Protein AF-0000000065787946 (afdb_homodimer)

Secondary structure (DSSP, 8-state):
--PPPEEEEEEESS-TT-SHHHHHHHHHHHHT-SEEEEEEE-SSGGGHHHHHHHHHHHT--EEEE-TT-TTTTGGG-SEE-HHHHHHT--SEEEEETTEEEEE-HHHHHHHGGGGGGHHHHTT-EEEEE--SHHHHHHHHHHHHH---SEEEEEES-HHHHHHHHHHHS-GGG-TTEEEEEGGGGGGGGG-SEEEE-SSTT-TT-TT---SS-TTS----TT-EEEE---SSSS-HHHHHHHHTT-EEE-HHHHHHHHHHHHHHHHHSS---HHHHHHHHHHHHHH-/--PPPEEEEEEESS-TT-SHHHHHHHHHHHHT-SEEEEEEE-SSGGGHHHHHHHHHHHT--EEEE-TT-TTTTGGG-SEE-HHHHHHT--SEEEEETTEEEEE-HHHHHHHGGGGGGHHHHTT-EEEEE--SHHHHHHHHHHHHH---SEEEEEES-HHHHHHHHHHHS-GGG-TTEEEEEGGGGGGGGG-SEEEE-SSTT-TT-TT---SS-TTS----TT-EEEE---SSSS-HHHHHHHHTT-EEE-HHHHHHHHHHHHHHHHHSS---HHHHHHHHHHHHHH-

Structure (mmCIF, N/CA/C/O backbone):
data_AF-0000000065787946-model_v1
#
loop_
_entity.id
_entity.type
_entity.pdbx_description
1 polymer 'Shikimate dehydrogenase (NADP(+))'
#
loop_
_atom_site.group_PDB
_atom_site.id
_atom_site.type_symbol
_atom_site.label_atom_id
_atom_site.label_alt_id
_atom_site.label_comp_id
_atom_site.label_asym_id
_atom_site.label_entity_id
_atom_site.label_seq_id
_atom_site.pdbx_PDB_ins_code
_atom_site.Cartn_x
_atom_site.Cartn_y
_atom_site.Cartn_z
_atom_site.occupancy
_atom_site.B_iso_or_equiv
_atom_site.auth_seq_id
_atom_site.auth_comp_id
_atom_site.auth_asym_id
_atom_site.auth_atom_id
_atom_site.pdbx_PDB_model_num
ATOM 1 N N . MET A 1 1 ? 17.328 -7.227 -10.094 1 40.47 1 MET A N 1
ATOM 2 C CA . MET A 1 1 ? 16.281 -7.566 -9.133 1 40.47 1 MET A CA 1
ATOM 3 C C . MET A 1 1 ? 15.172 -6.512 -9.133 1 40.47 1 MET A C 1
ATOM 5 O O . MET A 1 1 ? 15.453 -5.312 -9.109 1 40.47 1 MET A O 1
ATOM 9 N N . ASN A 1 2 ? 14.086 -6.809 -9.75 1 52.44 2 ASN A N 1
ATOM 10 C CA . ASN A 1 2 ? 13.016 -5.82 -9.828 1 52.44 2 ASN A CA 1
ATOM 11 C C . ASN A 1 2 ? 12.609 -5.324 -8.438 1 52.44 2 ASN A C 1
ATOM 13 O O . ASN A 1 2 ? 12.281 -6.121 -7.559 1 52.44 2 ASN A O 1
ATOM 17 N N . SER A 1 3 ? 13.312 -4.137 -7.961 1 61.88 3 SER A N 1
ATOM 18 C CA . SER A 1 3 ? 13.133 -3.631 -6.602 1 61.88 3 SER A CA 1
ATOM 19 C C . SER A 1 3 ? 11.672 -3.297 -6.328 1 61.88 3 SER A C 1
ATOM 21 O O . SER A 1 3 ? 10.984 -2.732 -7.184 1 61.88 3 SER A O 1
ATOM 23 N N . SER A 1 4 ? 11.047 -4.02 -5.363 1 82.06 4 SER A N 1
ATOM 24 C CA . SER A 1 4 ? 9.688 -3.746 -4.898 1 82.06 4 SER A CA 1
ATOM 25 C C . SER A 1 4 ? 9.523 -2.283 -4.504 1 82.06 4 SER A C 1
ATOM 27 O O . SER A 1 4 ? 10.484 -1.639 -4.07 1 82.06 4 SER A O 1
ATOM 29 N N . THR A 1 5 ? 8.516 -1.662 -4.965 1 93.5 5 THR A N 1
ATOM 30 C CA . THR A 1 5 ? 8.148 -0.289 -4.641 1 93.5 5 THR A CA 1
ATOM 31 C C . THR A 1 5 ? 7.535 -0.208 -3.244 1 93.5 5 THR A C 1
ATOM 33 O O . THR A 1 5 ? 6.645 -0.991 -2.904 1 93.5 5 THR A O 1
ATOM 36 N N . ARG A 1 6 ? 8.164 0.578 -2.406 1 96.31 6 ARG A N 1
ATOM 37 C CA . ARG A 1 6 ? 7.578 0.813 -1.091 1 96.31 6 ARG A CA 1
ATOM 38 C C . ARG A 1 6 ? 6.434 1.818 -1.172 1 96.31 6 ARG A C 1
ATOM 40 O O . ARG A 1 6 ? 6.555 2.85 -1.835 1 96.31 6 ARG A O 1
ATOM 47 N N . ILE A 1 7 ? 5.246 1.59 -0.535 1 98 7 ILE A N 1
ATOM 48 C CA . ILE A 1 7 ? 4.035 2.381 -0.71 1 98 7 ILE A CA 1
ATOM 49 C C . ILE A 1 7 ? 3.846 3.309 0.487 1 98 7 ILE A C 1
ATOM 51 O O . ILE A 1 7 ? 3.961 2.879 1.638 1 98 7 ILE A O 1
ATOM 55 N N . PHE A 1 8 ? 3.611 4.508 0.242 1 98.38 8 PHE A N 1
ATOM 56 C CA . PHE A 1 8 ? 3.141 5.52 1.182 1 98.38 8 PHE A CA 1
ATOM 57 C C . PHE A 1 8 ? 1.766 6.039 0.778 1 98.38 8 PHE A C 1
ATOM 59 O O . PHE A 1 8 ? 1.334 5.848 -0.36 1 98.38 8 PHE A O 1
ATOM 66 N N . ALA A 1 9 ? 1.09 6.691 1.753 1 98.31 9 ALA A N 1
ATOM 67 C CA . ALA A 1 9 ? -0.246 7.133 1.359 1 98.31 9 ALA A CA 1
ATOM 68 C C . ALA A 1 9 ? -0.77 8.211 2.307 1 98.31 9 ALA A C 1
ATOM 70 O O . ALA A 1 9 ? -0.234 8.391 3.402 1 98.31 9 ALA A O 1
ATOM 71 N N . LEU A 1 10 ? -1.739 8.914 1.82 1 97.5 10 LEU A N 1
ATOM 72 C CA . LEU A 1 10 ? -2.596 9.773 2.635 1 97.5 10 LEU A CA 1
ATOM 73 C C . LEU A 1 10 ? -3.803 8.992 3.154 1 97.5 10 LEU A C 1
ATOM 75 O O . LEU A 1 10 ? -4.555 8.414 2.371 1 97.5 10 LEU A O 1
ATOM 79 N N . LEU A 1 11 ? -3.873 8.938 4.453 1 97.19 11 LEU A N 1
ATOM 80 C CA . LEU A 1 11 ? -5.039 8.344 5.098 1 97.19 11 LEU A CA 1
ATOM 81 C C . LEU A 1 11 ? -6.055 9.414 5.48 1 97.19 11 LEU A C 1
ATOM 83 O O . LEU A 1 11 ? -5.719 10.375 6.176 1 97.19 11 LEU A O 1
ATOM 87 N N . GLY A 1 12 ? -7.199 9.352 5.055 1 95.44 12 GLY A N 1
ATOM 88 C CA . GLY A 1 12 ? -8.289 10.258 5.359 1 95.44 12 GLY A CA 1
ATOM 89 C C . GLY A 1 12 ? -9.641 9.75 4.879 1 95.44 12 GLY A C 1
ATOM 90 O O . GLY A 1 12 ? -9.805 8.555 4.637 1 95.44 12 GLY A O 1
ATOM 91 N N . ARG A 1 13 ? -10.633 10.555 4.918 1 93.56 13 ARG A N 1
ATOM 92 C CA . ARG A 1 13 ? -11.961 10.242 4.406 1 93.56 13 ARG A CA 1
ATOM 93 C C . ARG A 1 13 ? -12.375 11.227 3.316 1 93.56 13 ARG A C 1
ATOM 95 O O . ARG A 1 13 ? -12.414 12.438 3.547 1 93.56 13 ARG A O 1
ATOM 102 N N . ALA A 1 14 ? -12.656 10.727 2.102 1 89.81 14 ALA A N 1
ATOM 103 C CA . ALA A 1 14 ? -13.078 11.531 0.959 1 89.81 14 ALA A CA 1
ATOM 104 C C . ALA A 1 14 ? -12.047 12.609 0.635 1 89.81 14 ALA A C 1
ATOM 106 O O . ALA A 1 14 ? -12.383 13.789 0.533 1 89.81 14 ALA A O 1
ATOM 107 N N . VAL A 1 15 ? -10.789 12.234 0.47 1 90.69 15 VAL A N 1
ATOM 108 C CA . VAL A 1 15 ? -9.703 13.195 0.34 1 90.69 15 VAL A CA 1
ATOM 109 C C . VAL A 1 15 ? -9.039 13.039 -1.024 1 90.69 15 VAL A C 1
ATOM 111 O O . VAL A 1 15 ? -7.848 13.328 -1.178 1 90.69 15 VAL A O 1
ATOM 114 N N . ASP A 1 16 ? -9.781 12.609 -1.978 1 88.38 16 ASP A N 1
ATOM 115 C CA . ASP A 1 16 ? -9.258 12.367 -3.318 1 88.38 16 ASP A CA 1
ATOM 116 C C . ASP A 1 16 ? -8.766 13.656 -3.961 1 88.38 16 ASP A C 1
ATOM 118 O O . ASP A 1 16 ? -8.008 13.625 -4.93 1 88.38 16 ASP A O 1
ATOM 122 N N . TYR A 1 17 ? -9.148 14.742 -3.463 1 83.88 17 TYR A N 1
ATOM 123 C CA . TYR A 1 17 ? -8.789 16.047 -4.016 1 83.88 17 TYR A CA 1
ATOM 124 C C . TYR A 1 17 ? -7.375 16.438 -3.611 1 83.88 17 TYR A C 1
ATOM 126 O O . TYR A 1 17 ? -6.812 17.391 -4.152 1 83.88 17 TYR A O 1
ATOM 134 N N . SER A 1 18 ? -6.75 15.703 -2.795 1 90.31 18 SER A N 1
ATOM 135 C CA . SER A 1 18 ? -5.484 16.094 -2.184 1 90.31 18 SER A CA 1
ATOM 136 C C . SER A 1 18 ? -4.367 16.156 -3.219 1 90.31 18 SER A C 1
ATOM 138 O O . SER A 1 18 ? -4.301 15.32 -4.125 1 90.31 18 SER A O 1
ATOM 140 N N . TYR A 1 19 ? -3.4 17.031 -2.996 1 92 19 TYR A N 1
ATOM 141 C CA . TYR A 1 19 ? -2.225 17.188 -3.848 1 92 19 TYR A CA 1
ATOM 142 C C . TYR A 1 19 ? -1.045 16.406 -3.281 1 92 19 TYR A C 1
ATOM 144 O O . TYR A 1 19 ? 0.047 16.406 -3.855 1 92 19 TYR A O 1
ATOM 152 N N . SER A 1 20 ? -1.258 15.68 -2.252 1 95.25 20 SER A N 1
ATOM 153 C CA . SER A 1 20 ? -0.173 14.969 -1.581 1 95.25 20 SER A CA 1
ATOM 154 C C . SER A 1 20 ? 0.496 13.969 -2.518 1 95.25 20 SER A C 1
ATOM 156 O O . SER A 1 20 ? 1.724 13.867 -2.551 1 95.25 20 SER A O 1
ATOM 158 N N . PRO A 1 21 ? -0.34 13.219 -3.334 1 96.56 21 PRO A N 1
ATOM 159 C CA . PRO A 1 21 ? 0.324 12.312 -4.27 1 96.56 21 PRO A CA 1
ATOM 160 C C . PRO A 1 21 ? 1.238 13.039 -5.254 1 96.56 21 PRO A C 1
ATOM 162 O O . PRO A 1 21 ? 2.342 12.57 -5.543 1 96.56 21 PRO A O 1
ATOM 165 N N . LEU A 1 22 ? 0.782 14.188 -5.746 1 95.38 22 LEU A N 1
ATOM 166 C CA . LEU A 1 22 ? 1.603 14.969 -6.668 1 95.38 22 LEU A CA 1
ATOM 167 C C . LEU A 1 22 ? 2.893 15.43 -5.996 1 95.38 22 LEU A C 1
ATOM 169 O O . LEU A 1 22 ? 3.971 15.344 -6.586 1 95.38 22 LEU A O 1
ATOM 173 N N . ILE A 1 23 ? 2.791 15.844 -4.824 1 96.75 23 ILE A N 1
ATOM 174 C CA . ILE A 1 23 ? 3.916 16.359 -4.055 1 96.75 23 ILE A CA 1
ATOM 175 C C . ILE A 1 23 ? 4.957 15.266 -3.85 1 96.75 23 ILE A C 1
ATOM 177 O O . ILE A 1 23 ? 6.105 15.398 -4.273 1 96.75 23 ILE A O 1
ATOM 181 N N . HIS A 1 24 ? 4.586 14.188 -3.283 1 97.81 24 HIS A N 1
ATOM 182 C CA . HIS A 1 24 ? 5.543 13.164 -2.857 1 97.81 24 HIS A CA 1
ATOM 183 C C . HIS A 1 24 ? 6.062 12.367 -4.047 1 97.81 24 HIS A C 1
ATOM 185 O O . HIS A 1 24 ? 7.242 12.008 -4.094 1 97.81 24 HIS A O 1
ATOM 191 N N . ASN A 1 25 ? 5.211 12.047 -4.992 1 97 25 ASN A N 1
ATOM 192 C CA . ASN A 1 25 ? 5.68 11.289 -6.152 1 97 25 ASN A CA 1
ATOM 193 C C . ASN A 1 25 ? 6.637 12.117 -7.004 1 97 25 ASN A C 1
ATOM 195 O O . ASN A 1 25 ? 7.566 11.57 -7.602 1 97 25 ASN A O 1
ATOM 199 N N . THR A 1 26 ? 6.359 13.5 -7.133 1 97.56 26 THR A N 1
ATOM 200 C CA . THR A 1 26 ? 7.324 14.375 -7.801 1 97.56 26 THR A CA 1
ATOM 201 C C . THR A 1 26 ? 8.688 14.289 -7.121 1 97.56 26 THR A C 1
ATOM 203 O O . THR A 1 26 ? 9.719 14.164 -7.793 1 97.56 26 THR A O 1
ATOM 206 N N . ALA A 1 27 ? 8.719 14.297 -5.84 1 98.31 27 ALA A N 1
ATOM 207 C CA . ALA A 1 27 ? 9.961 14.242 -5.078 1 98.31 27 ALA A CA 1
ATOM 208 C C . ALA A 1 27 ? 10.625 12.875 -5.211 1 98.31 27 ALA A C 1
ATOM 210 O O . ALA A 1 27 ? 11.844 12.789 -5.406 1 98.31 27 ALA A O 1
ATOM 211 N N . PHE A 1 28 ? 9.844 11.75 -5.039 1 97.75 28 PHE A N 1
ATOM 212 C CA . PHE A 1 28 ? 10.383 10.406 -5.184 1 97.75 28 PHE A CA 1
ATOM 213 C C . PHE A 1 28 ? 11.055 10.234 -6.543 1 97.75 28 PHE A C 1
ATOM 215 O O . PHE A 1 28 ? 12.164 9.695 -6.633 1 97.75 28 PHE A O 1
ATOM 222 N N . GLN A 1 29 ? 10.359 10.672 -7.555 1 97.25 29 GLN A N 1
ATOM 223 C CA . GLN A 1 29 ? 10.867 10.547 -8.914 1 97.25 29 GLN A CA 1
ATOM 224 C C . GLN A 1 29 ? 12.156 11.344 -9.094 1 97.25 29 GLN A C 1
ATOM 226 O O . GLN A 1 29 ? 13.117 10.852 -9.688 1 97.25 29 GLN A O 1
ATOM 231 N N . ALA A 1 30 ? 12.156 12.578 -8.641 1 98.06 30 ALA A N 1
ATOM 232 C CA . ALA A 1 30 ? 13.305 13.461 -8.781 1 98.06 30 ALA A CA 1
ATOM 233 C C . ALA A 1 30 ? 14.547 12.859 -8.133 1 98.06 30 ALA A C 1
ATOM 235 O O . ALA A 1 30 ? 15.664 13.047 -8.617 1 98.06 30 ALA A O 1
ATOM 236 N N . LEU A 1 31 ? 14.383 12.07 -7.086 1 98 31 LEU A N 1
ATOM 237 C CA . LEU A 1 31 ? 15.516 11.531 -6.336 1 98 31 LEU A CA 1
ATOM 238 C C . LEU A 1 31 ? 15.766 10.07 -6.715 1 98 31 LEU A C 1
ATOM 240 O O . LEU A 1 31 ? 16.672 9.438 -6.172 1 98 31 LEU A O 1
ATOM 244 N N . GLY A 1 32 ? 14.992 9.477 -7.562 1 96.69 32 GLY A N 1
ATOM 245 C CA . GLY A 1 32 ? 15.156 8.102 -8.008 1 96.69 32 GLY A CA 1
ATOM 246 C C . GLY A 1 32 ? 14.828 7.086 -6.93 1 96.69 32 GLY A C 1
ATOM 247 O O . GLY A 1 32 ? 15.453 6.023 -6.863 1 96.69 32 GLY A O 1
ATOM 248 N N . LEU A 1 33 ? 13.977 7.41 -5.984 1 96.5 33 LEU A N 1
ATOM 249 C CA . LEU A 1 33 ? 13.586 6.496 -4.914 1 96.5 33 LEU A CA 1
ATOM 250 C C . LEU A 1 33 ? 12.492 5.539 -5.391 1 96.5 33 LEU A C 1
ATOM 252 O O . LEU A 1 33 ? 11.547 5.953 -6.059 1 96.5 33 LEU A O 1
ATOM 256 N N . PRO A 1 34 ? 12.609 4.23 -5.105 1 95.81 34 PRO A N 1
ATOM 257 C CA . PRO A 1 34 ? 11.594 3.262 -5.52 1 95.81 34 PRO A CA 1
ATOM 258 C C . PRO A 1 34 ? 10.367 3.268 -4.609 1 95.81 34 PRO A C 1
ATOM 260 O O . PRO A 1 34 ? 9.992 2.229 -4.062 1 95.81 34 PRO A O 1
ATOM 263 N N . TYR A 1 35 ? 9.773 4.398 -4.438 1 96.88 35 TYR A N 1
ATOM 264 C CA . TYR A 1 35 ? 8.609 4.621 -3.592 1 96.88 35 TYR A CA 1
ATOM 265 C C . TYR A 1 35 ? 7.426 5.133 -4.41 1 96.88 35 TYR A C 1
ATOM 267 O O . TYR A 1 35 ? 7.605 5.613 -5.531 1 96.88 35 TYR A O 1
ATOM 275 N N . HIS A 1 36 ? 6.246 4.934 -3.957 1 96.81 36 HIS A N 1
ATOM 276 C CA . HIS A 1 36 ? 5.02 5.465 -4.539 1 96.81 36 HIS A CA 1
ATOM 277 C C . HIS A 1 36 ? 4.062 5.957 -3.457 1 96.81 36 HIS A C 1
ATOM 279 O O . HIS A 1 36 ? 3.924 5.32 -2.412 1 96.81 36 HIS A O 1
ATOM 285 N N . TYR A 1 37 ? 3.477 7.129 -3.715 1 97.69 37 TYR A N 1
ATOM 286 C CA . TYR A 1 37 ? 2.531 7.75 -2.795 1 97.69 37 TYR A CA 1
ATOM 287 C C . TYR A 1 37 ? 1.129 7.781 -3.391 1 97.69 37 TYR A C 1
ATOM 289 O O . TYR A 1 37 ? 0.944 8.211 -4.531 1 97.69 37 TYR A O 1
ATOM 297 N N . THR A 1 38 ? 0.185 7.301 -2.637 1 97.62 38 THR A N 1
ATOM 298 C CA . THR A 1 38 ? -1.196 7.301 -3.104 1 97.62 38 THR A CA 1
ATOM 299 C C . THR A 1 38 ? -2.143 7.754 -1.994 1 97.62 38 THR A C 1
ATOM 301 O O . THR A 1 38 ? -1.736 8.477 -1.083 1 97.62 38 THR A O 1
ATOM 304 N N . ILE A 1 39 ? -3.486 7.531 -2.176 1 96.56 39 ILE A N 1
ATOM 305 C CA . ILE A 1 39 ? -4.52 7.879 -1.204 1 96.56 39 ILE A CA 1
ATOM 306 C C . ILE A 1 39 ? -5.27 6.617 -0.782 1 96.56 39 ILE A C 1
ATOM 308 O O . ILE A 1 39 ? -5.652 5.805 -1.626 1 96.56 39 ILE A O 1
ATOM 312 N N . PHE A 1 40 ? -5.344 6.398 0.515 1 96.81 40 PHE A N 1
ATOM 313 C CA . PHE A 1 40 ? -6.246 5.395 1.066 1 96.81 40 PHE A CA 1
ATOM 314 C C . PHE A 1 40 ? -7.402 6.051 1.807 1 96.81 40 PHE A C 1
ATOM 316 O O . PHE A 1 40 ? -7.227 6.562 2.914 1 96.81 40 PHE A O 1
ATOM 323 N N . ASN A 1 41 ? -8.625 6.012 1.199 1 94.75 41 ASN A N 1
ATOM 324 C CA . ASN A 1 41 ? -9.828 6.516 1.856 1 94.75 41 ASN A CA 1
ATOM 325 C C . ASN A 1 41 ? -10.414 5.484 2.816 1 94.75 41 ASN A C 1
ATOM 327 O O . ASN A 1 41 ? -10.789 4.391 2.402 1 94.75 41 ASN A O 1
ATOM 331 N N . ILE A 1 42 ? -10.406 5.828 4.055 1 96.25 42 ILE A N 1
ATOM 332 C CA . ILE A 1 42 ? -11.023 4.977 5.062 1 96.25 42 ILE A CA 1
ATOM 333 C C . ILE A 1 42 ? -12.453 5.438 5.316 1 96.25 42 ILE A C 1
ATOM 335 O O . ILE A 1 42 ? -12.68 6.562 5.77 1 96.25 42 ILE A O 1
ATOM 339 N N . ALA A 1 43 ? -13.398 4.594 5.035 1 93 43 ALA A N 1
ATOM 340 C CA . ALA A 1 43 ? -14.805 4.961 5.016 1 93 43 ALA A CA 1
ATOM 341 C C . ALA A 1 43 ? -15.297 5.34 6.41 1 93 43 ALA A C 1
ATOM 343 O O . ALA A 1 43 ? -16.125 6.242 6.562 1 93 43 ALA A O 1
ATOM 344 N N . GLU A 1 44 ? -14.82 4.668 7.453 1 95.62 44 GLU A N 1
ATOM 345 C CA . GLU A 1 44 ? -15.297 4.898 8.812 1 95.62 44 GLU A CA 1
ATOM 346 C C . GLU A 1 44 ? -14.156 4.773 9.82 1 95.62 44 GLU A C 1
ATOM 348 O O . GLU A 1 44 ? -13.195 4.039 9.594 1 95.62 44 GLU A O 1
ATOM 353 N N . ALA A 1 45 ? -14.328 5.445 10.93 1 95.81 45 ALA A N 1
ATOM 354 C CA . ALA A 1 45 ? -13.312 5.504 11.977 1 95.81 45 ALA A CA 1
ATOM 355 C C . ALA A 1 45 ? -13 4.113 12.516 1 95.81 45 ALA A C 1
ATOM 357 O O . ALA A 1 45 ? -11.859 3.822 12.883 1 95.81 45 ALA A O 1
ATOM 358 N N . ALA A 1 46 ? -13.992 3.258 12.539 1 97 46 ALA A N 1
ATOM 359 C CA . ALA A 1 46 ? -13.852 1.923 13.117 1 97 46 ALA A CA 1
ATOM 360 C C . ALA A 1 46 ? -12.867 1.078 12.305 1 97 46 ALA A C 1
ATOM 362 O O . ALA A 1 46 ? -12.352 0.076 12.797 1 97 46 ALA A O 1
ATOM 363 N N . LEU A 1 47 ? -12.57 1.479 11.078 1 97.5 47 LEU A N 1
ATOM 364 C CA . LEU A 1 47 ? -11.711 0.708 10.195 1 97.5 47 LEU A CA 1
ATOM 365 C C . LEU A 1 47 ? -10.258 1.152 10.336 1 97.5 47 LEU A C 1
ATOM 367 O O . LEU A 1 47 ? -9.352 0.497 9.812 1 97.5 47 LEU A O 1
ATOM 371 N N . VAL A 1 48 ? -9.992 2.213 11.078 1 98.12 48 VAL A N 1
ATOM 372 C CA . VAL A 1 48 ? -8.656 2.795 11.18 1 98.12 48 VAL A CA 1
ATOM 373 C C . VAL A 1 48 ? -7.711 1.807 11.859 1 98.12 48 VAL A C 1
ATOM 375 O O . VAL A 1 48 ? -6.57 1.631 11.422 1 98.12 48 VAL A O 1
ATOM 378 N N . GLY A 1 49 ? -8.195 1.168 12.859 1 98.25 49 GLY A N 1
ATOM 379 C CA . GLY A 1 49 ? -7.379 0.172 13.539 1 98.25 49 GLY A CA 1
ATOM 380 C C . GLY A 1 49 ? -6.934 -0.955 12.625 1 98.25 49 GLY A C 1
ATOM 381 O O . GLY A 1 49 ? -5.762 -1.327 12.609 1 98.25 49 GLY A O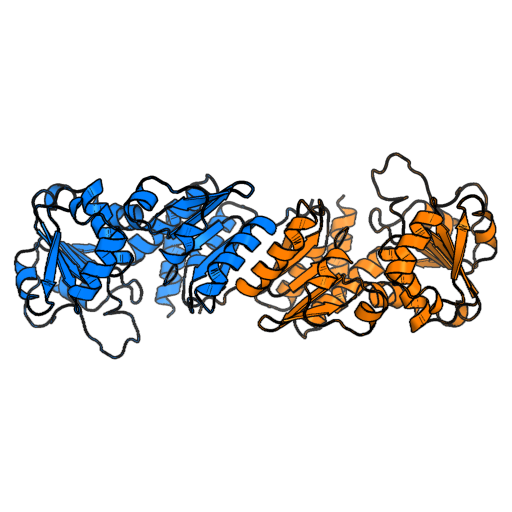 1
ATOM 382 N N . ASP A 1 50 ? -7.867 -1.502 11.898 1 98 50 ASP A N 1
ATOM 383 C CA . ASP A 1 50 ? -7.562 -2.562 10.938 1 98 50 ASP A CA 1
ATOM 384 C C . ASP A 1 50 ? -6.594 -2.074 9.867 1 98 50 ASP A C 1
ATOM 386 O O . ASP A 1 50 ? -5.676 -2.801 9.477 1 98 50 ASP A O 1
ATOM 390 N N . ALA A 1 51 ? -6.82 -0.857 9.383 1 98.44 51 ALA A N 1
ATOM 391 C CA . ALA A 1 51 ? -5.949 -0.279 8.359 1 98.44 51 ALA A CA 1
ATOM 392 C C . ALA A 1 51 ? -4.504 -0.219 8.844 1 98.44 51 ALA A C 1
ATOM 394 O O . ALA A 1 51 ? -3.586 -0.613 8.117 1 98.44 51 ALA A O 1
ATOM 395 N N . LEU A 1 52 ? -4.332 0.231 10.055 1 98.62 52 LEU A N 1
ATOM 396 C CA . LEU A 1 52 ? -2.98 0.404 10.578 1 98.62 52 LEU A CA 1
ATOM 397 C C . LEU A 1 52 ? -2.352 -0.944 10.914 1 98.62 52 LEU A C 1
ATOM 399 O O . LEU A 1 52 ? -1.153 -1.145 10.695 1 98.62 52 LEU A O 1
ATOM 403 N N . ARG A 1 53 ? -3.119 -1.84 11.469 1 97.75 53 ARG A N 1
ATOM 404 C CA . ARG A 1 53 ? -2.619 -3.191 11.695 1 97.75 53 ARG A CA 1
ATOM 405 C C . ARG A 1 53 ? -2.191 -3.848 10.391 1 97.75 53 ARG A C 1
ATOM 407 O O . ARG A 1 53 ? -1.154 -4.512 10.328 1 97.75 53 ARG A O 1
ATOM 414 N N . GLY A 1 54 ? -3.059 -3.715 9.383 1 97.94 54 GLY A N 1
ATOM 415 C CA . GLY A 1 54 ? -2.729 -4.23 8.062 1 97.94 54 GLY A CA 1
ATOM 416 C C . GLY A 1 54 ? -1.489 -3.594 7.469 1 97.94 54 GLY A C 1
ATOM 417 O O . GLY A 1 54 ? -0.696 -4.266 6.805 1 97.94 54 GLY A O 1
ATOM 418 N N . ALA A 1 55 ? -1.354 -2.262 7.707 1 97.5 55 ALA A N 1
ATOM 419 C CA . ALA A 1 55 ? -0.189 -1.546 7.195 1 97.5 55 ALA A CA 1
ATOM 420 C C . ALA A 1 55 ? 1.105 -2.135 7.746 1 97.5 55 ALA A C 1
ATOM 422 O O . ALA A 1 55 ? 2.104 -2.238 7.031 1 97.5 55 ALA A O 1
ATOM 423 N N . ARG A 1 56 ? 1.048 -2.568 9.016 1 96.75 56 ARG A N 1
ATOM 424 C CA . ARG A 1 56 ? 2.182 -3.248 9.633 1 96.75 56 ARG A CA 1
ATOM 425 C C . ARG A 1 56 ? 2.477 -4.57 8.93 1 96.75 56 ARG A C 1
ATOM 427 O O . ARG A 1 56 ? 3.623 -4.848 8.578 1 96.75 56 ARG A O 1
ATOM 434 N N . ALA A 1 57 ? 1.506 -5.266 8.797 1 96.94 57 ALA A N 1
ATOM 435 C CA . ALA A 1 57 ? 1.637 -6.609 8.242 1 96.94 57 ALA A CA 1
ATOM 436 C C . ALA A 1 57 ? 2.098 -6.562 6.789 1 96.94 57 ALA A C 1
ATOM 438 O O . ALA A 1 57 ? 2.896 -7.398 6.355 1 96.94 57 ALA A O 1
ATOM 439 N N . LEU A 1 58 ? 1.608 -5.59 6.023 1 97.19 58 LEU A N 1
ATOM 440 C CA . LEU A 1 58 ? 1.888 -5.461 4.598 1 97.19 58 LEU A CA 1
ATOM 441 C C . LEU A 1 58 ? 3.236 -4.789 4.367 1 97.19 58 LEU A C 1
ATOM 443 O O . LEU A 1 58 ? 3.773 -4.832 3.258 1 97.19 58 LEU A O 1
ATOM 447 N N . GLY A 1 59 ? 3.764 -4.137 5.359 1 96.38 59 GLY A N 1
ATOM 448 C CA . GLY A 1 59 ? 5.051 -3.467 5.238 1 96.38 59 GLY A CA 1
ATOM 449 C C . GLY A 1 59 ? 4.965 -2.137 4.516 1 96.38 59 GLY A C 1
ATOM 450 O O . GLY A 1 59 ? 5.887 -1.758 3.791 1 96.38 59 GLY A O 1
ATOM 451 N N . LEU A 1 60 ? 3.816 -1.446 4.578 1 97.81 60 LEU A N 1
ATOM 452 C CA . LEU A 1 60 ? 3.727 -0.097 4.027 1 97.81 60 LEU A CA 1
ATOM 453 C C . LEU A 1 60 ? 4.719 0.836 4.715 1 97.81 60 LEU A C 1
ATOM 455 O O . LEU A 1 60 ? 5.051 0.643 5.887 1 97.81 60 LEU A O 1
ATOM 459 N N . GLY A 1 61 ? 5.18 1.847 4 1 97.81 61 GLY A N 1
ATOM 460 C CA . GLY A 1 61 ? 6.23 2.713 4.508 1 97.81 61 GLY A CA 1
ATOM 461 C C . GLY A 1 61 ? 5.746 3.693 5.555 1 97.81 61 GLY A C 1
ATOM 462 O O . GLY A 1 61 ? 6.473 4.012 6.5 1 97.81 61 GLY A O 1
ATOM 463 N N . GLY A 1 62 ? 4.562 4.148 5.309 1 98.25 62 GLY A N 1
ATOM 464 C CA . GLY A 1 62 ? 4.016 5.156 6.203 1 98.25 62 GLY A CA 1
ATOM 465 C C . GLY A 1 62 ? 2.83 5.898 5.613 1 98.25 62 GLY A C 1
ATOM 466 O O . GLY A 1 62 ? 2.385 5.586 4.508 1 98.25 62 GLY A O 1
ATOM 467 N N . PHE A 1 63 ? 2.352 6.895 6.43 1 98.56 63 PHE A N 1
ATOM 468 C CA . PHE A 1 63 ? 1.142 7.605 6.035 1 98.56 63 PHE A CA 1
ATOM 469 C C . PHE A 1 63 ? 1.23 9.078 6.418 1 98.56 63 PHE A C 1
ATOM 471 O O . PHE A 1 63 ? 1.791 9.422 7.461 1 98.56 63 PHE A O 1
ATOM 478 N N . SER A 1 64 ? 0.736 9.875 5.582 1 97.94 64 SER A N 1
ATOM 479 C CA . SER A 1 64 ? 0.108 11.094 6.086 1 97.94 64 SER A CA 1
ATOM 480 C C . SER A 1 64 ? -1.31 10.82 6.578 1 97.94 64 SER A C 1
ATOM 482 O O . SER A 1 64 ? -1.973 9.898 6.098 1 97.94 64 SER A O 1
ATOM 484 N N . VAL A 1 65 ? -1.707 11.539 7.59 1 96.94 65 VAL A N 1
ATOM 485 C CA . VAL A 1 65 ? -3.055 11.391 8.133 1 96.94 65 VAL A CA 1
ATOM 486 C C . VAL A 1 65 ? -3.773 12.734 8.109 1 96.94 65 VAL A C 1
ATOM 488 O O . VAL A 1 65 ? -3.209 13.758 8.516 1 96.94 65 VAL A O 1
ATOM 491 N N . THR A 1 66 ? -4.957 12.75 7.602 1 93.38 66 THR A N 1
ATOM 492 C CA . THR A 1 66 ? -5.75 13.969 7.539 1 93.38 66 THR A CA 1
ATOM 493 C C . THR A 1 66 ? -7.16 13.734 8.07 1 93.38 66 THR A C 1
ATOM 495 O O . THR A 1 66 ? -7.391 12.789 8.828 1 93.38 66 THR A O 1
ATOM 498 N N . ILE A 1 67 ? -8.031 14.719 7.828 1 87.44 67 ILE A N 1
ATOM 499 C CA . ILE A 1 67 ? -9.383 14.672 8.367 1 87.44 67 ILE A CA 1
ATOM 500 C C . ILE A 1 67 ? -10.078 13.391 7.922 1 87.44 67 ILE A C 1
ATOM 502 O O . ILE A 1 67 ? -9.93 12.961 6.773 1 87.44 67 ILE A O 1
ATOM 506 N N . PRO A 1 68 ? -10.703 12.836 8.977 1 89.5 68 PRO A N 1
ATOM 507 C CA . PRO A 1 68 ? -10.891 13.227 10.375 1 89.5 68 PRO A CA 1
ATOM 508 C C . PRO A 1 68 ? -10.062 12.375 11.336 1 89.5 68 PRO A C 1
ATOM 510 O O . PRO A 1 68 ? -10.414 12.25 12.516 1 89.5 68 PRO A O 1
ATOM 513 N N . TYR A 1 69 ? -8.961 11.789 10.875 1 94.19 69 TYR A N 1
ATOM 514 C CA . TYR A 1 69 ? -8.43 10.648 11.617 1 94.19 69 TYR A CA 1
ATOM 515 C C . TYR A 1 69 ? -7.184 11.047 12.398 1 94.19 69 TYR A C 1
ATOM 517 O O . TYR A 1 69 ? -6.523 10.188 13 1 94.19 69 TYR A O 1
ATOM 525 N N . LYS A 1 70 ? -6.77 12.266 12.57 1 92.06 70 LYS A N 1
ATOM 526 C CA . LYS A 1 70 ? -5.504 12.648 13.188 1 92.06 70 LYS A CA 1
ATOM 527 C C . LYS A 1 70 ? -5.469 12.25 14.656 1 92.06 70 LYS A C 1
ATOM 529 O O . LYS A 1 70 ? -4.406 11.922 15.195 1 92.06 70 LYS A O 1
ATOM 534 N N . GLN A 1 71 ? -6.574 12.297 15.305 1 89.25 71 GLN A N 1
ATOM 535 C CA . GLN A 1 71 ? -6.637 11.812 16.688 1 89.25 71 GLN A CA 1
ATOM 536 C C . GLN A 1 71 ? -6.957 10.328 16.734 1 89.25 71 GLN A C 1
ATOM 538 O O . GLN A 1 71 ? -6.48 9.609 17.609 1 89.25 71 GLN A O 1
ATOM 543 N N . THR A 1 72 ? -7.75 9.852 15.797 1 93.88 72 THR A N 1
ATOM 544 C CA . THR A 1 72 ? -8.25 8.484 15.75 1 93.88 72 THR A CA 1
ATOM 545 C C . THR A 1 72 ? -7.094 7.488 15.672 1 93.88 72 THR A C 1
ATOM 547 O O . THR A 1 72 ? -7.18 6.387 16.219 1 93.88 72 THR A O 1
ATOM 550 N N . VAL A 1 73 ? -5.965 7.852 15.07 1 97.12 73 VAL A N 1
ATOM 551 C CA . VAL A 1 73 ? -4.875 6.918 14.812 1 97.12 73 VAL A CA 1
ATOM 552 C C . VAL A 1 73 ? -4.023 6.754 16.062 1 97.12 73 VAL A C 1
ATOM 554 O O . VAL A 1 73 ? -3.268 5.789 16.188 1 97.12 73 VAL A O 1
ATOM 557 N N . VAL A 1 74 ? -4.137 7.625 17 1 94.75 74 VAL A N 1
ATOM 558 C CA . VAL A 1 74 ? -3.188 7.77 18.109 1 94.75 74 VAL A CA 1
ATOM 559 C C . VAL A 1 74 ? -3.141 6.48 18.922 1 94.75 74 VAL A C 1
ATOM 561 O O . VAL A 1 74 ? -2.061 5.949 19.188 1 94.75 74 VAL A O 1
ATOM 564 N N . PRO A 1 75 ? -4.305 5.855 19.281 1 96.75 75 PRO A N 1
ATOM 565 C CA . PRO A 1 75 ? -4.273 4.668 20.125 1 96.75 75 PRO A CA 1
ATOM 566 C C . PRO A 1 75 ? -3.613 3.471 19.453 1 96.75 75 PRO A C 1
ATOM 568 O O . PRO A 1 75 ? -3.293 2.48 20.109 1 96.75 75 PRO A O 1
ATOM 571 N N . PHE A 1 76 ? -3.404 3.547 18.219 1 98.06 76 PHE A N 1
ATOM 572 C CA . PHE A 1 76 ? -2.924 2.387 17.484 1 98.06 76 PHE A CA 1
ATOM 573 C C . PHE A 1 76 ? -1.434 2.508 17.188 1 98.06 76 PHE A C 1
ATOM 575 O O . PHE A 1 76 ? -0.842 1.623 16.578 1 98.06 76 PHE A O 1
ATOM 582 N N . LEU A 1 77 ? -0.828 3.551 17.609 1 98.31 77 LEU A N 1
ATOM 583 C CA . LEU A 1 77 ? 0.586 3.797 17.344 1 98.31 77 LEU A CA 1
ATOM 584 C C . LEU A 1 77 ? 1.444 3.316 18.516 1 98.31 77 LEU A C 1
ATOM 586 O O . LEU A 1 77 ? 0.98 3.273 19.656 1 98.31 77 LEU A O 1
ATOM 590 N N . ASP A 1 78 ? 2.725 2.969 18.219 1 98.5 78 ASP A N 1
ATOM 591 C CA . ASP A 1 78 ? 3.635 2.418 19.219 1 98.5 78 ASP A CA 1
ATOM 592 C C . ASP A 1 78 ? 4.371 3.529 19.953 1 98.5 78 ASP A C 1
ATOM 594 O O . ASP A 1 78 ? 4.738 3.367 21.125 1 98.5 78 ASP A O 1
ATOM 598 N N . GLU A 1 79 ? 4.703 4.559 19.266 1 98.31 79 GLU A N 1
ATOM 599 C CA . GLU A 1 79 ? 5.43 5.707 19.812 1 98.31 79 GLU A CA 1
ATOM 600 C C . GLU A 1 79 ? 4.93 7.012 19.188 1 98.31 79 GLU A C 1
ATOM 602 O O . GLU A 1 79 ? 4.414 7.016 18.062 1 98.31 79 GLU A O 1
ATOM 607 N N . LEU A 1 80 ? 5.055 8.031 19.953 1 96.56 80 LEU A N 1
ATOM 608 C CA . LEU A 1 80 ? 4.75 9.375 19.484 1 96.56 80 LEU A CA 1
ATOM 609 C C . LEU A 1 80 ? 5.945 10.305 19.672 1 96.56 80 LEU A C 1
ATOM 611 O O . LEU A 1 80 ? 6.652 10.211 20.672 1 96.56 80 LEU A O 1
ATOM 615 N N . SER A 1 81 ? 6.242 11.133 18.641 1 96.44 81 SER A N 1
ATOM 616 C CA . SER A 1 81 ? 7.172 12.234 18.875 1 96.44 81 SER A CA 1
ATOM 617 C C . SER A 1 81 ? 6.688 13.148 19.984 1 96.44 81 SER A C 1
ATOM 619 O O . SER A 1 81 ? 5.535 13.055 20.422 1 96.44 81 SER A O 1
ATOM 621 N N . GLU A 1 82 ? 7.566 13.953 20.469 1 92.25 82 GLU A N 1
ATOM 622 C CA . GLU A 1 82 ? 7.23 14.836 21.578 1 92.25 82 GLU A CA 1
ATOM 623 C C . GLU A 1 82 ? 6.051 15.742 21.219 1 92.25 82 GLU A C 1
ATOM 625 O O . GLU A 1 82 ? 5.109 15.883 22.016 1 92.25 82 GLU A O 1
ATOM 630 N N . GLU A 1 83 ? 6.141 16.312 20.031 1 89.81 83 GLU A N 1
ATOM 631 C CA . GLU A 1 83 ? 5.086 17.25 19.641 1 89.81 83 GLU A CA 1
ATOM 632 C C . GLU A 1 83 ? 3.75 16.531 19.469 1 89.81 83 GLU A C 1
ATOM 634 O O . GLU A 1 83 ? 2.701 17.062 19.828 1 89.81 83 GLU A O 1
ATOM 639 N N . ALA A 1 84 ? 3.742 15.32 18.922 1 91.38 84 ALA A N 1
ATOM 640 C CA . ALA A 1 84 ? 2.516 14.555 18.75 1 91.38 84 ALA A CA 1
ATOM 641 C C . ALA A 1 84 ? 1.939 14.117 20.094 1 91.38 84 ALA A C 1
ATOM 643 O O . ALA A 1 84 ? 0.72 14.039 20.266 1 91.38 84 ALA A O 1
ATOM 644 N N . THR A 1 85 ? 2.852 13.812 21 1 90.44 85 THR A N 1
ATOM 645 C CA . THR A 1 85 ? 2.428 13.43 22.344 1 90.44 85 THR A CA 1
ATOM 646 C C . THR A 1 85 ? 1.674 14.57 23.031 1 90.44 85 THR A C 1
ATOM 648 O O . THR A 1 85 ? 0.639 14.344 23.656 1 90.44 85 THR A O 1
ATOM 651 N N . THR A 1 86 ? 2.178 15.727 22.859 1 84.31 86 THR A N 1
ATOM 652 C CA . THR A 1 86 ? 1.628 16.891 23.547 1 84.31 86 THR A CA 1
ATOM 653 C C . THR A 1 86 ? 0.203 17.172 23.078 1 84.31 86 THR A C 1
ATOM 655 O O . THR A 1 86 ? -0.671 17.484 23.891 1 84.31 86 THR A O 1
ATOM 658 N N . ILE A 1 87 ? -0.058 17 21.781 1 85.44 87 ILE A N 1
ATOM 659 C CA . ILE A 1 87 ? -1.358 17.438 21.266 1 85.44 87 ILE A CA 1
ATOM 660 C C . ILE A 1 87 ? -2.225 16.203 20.984 1 85.44 87 ILE A C 1
ATOM 662 O O . ILE A 1 87 ? -3.404 16.344 20.641 1 85.44 87 ILE A O 1
ATOM 666 N N . GLN A 1 88 ? -1.67 15.086 21.078 1 88.62 88 GLN A N 1
ATOM 667 C CA . GLN A 1 88 ? -2.381 13.836 20.844 1 88.62 88 GLN A CA 1
ATOM 668 C C . GLN A 1 88 ? -3.047 13.836 19.469 1 88.62 88 GLN A C 1
ATOM 670 O O . GLN A 1 88 ? -4.23 13.516 19.344 1 88.62 88 GLN A O 1
ATOM 675 N N . ALA A 1 89 ? -2.361 14.32 18.5 1 90.31 89 ALA A N 1
ATOM 676 C CA . ALA A 1 89 ? -2.752 14.32 17.094 1 90.31 89 ALA A CA 1
ATOM 677 C C . ALA A 1 89 ? -1.562 13.992 16.188 1 90.31 89 ALA A C 1
ATOM 679 O O . ALA A 1 89 ? -0.462 14.516 16.391 1 90.31 89 ALA A O 1
ATOM 680 N N . VAL A 1 90 ? -1.82 13.086 15.281 1 94.56 90 VAL A N 1
ATOM 681 C CA . VAL A 1 90 ? -0.758 12.594 14.414 1 94.56 90 VAL A CA 1
ATOM 682 C C . VAL A 1 90 ? -1.142 12.812 12.953 1 94.56 90 VAL A C 1
ATOM 684 O O . VAL A 1 90 ? -2.229 12.422 12.523 1 94.56 90 VAL A O 1
ATOM 687 N N . ASN A 1 91 ? -0.281 13.547 12.18 1 96.44 91 ASN A N 1
ATOM 688 C CA . ASN A 1 91 ? -0.544 13.703 10.75 1 96.44 91 ASN A CA 1
ATOM 689 C C . ASN A 1 91 ? 0.494 12.977 9.906 1 96.44 91 ASN A C 1
ATOM 691 O O . ASN A 1 91 ? 0.433 13.008 8.68 1 96.44 91 ASN A O 1
ATOM 695 N N . CYS A 1 92 ? 1.455 12.352 10.531 1 98.56 92 CYS A N 1
ATOM 696 C CA . CYS A 1 92 ? 2.492 11.594 9.844 1 98.56 92 CYS A CA 1
ATOM 697 C C . CYS A 1 92 ? 2.855 10.336 10.617 1 98.56 92 CYS A C 1
ATOM 699 O O . CYS A 1 92 ? 3.162 10.398 11.812 1 98.56 92 CYS A O 1
ATOM 701 N N . ILE A 1 93 ? 2.744 9.266 10 1 98.81 93 ILE A N 1
ATOM 702 C CA . ILE A 1 93 ? 3.102 7.984 10.602 1 98.81 93 ILE A CA 1
ATOM 703 C C . ILE A 1 93 ? 4.285 7.375 9.852 1 98.81 93 ILE A C 1
ATOM 705 O O . ILE A 1 93 ? 4.285 7.324 8.617 1 98.81 93 ILE A O 1
ATOM 709 N N . VAL A 1 94 ? 5.328 6.961 10.539 1 98.88 94 VAL A N 1
ATOM 710 C CA . VAL A 1 94 ? 6.469 6.23 10 1 98.88 94 VAL A CA 1
ATOM 711 C C . VAL A 1 94 ? 6.406 4.77 10.445 1 98.88 94 VAL A C 1
ATOM 713 O O . VAL A 1 94 ? 6.277 4.484 11.633 1 98.88 94 VAL A O 1
ATOM 716 N N . ASN A 1 95 ? 6.402 3.889 9.555 1 98.5 95 ASN A N 1
ATOM 717 C CA . ASN A 1 95 ? 6.52 2.467 9.859 1 98.5 95 ASN A CA 1
ATOM 718 C C . ASN A 1 95 ? 7.977 2.01 9.852 1 98.5 95 ASN A C 1
ATOM 720 O O . ASN A 1 95 ? 8.578 1.852 8.789 1 98.5 95 ASN A O 1
ATOM 724 N N . LYS A 1 96 ? 8.484 1.85 10.992 1 96.88 96 LYS A N 1
ATOM 725 C CA . LYS A 1 96 ? 9.844 1.331 11.141 1 96.88 96 LYS A CA 1
ATOM 726 C C . LYS A 1 96 ? 9.828 -0.153 11.5 1 96.88 96 LYS A C 1
ATOM 728 O O . LYS A 1 96 ? 9.906 -0.515 12.68 1 96.88 96 LYS A O 1
ATOM 733 N N . ASN A 1 97 ? 9.852 -1.012 10.516 1 92.88 97 ASN A N 1
ATOM 734 C CA . ASN A 1 97 ? 9.867 -2.463 10.672 1 92.88 97 ASN A CA 1
ATOM 735 C C . ASN A 1 97 ? 8.75 -2.941 11.586 1 92.88 97 ASN A C 1
ATOM 737 O O . ASN A 1 97 ? 9 -3.68 12.547 1 92.88 97 ASN A O 1
ATOM 741 N N . GLY A 1 98 ? 7.648 -2.393 11.383 1 94.31 98 GLY A N 1
ATOM 742 C CA . GLY A 1 98 ? 6.48 -2.85 12.117 1 94.31 98 GLY A CA 1
ATOM 743 C C . GLY A 1 98 ? 6.129 -1.956 13.297 1 94.31 98 GLY A C 1
ATOM 744 O O . GLY A 1 98 ? 5.039 -2.061 13.852 1 94.31 98 GLY A O 1
ATOM 745 N N . LYS A 1 99 ? 7.023 -1.152 13.68 1 97.69 99 LYS A N 1
ATOM 746 C CA . LYS A 1 99 ? 6.746 -0.168 14.719 1 97.69 99 LYS A CA 1
ATOM 747 C C . LYS A 1 99 ? 6.234 1.139 14.117 1 97.69 99 LYS A C 1
ATOM 749 O O . LYS A 1 99 ? 6.949 1.803 13.367 1 97.69 99 LYS A O 1
ATOM 754 N N . LEU A 1 100 ? 5.02 1.531 14.461 1 98.62 100 LEU A N 1
ATOM 755 C CA . LEU A 1 100 ? 4.414 2.748 13.93 1 98.62 100 LEU A CA 1
ATOM 756 C C . LEU A 1 100 ? 4.664 3.93 14.859 1 98.62 100 LEU A C 1
ATOM 758 O O . LEU A 1 100 ? 4.223 3.922 16.016 1 98.62 100 LEU A O 1
ATOM 762 N N . ILE A 1 101 ? 5.383 4.875 14.344 1 98.75 101 ILE A N 1
ATOM 763 C CA . ILE A 1 101 ? 5.711 6.078 15.094 1 98.75 101 ILE A CA 1
ATOM 764 C C . ILE A 1 101 ? 4.926 7.266 14.539 1 98.75 101 ILE A C 1
ATOM 766 O O . ILE A 1 101 ? 4.938 7.516 13.336 1 98.75 101 ILE A O 1
ATOM 770 N N . GLY A 1 102 ? 4.312 8.016 15.406 1 98.38 102 GLY A N 1
ATOM 771 C CA . GLY A 1 102 ? 3.479 9.141 15.008 1 98.38 102 GLY A CA 1
ATOM 772 C C . GLY A 1 102 ? 4.152 10.484 15.227 1 98.38 102 GLY A C 1
ATOM 773 O O . GLY A 1 102 ? 4.801 10.695 16.25 1 98.38 102 GLY A O 1
ATOM 774 N N . TYR A 1 103 ? 4.055 11.289 14.227 1 97.94 103 TYR A N 1
ATOM 775 C CA . TYR A 1 103 ? 4.551 12.656 14.258 1 97.94 103 TYR A CA 1
ATOM 776 C C . TYR A 1 103 ? 3.443 13.641 13.898 1 97.94 103 TYR A C 1
ATOM 778 O O . TYR A 1 103 ? 2.379 13.242 13.422 1 97.94 103 TYR A O 1
ATOM 786 N N . ASN A 1 104 ? 3.66 14.906 14.242 1 96.12 104 ASN A N 1
ATOM 787 C CA . ASN A 1 104 ? 2.807 15.977 13.734 1 96.12 104 ASN A CA 1
ATOM 788 C C . ASN A 1 104 ? 3.615 17.031 12.992 1 96.12 104 ASN A C 1
ATOM 790 O O . ASN A 1 104 ? 4.074 18 13.594 1 96.12 104 ASN A O 1
ATOM 794 N N . THR A 1 105 ? 3.666 16.875 11.703 1 97.75 105 THR A N 1
ATOM 795 C CA . THR A 1 105 ? 4.484 17.75 10.867 1 97.75 105 THR A CA 1
ATOM 796 C C . THR A 1 105 ? 3.729 19.031 10.531 1 97.75 105 THR A C 1
ATOM 798 O O . THR A 1 105 ? 4.312 19.984 10.008 1 97.75 105 THR A O 1
ATOM 801 N N . ASP A 1 106 ? 2.457 19.125 10.883 1 95.88 106 ASP A N 1
ATOM 802 C CA . ASP A 1 106 ? 1.675 20.328 10.672 1 95.88 106 ASP A CA 1
ATOM 803 C C . ASP A 1 106 ? 2.213 21.484 11.523 1 95.88 106 ASP A C 1
ATOM 805 O O . ASP A 1 106 ? 2.176 22.641 11.102 1 95.88 106 ASP A O 1
ATOM 809 N N . ILE A 1 107 ? 2.74 21.141 12.664 1 95.62 107 ILE A N 1
ATOM 810 C CA . ILE A 1 107 ? 3.188 22.156 13.617 1 95.62 107 ILE A CA 1
ATOM 811 C C . ILE A 1 107 ? 4.352 22.938 13.023 1 95.62 107 ILE A C 1
ATOM 813 O O . ILE A 1 107 ? 4.273 24.156 12.883 1 95.62 107 ILE A O 1
ATOM 817 N N . LEU A 1 108 ? 5.32 22.234 12.625 1 96.5 108 LEU A N 1
ATOM 818 C CA . LEU A 1 108 ? 6.457 22.906 12.016 1 96.5 108 LEU A CA 1
ATOM 819 C C . LEU A 1 108 ? 6.086 23.469 10.641 1 96.5 108 LEU A C 1
ATOM 821 O O . LEU A 1 108 ? 6.578 24.531 10.242 1 96.5 108 LEU A O 1
ATOM 825 N N . GLY A 1 109 ? 5.258 22.812 9.922 1 96.56 109 GLY A N 1
ATOM 826 C CA . GLY A 1 109 ? 4.781 23.312 8.641 1 96.56 109 GLY A CA 1
ATOM 827 C C . GLY A 1 109 ? 4.082 24.656 8.75 1 96.56 109 GLY A C 1
ATOM 828 O O . GLY A 1 109 ? 4.27 25.531 7.906 1 96.56 109 GLY A O 1
ATOM 829 N N . PHE A 1 110 ? 3.328 24.781 9.75 1 96 110 PHE A N 1
ATOM 830 C CA . PHE A 1 110 ? 2.641 26.031 10.023 1 96 110 PHE A CA 1
ATOM 831 C C . PHE A 1 110 ? 3.623 27.109 10.484 1 96 110 PHE A C 1
ATOM 833 O O . PHE A 1 110 ? 3.539 28.266 10.062 1 96 110 PHE A O 1
ATOM 840 N N . ALA A 1 111 ? 4.539 26.75 11.273 1 97.31 111 ALA A N 1
ATOM 841 C CA . ALA A 1 111 ? 5.441 27.688 11.945 1 97.31 111 ALA A CA 1
ATOM 842 C C . ALA A 1 111 ? 6.48 28.234 10.977 1 97.31 111 ALA A C 1
ATOM 844 O O . ALA A 1 111 ? 6.883 29.406 11.078 1 97.31 111 ALA A O 1
ATOM 845 N N . SER A 1 112 ? 6.848 27.469 10.109 1 96.31 112 SER A N 1
ATOM 846 C CA . SER A 1 112 ? 8.031 27.734 9.297 1 96.31 112 SER A CA 1
ATOM 847 C C . SER A 1 112 ? 7.91 29.062 8.57 1 96.31 112 SER A C 1
ATOM 849 O O . SER A 1 112 ? 8.82 29.906 8.633 1 96.31 112 SER A O 1
ATOM 851 N N . PRO A 1 113 ? 6.797 29.328 7.918 1 95.94 113 PRO A N 1
ATOM 852 C CA . PRO A 1 113 ? 6.699 30.609 7.215 1 95.94 113 PRO A CA 1
ATOM 853 C C . PRO A 1 113 ? 6.617 31.797 8.164 1 95.94 113 PRO A C 1
ATOM 855 O O . PRO A 1 113 ? 6.805 32.938 7.75 1 95.94 113 PRO A O 1
ATOM 858 N N . LEU A 1 114 ? 6.355 31.594 9.375 1 97.56 114 LEU A N 1
ATOM 859 C CA . LEU A 1 114 ? 6.168 32.656 10.352 1 97.56 114 LEU A CA 1
ATOM 860 C C . LEU A 1 114 ? 7.488 33.031 11.023 1 97.56 114 LEU A C 1
ATOM 862 O O . LEU A 1 114 ? 7.586 34.031 11.703 1 97.56 114 LEU A O 1
ATOM 866 N N . PHE A 1 115 ? 8.5 32.219 10.828 1 97.06 115 PHE A N 1
ATOM 867 C CA . PHE A 1 115 ? 9.773 32.438 11.5 1 97.06 115 PHE A CA 1
ATOM 868 C C . PHE A 1 115 ? 10.344 33.812 11.117 1 97.06 115 PHE A C 1
ATOM 870 O O . PHE A 1 115 ? 10.992 34.469 11.938 1 97.06 115 PHE A O 1
ATOM 877 N N . ALA A 1 116 ? 10.094 34.25 9.891 1 95.69 116 ALA A N 1
ATOM 878 C CA . ALA A 1 116 ? 10.57 35.562 9.438 1 95.69 116 ALA A CA 1
ATOM 879 C C . ALA A 1 116 ? 9.891 36.688 10.219 1 95.69 116 ALA A C 1
ATOM 881 O O . ALA A 1 116 ? 10.375 37.812 10.219 1 95.69 116 ALA A O 1
ATOM 882 N N . TYR A 1 117 ? 8.828 36.375 10.977 1 97 117 TYR A N 1
ATOM 883 C CA . TYR A 1 117 ? 8.055 37.406 11.695 1 97 117 TYR A CA 1
ATOM 884 C C . TYR A 1 117 ? 8.141 37.188 13.203 1 97 117 TYR A C 1
ATOM 886 O O . TYR A 1 117 ? 7.285 37.656 13.953 1 97 117 TYR A O 1
ATOM 894 N N . ARG A 1 118 ? 9.055 36.438 13.609 1 96 118 ARG A N 1
ATOM 895 C CA . ARG A 1 118 ? 9.156 36.031 15.008 1 96 118 ARG A CA 1
ATOM 896 C C . ARG A 1 118 ? 9.195 37.25 15.93 1 96 118 ARG A C 1
ATOM 898 O O . ARG A 1 118 ? 8.547 37.25 16.969 1 96 118 ARG A O 1
ATOM 905 N N . GLU A 1 119 ? 9.938 38.281 15.609 1 95.56 119 GLU A N 1
ATOM 906 C CA . GLU A 1 119 ? 10.047 39.469 16.422 1 95.56 119 GLU A CA 1
ATOM 907 C C . GLU A 1 119 ? 8.719 40.219 16.5 1 95.56 119 GLU A C 1
ATOM 909 O O . GLU A 1 119 ? 8.336 40.719 17.562 1 95.56 119 GLU A O 1
ATOM 914 N N . ALA A 1 120 ? 8.039 40.281 15.367 1 96.06 120 ALA A N 1
ATOM 915 C CA . ALA A 1 120 ? 6.754 40.969 15.312 1 96.06 120 ALA A CA 1
ATOM 916 C C . ALA A 1 120 ? 5.695 40.25 16.141 1 96.06 120 ALA A C 1
ATOM 918 O O . ALA A 1 120 ? 4.762 40.875 16.656 1 96.06 120 ALA A O 1
ATOM 919 N N . LEU A 1 121 ? 5.934 39 16.344 1 97 121 LEU A N 1
ATOM 920 C CA . LEU A 1 121 ? 4.922 38.188 17.016 1 97 121 LEU A CA 1
ATOM 921 C C . LEU A 1 121 ? 5.172 38.094 18.516 1 97 121 LEU A C 1
ATOM 923 O O . LEU A 1 121 ? 4.281 37.719 19.281 1 97 121 LEU A O 1
ATOM 927 N N . HIS A 1 122 ? 6.422 38.438 18.875 1 95.56 122 HIS A N 1
ATOM 928 C CA . HIS A 1 122 ? 6.742 38.469 20.297 1 95.56 122 HIS A CA 1
ATOM 929 C C . HIS A 1 122 ? 5.883 39.469 21.047 1 95.56 122 HIS A C 1
ATOM 931 O O . HIS A 1 122 ? 5.879 40.656 20.703 1 95.56 122 HIS A O 1
ATOM 937 N N . GLY A 1 123 ? 5.09 38.969 22 1 95.62 123 GLY A N 1
ATOM 938 C CA . GLY A 1 123 ? 4.254 39.844 22.812 1 95.62 123 GLY A CA 1
ATOM 939 C C . GLY A 1 123 ? 3.027 40.344 22.078 1 95.62 123 GLY A C 1
ATOM 940 O O . GLY A 1 123 ? 2.318 41.219 22.562 1 95.62 123 GLY A O 1
ATOM 941 N N . ALA A 1 124 ? 2.783 39.812 20.906 1 96.94 124 ALA A N 1
ATOM 942 C CA . ALA A 1 124 ? 1.648 40.25 20.094 1 96.94 124 ALA A CA 1
ATOM 943 C C . ALA A 1 124 ? 0.392 39.469 20.438 1 96.94 124 ALA A C 1
ATOM 945 O O . ALA A 1 124 ? 0.469 38.406 21.094 1 96.94 124 ALA A O 1
ATOM 946 N N . THR A 1 125 ? -0.736 40 20.016 1 97.5 125 THR A N 1
ATOM 947 C CA . THR A 1 125 ? -1.998 39.281 20.062 1 97.5 125 THR A CA 1
ATOM 948 C C . THR A 1 125 ? -2.307 38.656 18.703 1 97.5 125 THR A C 1
ATOM 950 O O . THR A 1 125 ? -2.115 39.281 17.656 1 97.5 125 THR A O 1
ATOM 953 N N . ILE A 1 126 ? -2.699 37.375 18.75 1 97.69 126 ILE A N 1
ATOM 954 C CA . ILE A 1 126 ? -2.943 36.594 17.547 1 97.69 126 ILE A CA 1
ATOM 955 C C . ILE A 1 126 ? -4.43 36.281 17.438 1 97.69 126 ILE A C 1
ATOM 957 O O . ILE A 1 126 ? -5.078 35.938 18.438 1 97.69 126 ILE A O 1
ATOM 961 N N . ALA A 1 127 ? -4.984 36.469 16.25 1 97.5 127 ALA A N 1
ATOM 962 C CA . ALA A 1 127 ? -6.34 36 15.945 1 97.5 127 ALA A CA 1
ATOM 963 C C . ALA A 1 127 ? -6.312 34.688 15.164 1 97.5 127 ALA A C 1
ATOM 965 O O . ALA A 1 127 ? -5.742 34.625 14.07 1 97.5 127 ALA A O 1
ATOM 966 N N . LEU A 1 128 ? -6.863 33.656 15.727 1 96.38 128 LEU A N 1
ATOM 967 C CA . LEU A 1 128 ? -6.941 32.344 15.117 1 96.38 128 LEU A CA 1
ATOM 968 C C . LEU A 1 128 ? -8.391 31.906 14.922 1 96.38 128 LEU A C 1
ATOM 970 O O . LEU A 1 128 ? -9.141 31.781 15.891 1 96.38 128 LEU A O 1
ATOM 974 N N . PHE A 1 129 ? -8.781 31.75 13.633 1 93.62 129 PHE A N 1
ATOM 975 C CA . PHE A 1 129 ? -10.141 31.312 13.328 1 93.62 129 PHE A CA 1
ATOM 976 C C . PHE A 1 129 ? -10.18 29.828 13.039 1 93.62 129 PHE A C 1
ATOM 978 O O . PHE A 1 129 ? -9.445 29.328 12.172 1 93.62 129 PHE A O 1
ATOM 985 N N . GLY A 1 130 ? -11.008 29.156 13.734 1 89.19 130 GLY A N 1
ATOM 986 C CA . GLY A 1 130 ? -11.117 27.719 13.578 1 89.19 130 GLY A CA 1
ATOM 987 C C . GLY A 1 130 ? -10.672 26.953 14.805 1 89.19 130 GLY A C 1
ATOM 988 O O . GLY A 1 130 ? -9.75 27.375 15.508 1 89.19 130 GLY A O 1
ATOM 989 N N . SER A 1 131 ? -11.258 25.734 15.07 1 83.06 131 SER A N 1
ATOM 990 C CA . SER A 1 131 ? -10.938 24.953 16.266 1 83.06 131 SER A CA 1
ATOM 991 C C . SER A 1 131 ? -10.602 23.5 15.891 1 83.06 131 SER A C 1
ATOM 993 O O . SER A 1 131 ? -10.625 22.625 16.75 1 83.06 131 SER A O 1
ATOM 995 N N . GLY A 1 132 ? -10.328 23.281 14.648 1 79.06 132 GLY A N 1
ATOM 996 C CA . GLY A 1 132 ? -10.031 21.938 14.211 1 79.06 132 GLY A CA 1
ATOM 997 C C . GLY A 1 132 ? -8.57 21.562 14.383 1 79.06 132 GLY A C 1
ATOM 998 O O . GLY A 1 132 ? -7.836 22.219 15.125 1 79.06 132 GLY A O 1
ATOM 999 N N . GLY A 1 133 ? -8.148 20.516 13.719 1 78 133 GLY A N 1
ATOM 1000 C CA . GLY A 1 133 ? -6.793 20 13.836 1 78 133 GLY A CA 1
ATOM 1001 C C . GLY A 1 133 ? -5.734 20.984 13.406 1 78 133 GLY A C 1
ATOM 1002 O O . GLY A 1 133 ? -4.664 21.062 14.008 1 78 133 GLY A O 1
ATOM 1003 N N . ALA A 1 134 ? -6.02 21.703 12.336 1 83.94 134 ALA A N 1
ATOM 1004 C CA . ALA A 1 134 ? -5.078 22.719 11.875 1 83.94 134 ALA A CA 1
ATOM 1005 C C . ALA A 1 134 ? -4.891 23.828 12.922 1 83.94 134 ALA A C 1
ATOM 1007 O O . ALA A 1 134 ? -3.783 24.328 13.102 1 83.94 134 ALA A O 1
ATOM 1008 N N . ALA A 1 135 ? -5.945 24.188 13.562 1 87.62 135 ALA A N 1
ATOM 1009 C CA . ALA A 1 135 ? -5.871 25.172 14.625 1 87.62 135 ALA A CA 1
ATOM 1010 C C . ALA A 1 135 ? -5.039 24.656 15.797 1 87.62 135 ALA A C 1
ATOM 1012 O O . ALA A 1 135 ? -4.266 25.422 16.406 1 87.62 135 ALA A O 1
ATOM 1013 N N . LEU A 1 136 ? -5.215 23.406 16.078 1 84.62 136 LEU A N 1
ATOM 1014 C CA . LEU A 1 136 ? -4.438 22.812 17.156 1 84.62 136 LEU A CA 1
ATOM 1015 C C . LEU A 1 136 ? -2.947 22.844 16.828 1 84.62 136 LEU A C 1
ATOM 1017 O O . LEU A 1 136 ? -2.125 23.109 17.719 1 84.62 136 LEU A O 1
ATOM 1021 N N . ALA A 1 137 ? -2.633 22.562 15.656 1 88.62 137 ALA A N 1
ATOM 1022 C CA . ALA A 1 137 ? -1.241 22.641 15.219 1 88.62 137 ALA A CA 1
ATOM 1023 C C . ALA A 1 137 ? -0.7 24.062 15.352 1 88.62 137 ALA A C 1
ATOM 1025 O O . ALA A 1 137 ? 0.449 24.25 15.75 1 88.62 137 ALA A O 1
ATOM 1026 N N . ALA A 1 138 ? -1.517 24.984 15.016 1 92.25 138 ALA A N 1
ATOM 1027 C CA . ALA A 1 138 ? -1.118 26.375 15.117 1 92.25 138 ALA A CA 1
ATOM 1028 C C . ALA A 1 138 ? -0.88 26.781 16.562 1 92.25 138 ALA A C 1
ATOM 1030 O O . ALA A 1 138 ? 0.125 27.422 16.891 1 92.25 138 ALA A O 1
ATOM 1031 N N . ILE A 1 139 ? -1.759 26.391 17.406 1 90.94 139 ILE A N 1
ATOM 1032 C CA . ILE A 1 139 ? -1.656 26.703 18.828 1 90.94 139 ILE A CA 1
ATOM 1033 C C . ILE A 1 139 ? -0.369 26.125 19.391 1 90.94 139 ILE A C 1
ATOM 1035 O O . ILE A 1 139 ? 0.375 26.812 20.109 1 90.94 139 ILE A O 1
ATOM 1039 N N . GLU A 1 140 ? -0.14 24.922 19.062 1 91 140 GLU A N 1
ATOM 1040 C CA . GLU A 1 140 ? 1.087 24.281 19.531 1 91 140 GLU A CA 1
ATOM 1041 C C . GLU A 1 140 ? 2.322 24.984 18.969 1 91 140 GLU A C 1
ATOM 1043 O O . GLU A 1 140 ? 3.342 25.094 19.656 1 91 140 GLU A O 1
ATOM 1048 N N . ALA A 1 141 ? 2.291 25.391 17.75 1 93.94 141 ALA A N 1
ATOM 1049 C CA . ALA A 1 141 ? 3.408 26.094 17.125 1 93.94 141 ALA A CA 1
ATOM 1050 C C . ALA A 1 141 ? 3.725 27.375 17.875 1 93.94 141 ALA A C 1
ATOM 1052 O O . ALA A 1 141 ? 4.895 27.719 18.078 1 93.94 141 ALA A O 1
ATOM 1053 N N . PHE A 1 142 ? 2.717 28.125 18.328 1 93.69 142 PHE A N 1
ATOM 1054 C CA . PHE A 1 142 ? 2.924 29.359 19.047 1 93.69 142 PHE A CA 1
ATOM 1055 C C . PHE A 1 142 ? 3.596 29.094 20.391 1 93.69 142 PHE A C 1
ATOM 1057 O O . PHE A 1 142 ? 4.48 29.844 20.812 1 93.69 142 PHE A O 1
ATOM 1064 N N . GLN A 1 143 ? 3.191 28.047 20.969 1 89.94 143 GLN A N 1
ATOM 1065 C CA . GLN A 1 143 ? 3.762 27.688 22.25 1 89.94 143 GLN A CA 1
ATOM 1066 C C . GLN A 1 143 ? 5.223 27.281 22.125 1 89.94 143 GLN A C 1
ATOM 1068 O O . GLN A 1 143 ? 6.047 27.594 22.984 1 89.94 143 GLN A O 1
ATOM 1073 N N . ARG A 1 144 ? 5.496 26.672 21.094 1 91.81 144 ARG A N 1
ATOM 1074 C CA . ARG A 1 144 ? 6.816 26.078 20.953 1 91.81 144 ARG A CA 1
ATOM 1075 C C . ARG A 1 144 ? 7.816 27.078 20.391 1 91.81 144 ARG A C 1
ATOM 1077 O O . ARG A 1 144 ? 9 27.047 20.734 1 91.81 144 ARG A O 1
ATOM 1084 N N . TYR A 1 145 ? 7.348 27.922 19.5 1 94.31 145 TYR A N 1
ATOM 1085 C CA . TYR A 1 145 ? 8.352 28.609 18.688 1 94.31 145 TYR A CA 1
ATOM 1086 C C . TYR A 1 145 ? 8.195 30.109 18.797 1 94.31 145 TYR A C 1
ATOM 1088 O O . TYR A 1 145 ? 9.094 30.859 18.391 1 94.31 145 TYR A O 1
ATOM 1096 N N . PHE A 1 146 ? 7.059 30.484 19.359 1 94.5 146 PHE A N 1
ATOM 1097 C CA . PHE A 1 146 ? 6.77 31.906 19.438 1 94.5 146 PHE A CA 1
ATOM 1098 C C . PHE A 1 146 ? 6.324 32.312 20.828 1 94.5 146 PHE A C 1
ATOM 1100 O O . PHE A 1 146 ? 6.211 31.469 21.719 1 94.5 146 PHE A O 1
ATOM 1107 N N . THR A 1 147 ? 6.293 33.562 21.203 1 91.31 147 THR A N 1
ATOM 1108 C CA . THR A 1 147 ? 5.918 34.062 22.516 1 91.31 147 THR A CA 1
ATOM 1109 C C . THR A 1 147 ? 4.934 35.219 22.406 1 91.31 147 THR A C 1
ATOM 1111 O O . THR A 1 147 ? 5.227 36.344 22.828 1 91.31 147 THR A O 1
ATOM 1114 N N . PRO A 1 148 ? 3.77 34.781 21.859 1 94.81 148 PRO A N 1
ATOM 1115 C CA . PRO A 1 148 ? 2.764 35.844 21.828 1 94.81 148 PRO A CA 1
ATOM 1116 C C . PRO A 1 148 ? 2.191 36.156 23.219 1 94.81 148 PRO A C 1
ATOM 1118 O O . PRO A 1 148 ? 2.311 35.344 24.141 1 94.81 148 PRO A O 1
ATOM 1121 N N . LYS A 1 149 ? 1.657 37.344 23.297 1 95.44 149 LYS A N 1
ATOM 1122 C CA . LYS A 1 149 ? 0.965 37.719 24.531 1 95.44 149 LYS A CA 1
ATOM 1123 C C . LYS A 1 149 ? -0.311 36.906 24.703 1 95.44 149 LYS A C 1
ATOM 1125 O O . LYS A 1 149 ? -0.608 36.469 25.812 1 95.44 149 LYS A O 1
ATOM 1130 N N . GLN A 1 150 ? -0.997 36.75 23.578 1 95.62 150 GLN A N 1
ATOM 1131 C CA . GLN A 1 150 ? -2.299 36.094 23.641 1 95.62 150 GLN A CA 1
ATOM 1132 C C . GLN A 1 150 ? -2.705 35.531 22.266 1 95.62 150 GLN A C 1
ATOM 1134 O O . GLN A 1 150 ? -2.424 36.156 21.234 1 95.62 150 GLN A O 1
ATOM 1139 N N . VAL A 1 151 ? -3.275 34.344 22.328 1 95.38 151 VAL A N 1
ATOM 1140 C CA . VAL A 1 151 ? -3.928 33.75 21.156 1 95.38 151 VAL A CA 1
ATOM 1141 C C . VAL A 1 151 ? -5.441 33.75 21.359 1 95.38 151 VAL A C 1
ATOM 1143 O O . VAL A 1 151 ? -5.953 33.094 22.266 1 95.38 151 VAL A O 1
ATOM 1146 N N . LEU A 1 152 ? -6.164 34.562 20.531 1 95.12 152 LEU A N 1
ATOM 1147 C CA . LEU A 1 152 ? -7.625 34.562 20.516 1 95.12 152 LEU A CA 1
ATOM 1148 C C . LEU A 1 152 ? -8.164 33.562 19.531 1 95.12 152 LEU A C 1
ATOM 1150 O O . LEU A 1 152 ? -8.039 33.719 18.312 1 95.12 152 LEU A O 1
ATOM 1154 N N . LEU A 1 153 ? -8.734 32.5 20.062 1 94 153 LEU A N 1
ATOM 1155 C CA . LEU A 1 153 ? -9.328 31.469 19.203 1 94 153 LEU A CA 1
ATOM 1156 C C . LEU A 1 153 ? -10.805 31.75 18.969 1 94 153 LEU A C 1
ATOM 1158 O O . LEU A 1 153 ? -11.625 31.625 19.875 1 94 153 LEU A O 1
ATOM 1162 N N . PHE A 1 154 ? -11.078 32.156 17.75 1 92.94 154 PHE A N 1
ATOM 1163 C CA . PHE A 1 154 ? -12.461 32.438 17.359 1 92.94 154 PHE A CA 1
ATOM 1164 C C . PHE A 1 154 ? -13.164 31.141 16.922 1 92.94 154 PHE A C 1
ATOM 1166 O O . PHE A 1 154 ? -12.734 30.5 15.961 1 92.94 154 PHE A O 1
ATOM 1173 N N . ALA A 1 155 ? -14.062 30.766 17.672 1 88.56 155 ALA A N 1
ATOM 1174 C CA . ALA A 1 155 ? -14.781 29.531 17.359 1 88.56 155 ALA A CA 1
ATOM 1175 C C . ALA A 1 155 ? -16.297 29.766 17.328 1 88.56 155 ALA A C 1
ATOM 1177 O O . ALA A 1 155 ? -16.812 30.625 18.047 1 88.56 155 ALA A O 1
ATOM 1178 N N . ARG A 1 156 ? -17.062 29.094 16.469 1 81.06 156 ARG A N 1
ATOM 1179 C CA . ARG A 1 156 ? -18.531 29.141 16.391 1 81.06 156 ARG A CA 1
ATOM 1180 C C . ARG A 1 156 ? -19.172 28.531 17.641 1 81.06 156 ARG A C 1
ATOM 1182 O O . ARG A 1 156 ? -20.125 29.078 18.188 1 81.06 156 ARG A O 1
ATOM 1189 N N . ASP A 1 157 ? -18.594 27.422 17.922 1 83.62 157 ASP A N 1
ATOM 1190 C CA . ASP A 1 157 ? -19.047 26.703 19.125 1 83.62 157 ASP A CA 1
ATOM 1191 C C . ASP A 1 157 ? -17.938 26.625 20.156 1 83.62 157 ASP A C 1
ATOM 1193 O O . ASP A 1 157 ? -17.078 25.75 20.078 1 83.62 157 ASP A O 1
ATOM 1197 N N . SER A 1 158 ? -18.078 27.547 21.188 1 79.44 158 SER A N 1
ATOM 1198 C CA . SER A 1 158 ? -17.031 27.625 22.188 1 79.44 158 SER A CA 1
ATOM 1199 C C . SER A 1 158 ? -16.922 26.328 22.984 1 79.44 158 SER A C 1
ATOM 1201 O O . SER A 1 158 ? -15.82 25.922 23.359 1 79.44 158 SER A O 1
ATOM 1203 N N . GLN A 1 159 ? -18.031 25.719 23.219 1 79.69 159 GLN A N 1
ATOM 1204 C CA . GLN A 1 159 ? -18.016 24.484 23.984 1 79.69 159 GLN A CA 1
ATOM 1205 C C . GLN A 1 159 ? -17.359 23.359 23.203 1 79.69 159 GLN A C 1
ATOM 1207 O O . GLN A 1 159 ? -16.578 22.578 23.75 1 79.69 159 GLN A O 1
ATOM 1212 N N . LYS A 1 160 ? -17.641 23.312 21.969 1 72.44 160 LYS A N 1
ATOM 1213 C CA . LYS A 1 160 ? -17.031 22.297 21.125 1 72.44 160 LYS A CA 1
ATOM 1214 C C . LYS A 1 160 ? -15.523 22.516 21 1 72.44 160 LYS A C 1
ATOM 1216 O O . LYS A 1 160 ? -14.75 21.547 21 1 72.44 160 LYS A O 1
ATOM 1221 N N . ALA A 1 161 ? -15.227 23.75 20.859 1 78.12 161 ALA A N 1
ATOM 1222 C CA . ALA A 1 161 ? -13.812 24.094 20.766 1 78.12 161 ALA A CA 1
ATOM 1223 C C . ALA A 1 161 ? -13.062 23.703 22.031 1 78.12 161 ALA A C 1
ATOM 1225 O O . ALA A 1 161 ? -11.969 23.141 21.969 1 78.12 161 ALA A O 1
ATOM 1226 N N . LYS A 1 162 ? -13.68 24 23.109 1 78.06 162 LYS A N 1
ATOM 1227 C CA . LYS A 1 162 ? -13.086 23.641 24.391 1 78.06 162 LYS A CA 1
ATOM 1228 C C . LYS A 1 162 ? -12.914 22.125 24.516 1 78.06 162 LYS A C 1
ATOM 1230 O O . LYS A 1 162 ? -11.883 21.656 25.016 1 78.06 162 LYS A O 1
ATOM 1235 N N . SER A 1 163 ? -13.961 21.484 24.125 1 73.31 163 SER A N 1
ATOM 1236 C CA . SER A 1 163 ? -13.914 20.031 24.203 1 73.31 163 SER A CA 1
ATOM 1237 C C . SER A 1 163 ? -12.812 19.469 23.312 1 73.31 163 SER A C 1
ATOM 1239 O O . SER A 1 163 ? -12.117 18.516 23.703 1 73.31 163 SER A O 1
ATOM 1241 N N . GLN A 1 164 ? -12.617 20 22.188 1 69.94 164 GLN A N 1
ATOM 1242 C CA . GLN A 1 164 ? -11.602 19.547 21.25 1 69.94 164 GLN A CA 1
ATOM 1243 C C . GLN A 1 164 ? -10.203 19.859 21.75 1 69.94 164 GLN A C 1
ATOM 1245 O O . GLN A 1 164 ? -9.266 19.078 21.547 1 69.94 164 GLN A O 1
ATOM 1250 N N . LEU A 1 165 ? -10.156 21 22.281 1 71.5 165 LEU A N 1
ATOM 1251 C CA . LEU A 1 165 ? -8.867 21.438 22.797 1 71.5 165 LEU A CA 1
ATOM 1252 C C . LEU A 1 165 ? -8.523 20.719 24.094 1 71.5 165 LEU A C 1
ATOM 1254 O O . LEU A 1 165 ? -7.348 20.516 24.406 1 71.5 165 LEU A O 1
ATOM 1258 N N . ARG A 1 166 ? -9.43 20.516 25 1 59.81 166 ARG A N 1
ATOM 1259 C CA . ARG A 1 166 ? -9.227 19.859 26.297 1 59.81 166 ARG A CA 1
ATOM 1260 C C . ARG A 1 166 ? -8.727 18.438 26.125 1 59.81 166 ARG A C 1
ATOM 1262 O O . ARG A 1 166 ? -7.891 17.969 26.891 1 59.81 166 ARG A O 1
ATOM 1269 N N . SER A 1 167 ? -9.344 17.766 25.344 1 56.47 167 SER A N 1
ATOM 1270 C CA . SER A 1 167 ? -8.969 16.359 25.172 1 56.47 167 SER A CA 1
ATOM 1271 C C . SER A 1 167 ? -7.535 16.234 24.672 1 56.47 167 SER A C 1
ATOM 1273 O O . SER A 1 167 ? -6.871 15.227 24.953 1 56.47 167 SER A O 1
ATOM 1275 N N . SER A 1 168 ? -7.137 17.094 23.859 1 56.38 168 SER A N 1
ATOM 1276 C CA . SER A 1 168 ? -5.848 16.969 23.203 1 56.38 168 SER A CA 1
ATOM 1277 C C . SER A 1 168 ? -4.754 17.703 23.969 1 56.38 168 SER A C 1
ATOM 1279 O O . SER A 1 168 ? -3.676 17.141 24.203 1 56.38 168 SER A O 1
ATOM 1281 N N . LEU A 1 169 ? -4.984 19.172 24.156 1 58.81 169 LEU A N 1
ATOM 1282 C CA . LEU A 1 169 ? -4.02 20.109 24.703 1 58.81 169 LEU A CA 1
ATOM 1283 C C . LEU A 1 169 ? -4.305 20.406 26.172 1 58.81 169 LEU A C 1
ATOM 1285 O O . LEU A 1 169 ? -5.465 20.531 26.562 1 58.81 169 LEU A O 1
ATOM 1289 N N . ALA A 1 170 ? -3.465 19.859 27.094 1 55.72 170 ALA A N 1
ATOM 1290 C CA . ALA A 1 170 ? -3.707 20.406 28.422 1 55.72 170 ALA A CA 1
ATOM 1291 C C . ALA A 1 170 ? -3.852 21.922 28.375 1 55.72 170 ALA A C 1
ATOM 1293 O O . ALA A 1 170 ? -2.881 22.641 28.109 1 55.72 170 ALA A O 1
ATOM 1294 N N . LEU A 1 171 ? -5.117 22.375 28.109 1 58.53 171 LEU A N 1
ATOM 1295 C CA . LEU A 1 171 ? -5.414 23.797 28.125 1 58.53 171 LEU A CA 1
ATOM 1296 C C . LEU A 1 171 ? -4.535 24.516 29.141 1 58.53 171 LEU A C 1
ATOM 1298 O O . LEU A 1 171 ? -4.148 25.672 28.938 1 58.53 171 LEU A O 1
ATOM 1302 N N . GLU A 1 172 ? -4.277 23.719 30.141 1 63.16 172 GLU A N 1
ATOM 1303 C CA . GLU A 1 172 ? -3.475 24.344 31.188 1 63.16 172 GLU A CA 1
ATOM 1304 C C . GLU A 1 172 ? -2.07 24.656 30.688 1 63.16 172 GLU A C 1
ATOM 1306 O O . GLU A 1 172 ? -1.408 25.562 31.219 1 63.16 172 GLU A O 1
ATOM 1311 N N . ARG A 1 173 ? -1.783 24.094 29.609 1 73.75 173 ARG A N 1
ATOM 1312 C CA . ARG A 1 173 ? -0.449 24.328 29.062 1 73.75 173 ARG A CA 1
ATOM 1313 C C . ARG A 1 173 ? -0.403 25.625 28.266 1 73.75 173 ARG A C 1
ATOM 1315 O O . ARG A 1 173 ? 0.666 26.203 28.078 1 73.75 173 ARG A O 1
ATOM 1322 N N . TYR A 1 174 ? -1.667 26.031 27.922 1 79 174 TYR A N 1
ATOM 1323 C CA . TYR A 1 174 ? -1.729 27.219 27.078 1 79 174 TYR A CA 1
ATOM 1324 C C . TYR A 1 174 ? -2.32 28.391 27.844 1 79 174 TYR A C 1
ATOM 1326 O O . TYR A 1 174 ? -3.471 28.766 27.609 1 79 174 TYR A O 1
ATOM 1334 N N . THR A 1 175 ? -1.522 28.953 28.625 1 74.81 175 THR A N 1
ATOM 1335 C CA . THR A 1 175 ? -1.968 29.984 29.562 1 74.81 175 THR A CA 1
ATOM 1336 C C . THR A 1 175 ? -2.332 31.266 28.812 1 74.81 175 THR A C 1
ATOM 1338 O O . THR A 1 175 ? -3.043 32.125 29.344 1 74.81 175 THR A O 1
ATOM 1341 N N . ASN A 1 176 ? -1.978 31.312 27.594 1 88.94 176 ASN A N 1
ATOM 1342 C CA . ASN A 1 176 ? -2.234 32.531 26.859 1 88.94 176 ASN A CA 1
ATOM 1343 C C . ASN A 1 176 ? -3.293 32.344 25.781 1 88.94 176 ASN A C 1
ATOM 1345 O O . ASN A 1 176 ? -3.42 33.156 24.875 1 88.94 176 ASN A O 1
ATOM 1349 N N . LEU A 1 177 ? -4.062 31.25 25.922 1 89.88 177 LEU A N 1
ATOM 1350 C CA . LEU A 1 177 ? -5.117 30.969 24.953 1 89.88 177 LEU A CA 1
ATOM 1351 C C . LEU A 1 177 ? -6.48 31.391 25.5 1 89.88 177 LEU A C 1
ATOM 1353 O O . LEU A 1 177 ? -6.84 31.047 26.625 1 89.88 177 LEU A O 1
ATOM 1357 N N . ALA A 1 178 ? -7.258 32.156 24.75 1 89.75 178 ALA A N 1
ATOM 1358 C CA . ALA A 1 178 ? -8.625 32.531 25.078 1 89.75 178 ALA A CA 1
ATOM 1359 C C . ALA A 1 178 ? -9.586 32.188 23.938 1 89.75 178 ALA A C 1
ATOM 1361 O O . ALA A 1 178 ? -9.32 32.469 22.781 1 89.75 178 ALA A O 1
ATOM 1362 N N . ILE A 1 179 ? -10.641 31.5 24.328 1 89.81 179 ILE A N 1
ATOM 1363 C CA . ILE A 1 179 ? -11.68 31.188 23.359 1 89.81 179 ILE A CA 1
ATOM 1364 C C . ILE A 1 179 ? -12.703 32.312 23.312 1 89.81 179 ILE A C 1
ATOM 1366 O O . ILE A 1 179 ? -13.234 32.719 24.359 1 89.81 179 ILE A O 1
ATOM 1370 N N . VAL A 1 180 ? -12.906 32.844 22.109 1 91.94 180 VAL A N 1
ATOM 1371 C CA . VAL A 1 180 ? -13.812 33.969 21.969 1 91.94 180 VAL A CA 1
ATOM 1372 C C . VAL A 1 180 ? -14.867 33.688 20.906 1 91.94 180 VAL A C 1
ATOM 1374 O O . VAL A 1 180 ? -14.625 32.906 19.984 1 91.94 180 VAL A O 1
ATOM 1377 N N . PRO A 1 181 ? -16.078 34.188 21.062 1 90.69 181 PRO A N 1
ATOM 1378 C CA . PRO A 1 181 ? -17.109 34 20.031 1 90.69 181 PRO A CA 1
ATOM 1379 C C . PRO A 1 181 ? -16.781 34.656 18.719 1 90.69 181 PRO A C 1
ATOM 1381 O O . PRO A 1 181 ? -16.109 35.719 18.703 1 90.69 181 PRO A O 1
ATOM 1384 N N . LEU A 1 182 ? -17.281 34.219 17.75 1 90 182 LEU A N 1
ATOM 1385 C CA . LEU A 1 182 ? -17.062 34.781 16.422 1 90 182 LEU A CA 1
ATOM 1386 C C . LEU A 1 182 ? -17.594 36.188 16.328 1 90 182 LEU A C 1
ATOM 1388 O O . LEU A 1 182 ? -17.094 37 15.547 1 90 182 LEU A O 1
ATOM 1392 N N . SER A 1 183 ? -18.547 36.469 17.141 1 88.5 183 SER A N 1
ATOM 1393 C CA . SER A 1 183 ? -19.172 37.812 17.125 1 88.5 183 SER A CA 1
ATOM 1394 C C . SER A 1 183 ? -18.188 38.875 17.562 1 88.5 183 SER A C 1
ATOM 1396 O O . SER A 1 183 ? -18.422 40.062 17.312 1 88.5 183 SER A O 1
ATOM 1398 N N . ASP A 1 184 ? -17.141 38.469 18.156 1 91.31 184 ASP A N 1
ATOM 1399 C CA . ASP A 1 184 ? -16.156 39.438 18.625 1 91.31 184 ASP A CA 1
ATOM 1400 C C . ASP A 1 184 ? -15.078 39.688 17.562 1 91.31 184 ASP A C 1
ATOM 1402 O O . ASP A 1 184 ? -13.953 40.062 17.891 1 91.31 184 ASP A O 1
ATOM 1406 N N . TYR A 1 185 ? -15.367 39.5 16.344 1 91.06 185 TYR A N 1
ATOM 1407 C CA . TYR A 1 185 ? -14.406 39.562 15.25 1 91.06 185 TYR A CA 1
ATOM 1408 C C . TYR A 1 185 ? -13.758 40.938 15.18 1 91.06 185 TYR A C 1
ATOM 1410 O O . TYR A 1 185 ? -12.68 41.094 14.602 1 91.06 185 TYR A O 1
ATOM 1418 N N . GLU A 1 186 ? -14.32 41.969 15.703 1 92.56 186 GLU A N 1
ATOM 1419 C CA . GLU A 1 186 ? -13.742 43.281 15.688 1 92.56 186 GLU A CA 1
ATOM 1420 C C . GLU A 1 186 ? -12.398 43.344 16.406 1 92.56 186 GLU A C 1
ATOM 1422 O O . GLU A 1 186 ? -11.562 44.188 16.141 1 92.56 186 GLU A O 1
ATOM 1427 N N . ARG A 1 187 ? -12.195 42.375 17.25 1 94.19 187 ARG A N 1
ATOM 1428 C CA . ARG A 1 187 ? -10.953 42.312 18.016 1 94.19 187 ARG A CA 1
ATOM 1429 C C . ARG A 1 187 ? -9.766 42 17.109 1 94.19 187 ARG A C 1
ATOM 1431 O O . ARG A 1 187 ? -8.617 42.188 17.5 1 94.19 187 ARG A O 1
ATOM 1438 N N . VAL A 1 188 ? -10.031 41.656 15.953 1 95.81 188 VAL A N 1
ATOM 1439 C CA . VAL A 1 188 ? -9 41.375 14.953 1 95.81 188 VAL A CA 1
ATOM 1440 C C . VAL A 1 188 ? -8.156 42.625 14.711 1 95.81 188 VAL A C 1
ATOM 1442 O O . VAL A 1 188 ? -6.953 42.5 14.453 1 95.81 188 VAL A O 1
ATOM 1445 N N . ARG A 1 189 ? -8.805 43.781 14.828 1 95.06 189 ARG A N 1
ATOM 1446 C CA . ARG A 1 189 ? -8.133 45.062 14.555 1 95.06 189 ARG A CA 1
ATOM 1447 C C . ARG A 1 189 ? -6.898 45.219 15.43 1 95.06 189 ARG A C 1
ATOM 1449 O O . ARG A 1 189 ? -5.906 45.812 15.008 1 95.06 189 ARG A O 1
ATOM 1456 N N . GLU A 1 190 ? -6.934 44.625 16.609 1 94.81 190 GLU A N 1
ATOM 1457 C CA . GLU A 1 190 ? -5.863 44.812 17.578 1 94.81 190 GLU A CA 1
ATOM 1458 C C . GLU A 1 190 ? -4.828 43.688 17.484 1 94.81 190 GLU A C 1
ATOM 1460 O O . GLU A 1 190 ? -3.811 43.719 18.172 1 94.81 190 GLU A O 1
ATOM 1465 N N . CYS A 1 191 ? -4.98 42.75 16.641 1 97.25 191 CYS A N 1
ATOM 1466 C CA . CYS A 1 191 ? -4.098 41.594 16.5 1 97.25 191 CYS A CA 1
ATOM 1467 C C . CYS A 1 191 ? -3.008 41.844 15.477 1 97.25 191 CYS A C 1
ATOM 1469 O O . CYS A 1 191 ? -3.199 42.656 14.547 1 97.25 191 CYS A O 1
ATOM 1471 N N . ARG A 1 192 ? -1.878 41.25 15.68 1 97.94 192 ARG A N 1
ATOM 1472 C CA . ARG A 1 192 ? -0.773 41.375 14.734 1 97.94 192 ARG A CA 1
ATOM 1473 C C . ARG A 1 192 ? -0.852 40.312 13.648 1 97.94 192 ARG A C 1
ATOM 1475 O O . ARG A 1 192 ? -0.465 40.562 12.508 1 97.94 192 ARG A O 1
ATOM 1482 N N . LEU A 1 193 ? -1.264 39.125 14.031 1 98.44 193 LEU A N 1
ATOM 1483 C CA . LEU A 1 193 ? -1.4 38 13.148 1 98.44 193 LEU A CA 1
ATOM 1484 C C . LEU A 1 193 ? -2.846 37.5 13.094 1 98.44 193 LEU A C 1
ATOM 1486 O O . LEU A 1 193 ? -3.486 37.344 14.141 1 98.44 193 LEU A O 1
ATOM 1490 N N . VAL A 1 194 ? -3.371 37.375 11.844 1 97.75 194 VAL A N 1
ATOM 1491 C CA . VAL A 1 194 ? -4.711 36.844 11.602 1 97.75 194 VAL A CA 1
ATOM 1492 C C . VAL A 1 194 ? -4.621 35.531 10.82 1 97.75 194 VAL A C 1
ATOM 1494 O O . VAL A 1 194 ? -4.066 35.5 9.719 1 97.75 194 VAL A O 1
ATOM 1497 N N . ILE A 1 195 ? -5.164 34.438 11.422 1 97.81 195 ILE A N 1
ATOM 1498 C CA . ILE A 1 195 ? -5.031 33.125 10.82 1 97.81 195 ILE A CA 1
ATOM 1499 C C . ILE A 1 195 ? -6.414 32.562 10.5 1 97.81 195 ILE A C 1
ATOM 1501 O O . ILE A 1 195 ? -7.285 32.5 11.375 1 97.81 195 ILE A O 1
ATOM 1505 N N . ASN A 1 196 ? -6.594 32.188 9.281 1 95.44 196 ASN A N 1
ATOM 1506 C CA . ASN A 1 196 ? -7.758 31.391 8.898 1 95.44 196 ASN A CA 1
ATOM 1507 C C . ASN A 1 196 ? -7.445 29.906 8.891 1 95.44 196 ASN A C 1
ATOM 1509 O O . ASN A 1 196 ? -6.781 29.406 7.98 1 95.44 196 ASN A O 1
ATOM 1513 N N . ALA A 1 197 ? -7.855 29.188 9.859 1 92.25 197 ALA A N 1
ATOM 1514 C CA . ALA A 1 197 ? -7.707 27.734 9.922 1 92.25 197 ALA A CA 1
ATOM 1515 C C . ALA A 1 197 ? -9.039 27.031 9.641 1 92.25 197 ALA A C 1
ATOM 1517 O O . ALA A 1 197 ? -9.266 25.922 10.109 1 92.25 197 ALA A O 1
ATOM 1518 N N . THR A 1 198 ? -9.992 27.734 8.961 1 86.81 198 THR A N 1
ATOM 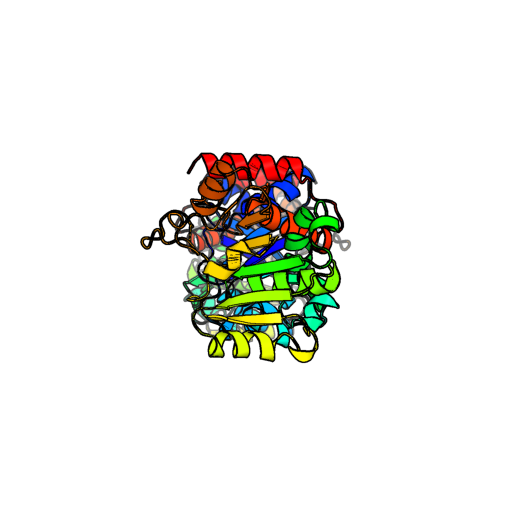1519 C CA . THR A 1 198 ? -11.273 27.188 8.531 1 86.81 198 THR A CA 1
ATOM 1520 C C . THR A 1 198 ? -11.273 26.906 7.035 1 86.81 198 THR A C 1
ATOM 1522 O O . THR A 1 198 ? -10.383 27.375 6.316 1 86.81 198 THR A O 1
ATOM 1525 N N . PRO A 1 199 ? -12.297 26.219 6.621 1 85 199 PRO A N 1
ATOM 1526 C CA . PRO A 1 199 ? -12.398 26 5.172 1 85 199 PRO A CA 1
ATOM 1527 C C . PRO A 1 199 ? -12.984 27.203 4.441 1 85 199 PRO A C 1
ATOM 1529 O O . PRO A 1 199 ? -13.109 27.188 3.215 1 85 199 PRO A O 1
ATOM 1532 N N . LEU A 1 200 ? -13.391 28.172 5.121 1 85.88 200 LEU A N 1
ATOM 1533 C CA . LEU A 1 200 ? -13.984 29.344 4.488 1 85.88 200 LEU A CA 1
ATOM 1534 C C . LEU A 1 200 ? -12.992 30.016 3.535 1 85.88 200 LEU A C 1
ATOM 1536 O O . LEU A 1 200 ? -11.852 30.281 3.908 1 85.88 200 LEU A O 1
ATOM 1540 N N . GLY A 1 201 ? -13.445 30.219 2.336 1 86.5 201 GLY A N 1
ATOM 1541 C CA . GLY A 1 201 ? -12.617 30.812 1.3 1 86.5 201 GLY A CA 1
ATOM 1542 C C . GLY A 1 201 ? -12.18 29.812 0.247 1 86.5 201 GLY A C 1
ATOM 1543 O O . GLY A 1 201 ? -11.602 30.188 -0.775 1 86.5 201 GLY A O 1
ATOM 1544 N N . THR A 1 202 ? -12.398 28.516 0.534 1 83.12 202 THR A N 1
ATOM 1545 C CA . THR A 1 202 ? -12.039 27.469 -0.416 1 83.12 202 THR A CA 1
ATOM 1546 C C . THR A 1 202 ? -12.844 27.609 -1.703 1 83.12 202 THR A C 1
ATOM 1548 O O . THR A 1 202 ? -14.039 27.906 -1.664 1 83.12 202 THR A O 1
ATOM 1551 N N . LYS A 1 203 ? -12.227 27.391 -2.738 1 79.12 203 LYS A N 1
ATOM 1552 C CA . LYS A 1 203 ? -12.906 27.5 -4.023 1 79.12 203 LYS A CA 1
ATOM 1553 C C . LYS A 1 203 ? -14.109 26.562 -4.086 1 79.12 203 LYS A C 1
ATOM 1555 O O . LYS A 1 203 ? -14.016 25.391 -3.697 1 79.12 203 LYS A O 1
ATOM 1560 N N . GLY A 1 204 ? -15.234 27.078 -4.535 1 66.31 204 GLY A N 1
ATOM 1561 C CA . GLY A 1 204 ? -16.422 26.266 -4.738 1 66.31 204 GLY A CA 1
ATOM 1562 C C . GLY A 1 204 ? -17.359 26.266 -3.537 1 66.31 204 GLY A C 1
ATOM 1563 O O . GLY A 1 204 ? -18.484 25.781 -3.625 1 66.31 204 GLY A O 1
ATOM 1564 N N . ARG A 1 205 ? -16.906 26.578 -2.322 1 66.25 205 ARG A N 1
ATOM 1565 C CA . ARG A 1 205 ? -17.781 26.656 -1.154 1 66.25 205 ARG A CA 1
ATOM 1566 C C . ARG A 1 205 ? -18.688 27.875 -1.228 1 66.25 205 ARG A C 1
ATOM 1568 O O . ARG A 1 205 ? -18.281 28.938 -1.7 1 66.25 205 ARG A O 1
ATOM 1575 N N . ALA A 1 206 ? -20.062 27.516 -1.284 1 53.06 206 ALA A N 1
ATOM 1576 C CA . ALA A 1 206 ? -21.188 28.391 -1.595 1 53.06 206 ALA A CA 1
ATOM 1577 C C . ALA A 1 206 ? -21.172 29.625 -0.688 1 53.06 206 ALA A C 1
ATOM 1579 O O . ALA A 1 206 ? -21.812 30.641 -0.998 1 53.06 206 ALA A O 1
ATOM 1580 N N . ASP A 1 207 ? -20.797 29.281 0.556 1 50.5 207 ASP A N 1
ATOM 1581 C CA . ASP A 1 207 ? -21.266 30.375 1.404 1 50.5 207 ASP A CA 1
ATOM 1582 C C . ASP A 1 207 ? -20.391 31.625 1.22 1 50.5 207 ASP A C 1
ATOM 1584 O O . ASP A 1 207 ? -20.719 32.688 1.737 1 50.5 207 ASP A O 1
ATOM 1588 N N . GLY A 1 208 ? -19.469 31.531 0.173 1 54.41 208 GLY A N 1
ATOM 1589 C CA . GLY A 1 208 ? -18.703 32.719 -0.123 1 54.41 208 GLY A CA 1
ATOM 1590 C C . GLY A 1 208 ? -18.219 33.469 1.12 1 54.41 208 GLY A C 1
ATOM 1591 O O . GLY A 1 208 ? -17.781 34.594 1.046 1 54.41 208 GLY A O 1
ATOM 1592 N N . SER A 1 209 ? -18.344 32.844 2.256 1 67.88 209 SER A N 1
ATOM 1593 C CA . SER A 1 209 ? -18.188 33.531 3.535 1 67.88 209 SER A CA 1
ATOM 1594 C C . SER A 1 209 ? -16.734 33.5 4.012 1 67.88 209 SER A C 1
ATOM 1596 O O . SER A 1 209 ? -16 32.562 3.711 1 67.88 209 SER A O 1
ATOM 1598 N N . ALA A 1 210 ? -16.172 34.656 4.281 1 79.94 210 ALA A N 1
ATOM 1599 C CA . ALA A 1 210 ? -14.883 34.844 4.934 1 79.94 210 ALA A CA 1
ATOM 1600 C C . ALA A 1 210 ? -15.016 34.75 6.449 1 79.94 210 ALA A C 1
ATOM 1602 O O . ALA A 1 210 ? -16.125 34.781 6.984 1 79.94 210 ALA A O 1
ATOM 1603 N N . ILE A 1 211 ? -13.883 34.625 7.035 1 86.12 211 ILE A N 1
ATOM 1604 C CA . ILE A 1 211 ? -13.852 34.469 8.484 1 86.12 211 ILE A CA 1
ATOM 1605 C C . ILE A 1 211 ? -14.242 35.781 9.156 1 86.12 211 ILE A C 1
ATOM 1607 O O . ILE A 1 211 ? -14.656 35.781 10.32 1 86.12 211 ILE A O 1
ATOM 1611 N N . ILE A 1 212 ? -14.148 36.875 8.461 1 86 212 ILE A N 1
ATOM 1612 C CA . ILE A 1 212 ? -14.555 38.219 8.906 1 86 212 ILE A CA 1
ATOM 1613 C C . ILE A 1 212 ? -15.227 38.969 7.762 1 86 212 ILE A C 1
ATOM 1615 O O . ILE A 1 212 ? -15.039 38.625 6.594 1 86 212 ILE A O 1
ATOM 1619 N N . PRO A 1 213 ? -16.078 39.875 8.125 1 84.19 213 PRO A N 1
ATOM 1620 C CA . PRO A 1 213 ? -16.609 40.75 7.051 1 84.19 213 PRO A CA 1
ATOM 1621 C C . PRO A 1 213 ? -15.523 41.562 6.352 1 84.19 213 PRO A C 1
ATOM 1623 O O . PRO A 1 213 ? -14.867 42.375 6.984 1 84.19 213 PRO A O 1
ATOM 1626 N N . LEU A 1 214 ? -15.367 41.375 5.223 1 84.19 214 LEU A N 1
ATOM 1627 C CA . LEU A 1 214 ? -14.25 41.969 4.48 1 84.19 214 LEU A CA 1
ATOM 1628 C C . LEU A 1 214 ? -14.5 43.438 4.18 1 84.19 214 LEU A C 1
ATOM 1630 O O . LEU A 1 214 ? -13.562 44.188 3.871 1 84.19 214 LEU A O 1
ATOM 1634 N N . GLU A 1 215 ? -15.781 43.719 4.387 1 78.88 215 GLU A N 1
ATOM 1635 C CA . GLU A 1 215 ? -16.141 45.125 4.133 1 78.88 215 GLU A CA 1
ATOM 1636 C C . GLU A 1 215 ? -15.977 45.969 5.387 1 78.88 215 GLU A C 1
ATOM 1638 O O . GLU A 1 215 ? -16.047 47.188 5.324 1 78.88 215 GLU A O 1
ATOM 1643 N N . SER A 1 216 ? -15.664 45.438 6.52 1 79 216 SER A N 1
ATOM 1644 C CA . SER A 1 216 ? -15.695 46.156 7.805 1 79 216 SER A CA 1
ATOM 1645 C C . SER A 1 216 ? -14.359 46.812 8.102 1 79 216 SER A C 1
ATOM 1647 O O . SER A 1 216 ? -14.18 47.406 9.164 1 79 216 SER A O 1
ATOM 1649 N N . ASN A 1 217 ? -13.477 46.906 7.215 1 84.62 217 ASN A N 1
ATOM 1650 C CA . ASN A 1 217 ? -12.188 47.594 7.371 1 84.62 217 ASN A CA 1
ATOM 1651 C C . ASN A 1 217 ? -11.43 47.094 8.594 1 84.62 217 ASN A C 1
ATOM 1653 O O . ASN A 1 217 ? -10.883 47.875 9.359 1 84.62 217 ASN A O 1
ATOM 1657 N N . LEU A 1 218 ? -11.523 45.969 8.93 1 92.31 218 LEU A N 1
ATOM 1658 C CA . LEU A 1 218 ? -10.867 45.375 10.094 1 92.31 218 LEU A CA 1
ATOM 1659 C C . LEU A 1 218 ? -9.391 45.125 9.82 1 92.31 218 LEU A C 1
ATOM 1661 O O . LEU A 1 218 ? -8.562 45.188 10.742 1 92.31 218 LEU A O 1
ATOM 1665 N N . LEU A 1 219 ? -9.055 44.969 8.625 1 94.94 219 LEU A N 1
ATOM 1666 C CA . LEU A 1 219 ? -7.676 44.688 8.242 1 94.94 219 LEU A CA 1
ATOM 1667 C C . LEU A 1 219 ? -6.914 45.969 7.977 1 94.94 219 LEU A C 1
ATOM 1669 O O . LEU A 1 219 ? -7.5 46.969 7.535 1 94.94 219 LEU A O 1
ATOM 1673 N N . HIS A 1 220 ? -5.652 45.969 8.289 1 94.81 220 HIS A N 1
ATOM 1674 C CA . HIS A 1 220 ? -4.789 47.125 8.023 1 94.81 220 HIS A CA 1
ATOM 1675 C C . HIS A 1 220 ? -3.371 46.688 7.688 1 94.81 220 HIS A C 1
ATOM 1677 O O . HIS A 1 220 ? -3.057 45.5 7.75 1 94.81 220 HIS A O 1
ATOM 1683 N N . SER A 1 221 ? -2.473 47.562 7.434 1 95.81 221 SER A N 1
ATOM 1684 C CA . SER A 1 221 ? -1.171 47.312 6.832 1 95.81 221 SER A CA 1
ATOM 1685 C C . SER A 1 221 ? -0.227 46.625 7.828 1 95.81 221 SER A C 1
ATOM 1687 O O . SER A 1 221 ? 0.771 46.031 7.434 1 95.81 221 SER A O 1
ATOM 1689 N N . GLU A 1 222 ? -0.514 46.719 9.07 1 96.31 222 GLU A N 1
ATOM 1690 C CA . GLU A 1 222 ? 0.374 46.156 10.078 1 96.31 222 GLU A CA 1
ATOM 1691 C C . GLU A 1 222 ? 0.087 44.688 10.305 1 96.31 222 GLU A C 1
ATOM 1693 O O . GLU A 1 222 ? 0.847 44 10.984 1 96.31 222 GLU A O 1
ATOM 1698 N N . HIS A 1 223 ? -0.972 44.188 9.727 1 97.81 223 HIS A N 1
ATOM 1699 C CA . HIS A 1 223 ? -1.386 42.781 9.914 1 97.81 223 HIS A CA 1
ATOM 1700 C C . HIS A 1 223 ? -0.479 41.844 9.148 1 97.81 223 HIS A C 1
ATOM 1702 O O . HIS A 1 223 ? 0.069 42.188 8.102 1 97.81 223 HIS A O 1
ATOM 1708 N N . ILE A 1 224 ? -0.223 40.719 9.672 1 98.38 224 ILE A N 1
ATOM 1709 C CA . ILE A 1 224 ? 0.159 39.5 8.969 1 98.38 224 ILE A CA 1
ATOM 1710 C C . ILE A 1 224 ? -1.052 38.562 8.836 1 98.38 224 ILE A C 1
ATOM 1712 O O . ILE A 1 224 ? -1.67 38.188 9.836 1 98.38 224 ILE A O 1
ATOM 1716 N N . VAL A 1 225 ? -1.412 38.281 7.613 1 98.06 225 VAL A N 1
ATOM 1717 C CA . VAL A 1 225 ? -2.582 37.438 7.379 1 98.06 225 VAL A CA 1
ATOM 1718 C C . VAL A 1 225 ? -2.145 36.094 6.805 1 98.06 225 VAL A C 1
ATOM 1720 O O . VAL A 1 225 ? -1.497 36.031 5.754 1 98.06 225 VAL A O 1
ATOM 1723 N N . TYR A 1 226 ? -2.412 35.031 7.551 1 98.12 226 TYR A N 1
ATOM 1724 C CA . TYR A 1 226 ? -2.092 33.656 7.176 1 98.12 226 TYR A CA 1
ATOM 1725 C C . TYR A 1 226 ? -3.359 32.844 6.883 1 98.12 226 TYR A C 1
ATOM 1727 O O . TYR A 1 226 ? -4.098 32.5 7.801 1 98.12 226 TYR A O 1
ATOM 1735 N N . ASP A 1 227 ? -3.574 32.594 5.602 1 96.56 227 ASP A N 1
ATOM 1736 C CA . ASP A 1 227 ? -4.727 31.797 5.207 1 96.56 227 ASP A CA 1
ATOM 1737 C C . ASP A 1 227 ? -4.309 30.359 4.887 1 96.56 227 ASP A C 1
ATOM 1739 O O . ASP A 1 227 ? -3.588 30.109 3.92 1 96.56 227 ASP A O 1
ATOM 1743 N N . MET A 1 228 ? -4.797 29.375 5.59 1 94 228 MET A N 1
ATOM 1744 C CA . MET A 1 228 ? -4.387 27.984 5.406 1 94 228 MET A CA 1
ATOM 1745 C C . MET A 1 228 ? -5.078 27.359 4.195 1 94 228 MET A C 1
ATOM 1747 O O . MET A 1 228 ? -4.672 26.297 3.719 1 94 228 MET A O 1
ATOM 1751 N N . VAL A 1 229 ? -6.129 28.062 3.689 1 89.94 229 VAL A N 1
ATOM 1752 C CA . VAL A 1 229 ? -6.758 27.641 2.445 1 89.94 229 VAL A CA 1
ATOM 1753 C C . VAL A 1 229 ? -5.773 27.797 1.289 1 89.94 229 VAL A C 1
ATOM 1755 O O . VAL A 1 229 ? -5.176 28.859 1.11 1 89.94 229 VAL A O 1
ATOM 1758 N N . TYR A 1 230 ? -5.551 26.734 0.523 1 88.88 230 TYR A N 1
ATOM 1759 C CA . TYR A 1 230 ? -4.535 26.797 -0.52 1 88.88 230 TYR A CA 1
ATOM 1760 C C . TYR A 1 230 ? -5.172 26.781 -1.904 1 88.88 230 TYR A C 1
ATOM 1762 O O . TYR A 1 230 ? -4.492 27 -2.91 1 88.88 230 TYR A O 1
ATOM 1770 N N . ASN A 1 231 ? -6.438 26.469 -1.96 1 84.88 231 ASN A N 1
ATOM 1771 C CA . ASN A 1 231 ? -7.184 26.531 -3.213 1 84.88 231 ASN A CA 1
ATOM 1772 C C . ASN A 1 231 ? -8.453 27.359 -3.074 1 84.88 231 ASN A C 1
ATOM 1774 O O . ASN A 1 231 ? -9.406 26.953 -2.408 1 84.88 231 ASN A O 1
ATOM 1778 N N . PRO A 1 232 ? -8.539 28.547 -3.66 1 87.25 232 PRO A N 1
ATOM 1779 C CA . PRO A 1 232 ? -7.59 29.125 -4.613 1 87.25 232 PRO A CA 1
ATOM 1780 C C . PRO A 1 232 ? -6.305 29.609 -3.949 1 87.25 232 PRO A C 1
ATOM 1782 O O . PRO A 1 232 ? -6.246 29.734 -2.723 1 87.25 232 PRO A O 1
ATOM 1785 N N . THR A 1 233 ? -5.383 29.906 -4.785 1 88.38 233 THR A N 1
ATOM 1786 C CA . THR A 1 233 ? -4.09 30.375 -4.301 1 88.38 233 THR A CA 1
ATOM 1787 C C . THR A 1 233 ? -4.238 31.703 -3.547 1 88.38 233 THR A C 1
ATOM 1789 O O . THR A 1 233 ? -3.627 31.891 -2.494 1 88.38 233 THR A O 1
ATOM 1792 N N . ILE A 1 234 ? -4.988 32.594 -4.133 1 90.5 234 ILE A N 1
ATOM 1793 C CA . ILE A 1 234 ? -5.309 33.844 -3.471 1 90.5 234 ILE A CA 1
ATOM 1794 C C . ILE A 1 234 ? -6.785 33.875 -3.082 1 90.5 234 ILE A C 1
ATOM 1796 O O . ILE A 1 234 ? -7.656 34.062 -3.936 1 90.5 234 ILE A O 1
ATOM 1800 N N . THR A 1 235 ? -7.121 33.75 -1.772 1 91.81 235 THR A N 1
ATOM 1801 C CA . THR A 1 235 ? -8.484 33.75 -1.242 1 91.81 235 THR A CA 1
ATOM 1802 C C . THR A 1 235 ? -9.008 35.188 -1.096 1 91.81 235 THR A C 1
ATOM 1804 O O . THR A 1 235 ? -8.234 36.156 -1.161 1 91.81 235 THR A O 1
ATOM 1807 N N . PRO A 1 236 ? -10.305 35.312 -0.884 1 90.56 236 PRO A N 1
ATOM 1808 C CA . PRO A 1 236 ? -10.844 36.656 -0.645 1 90.56 236 PRO A CA 1
ATOM 1809 C C . PRO A 1 236 ? -10.211 37.344 0.561 1 90.56 236 PRO A C 1
ATOM 1811 O O . PRO A 1 236 ? -9.969 38.531 0.532 1 90.56 236 PRO A O 1
ATOM 1814 N N . LEU A 1 237 ? -9.898 36.594 1.58 1 93.62 237 LEU A N 1
ATOM 1815 C CA . LEU A 1 237 ? -9.242 37.125 2.762 1 93.62 237 LEU A CA 1
ATOM 1816 C C . LEU A 1 237 ? -7.855 37.656 2.414 1 93.62 237 LEU A C 1
ATOM 1818 O O . LEU A 1 237 ? -7.488 38.781 2.826 1 93.62 237 LEU A O 1
ATOM 1822 N N . LEU A 1 238 ? -7.145 36.906 1.656 1 94.56 238 LEU A N 1
ATOM 1823 C CA . LEU A 1 238 ? -5.801 37.312 1.257 1 94.56 238 LEU A CA 1
ATOM 1824 C C . LEU A 1 238 ? -5.848 38.5 0.315 1 94.56 238 LEU A C 1
ATOM 1826 O O . LEU A 1 238 ? -4.992 39.406 0.389 1 94.56 238 LEU A O 1
ATOM 1830 N N . GLN A 1 239 ? -6.809 38.469 -0.55 1 93.31 239 GLN A N 1
ATOM 1831 C CA . GLN A 1 239 ? -6.984 39.594 -1.451 1 93.31 239 GLN A CA 1
ATOM 1832 C C . GLN A 1 239 ? -7.25 40.875 -0.673 1 93.31 239 GLN A C 1
ATOM 1834 O O . GLN A 1 239 ? -6.672 41.938 -0.975 1 93.31 239 GLN A O 1
ATOM 1839 N N . ALA A 1 240 ? -8.125 40.844 0.224 1 93.5 240 ALA A N 1
ATOM 1840 C CA . ALA A 1 240 ? -8.453 42 1.062 1 93.5 240 ALA A CA 1
ATOM 1841 C C . ALA A 1 240 ? -7.238 42.438 1.862 1 93.5 240 ALA A C 1
ATOM 1843 O O . ALA A 1 240 ? -7.016 43.656 2.031 1 93.5 240 ALA A O 1
ATOM 1844 N N . ALA A 1 241 ? -6.496 41.5 2.41 1 95.62 241 ALA A N 1
ATOM 1845 C CA . ALA A 1 241 ? -5.289 41.812 3.176 1 95.62 241 ALA A CA 1
ATOM 1846 C C . ALA A 1 241 ? -4.258 42.531 2.309 1 95.62 241 ALA A C 1
ATOM 1848 O O . ALA A 1 241 ? -3.674 43.531 2.725 1 95.62 241 ALA A O 1
ATOM 1849 N N . GLN A 1 242 ? -4.125 42.031 1.152 1 95.19 242 GLN A N 1
ATOM 1850 C CA . GLN A 1 242 ? -3.176 42.625 0.223 1 95.19 242 GLN A CA 1
ATOM 1851 C C . GLN A 1 242 ? -3.602 44.031 -0.16 1 95.19 242 GLN A C 1
ATOM 1853 O O . GLN A 1 242 ? -2.762 44.938 -0.294 1 95.19 242 GLN A O 1
ATOM 1858 N N . ALA A 1 243 ? -4.809 44.219 -0.348 1 93.62 243 ALA A N 1
ATOM 1859 C CA . ALA A 1 243 ? -5.348 45.5 -0.775 1 93.62 243 ALA A CA 1
ATOM 1860 C C . ALA A 1 243 ? -5.031 46.594 0.24 1 93.62 243 ALA A C 1
ATOM 1862 O O . ALA A 1 243 ? -4.883 47.781 -0.123 1 93.62 243 ALA A O 1
ATOM 1863 N N . VAL A 1 244 ? -4.855 46.312 1.49 1 95.5 244 VAL A N 1
ATOM 1864 C CA . VAL A 1 244 ? -4.621 47.312 2.525 1 95.5 244 VAL A CA 1
ATOM 1865 C C . VAL A 1 244 ? -3.141 47.312 2.902 1 95.5 244 VAL A C 1
ATOM 1867 O O . VAL A 1 244 ? -2.738 48.031 3.828 1 95.5 244 VAL A O 1
ATOM 1870 N N . GLY A 1 245 ? -2.373 46.406 2.242 1 95.69 245 GLY A N 1
ATOM 1871 C CA . GLY A 1 245 ? -0.931 46.438 2.422 1 95.69 245 GLY A CA 1
ATOM 1872 C C . GLY A 1 245 ? -0.445 45.5 3.521 1 95.69 245 GLY A C 1
ATOM 1873 O O . GLY A 1 245 ? 0.711 45.594 3.941 1 95.69 245 GLY A O 1
ATOM 1874 N N . ALA A 1 246 ? -1.26 44.656 4.043 1 97.25 246 ALA A N 1
ATOM 1875 C CA . ALA A 1 246 ? -0.86 43.688 5.043 1 97.25 246 ALA A CA 1
ATOM 1876 C C . ALA A 1 246 ? 0.078 42.625 4.438 1 97.25 246 ALA A C 1
ATOM 1878 O O . ALA A 1 246 ? 0.082 42.438 3.225 1 97.25 246 ALA A O 1
ATOM 1879 N N . SER A 1 247 ? 0.99 42.062 5.211 1 97.69 247 SER A N 1
ATOM 1880 C CA . SER A 1 247 ? 1.736 40.875 4.797 1 97.69 247 SER A CA 1
ATOM 1881 C C . SER A 1 247 ? 0.827 39.656 4.703 1 97.69 247 SER A C 1
ATOM 1883 O O . SER A 1 247 ? -0.106 39.5 5.496 1 97.69 247 SER A O 1
ATOM 1885 N N . THR A 1 248 ? 1.11 38.844 3.666 1 97.88 248 THR A N 1
ATOM 1886 C CA . THR A 1 248 ? 0.238 37.688 3.475 1 97.88 248 THR A CA 1
ATOM 1887 C C . THR A 1 248 ? 1.053 36.406 3.4 1 97.88 248 THR A C 1
ATOM 1889 O O . THR A 1 248 ? 2.17 36.375 2.879 1 97.88 248 THR A O 1
ATOM 1892 N N . ILE A 1 249 ? 0.62 35.344 3.967 1 97.25 249 ILE A N 1
ATOM 1893 C CA . ILE A 1 249 ? 1.148 34 3.871 1 97.25 249 ILE A CA 1
ATOM 1894 C C . ILE A 1 249 ? 0.105 33.094 3.238 1 97.25 249 ILE A C 1
ATOM 1896 O O . ILE A 1 249 ? -1.009 32.969 3.752 1 97.25 249 ILE A O 1
ATOM 1900 N N . PHE A 1 250 ? 0.571 32.438 2.135 1 94.69 250 PHE A N 1
ATOM 1901 C CA . PHE A 1 250 ? -0.337 31.609 1.361 1 94.69 250 PHE A CA 1
ATOM 1902 C C . PHE A 1 250 ? -0.43 30.219 1.963 1 94.69 250 PHE A C 1
ATOM 1904 O O . PHE A 1 250 ? 0.522 29.734 2.582 1 94.69 250 PHE A O 1
ATOM 1911 N N . GLY A 1 251 ? -1.558 29.609 1.726 1 93.88 251 GLY A N 1
ATOM 1912 C CA . GLY A 1 251 ? -1.818 28.297 2.277 1 93.88 251 GLY A CA 1
ATOM 1913 C C . GLY A 1 251 ? -0.875 27.234 1.749 1 93.88 251 GLY A C 1
ATOM 1914 O O . GLY A 1 251 ? -0.592 26.25 2.438 1 93.88 251 GLY A O 1
ATOM 1915 N N . ILE A 1 252 ? -0.321 27.406 0.636 1 92.12 252 ILE A N 1
ATOM 1916 C CA . ILE A 1 252 ? 0.561 26.438 -0.003 1 92.12 252 ILE A CA 1
ATOM 1917 C C . ILE A 1 252 ? 1.831 26.266 0.828 1 92.12 252 ILE A C 1
ATOM 1919 O O . ILE A 1 252 ? 2.467 25.219 0.794 1 92.12 252 ILE A O 1
ATOM 1923 N N . GLU A 1 253 ? 2.189 27.234 1.542 1 93.38 253 GLU A N 1
ATOM 1924 C CA . GLU A 1 253 ? 3.408 27.172 2.346 1 93.38 253 GLU A CA 1
ATOM 1925 C C . GLU A 1 253 ? 3.309 26.109 3.43 1 93.38 253 GLU A C 1
ATOM 1927 O O . GLU A 1 253 ? 4.25 25.344 3.635 1 93.38 253 GLU A O 1
ATOM 1932 N N . MET A 1 254 ? 2.201 26.078 4.062 1 94.69 254 MET A N 1
ATOM 1933 C CA . MET A 1 254 ? 2.02 25.047 5.082 1 94.69 254 MET A CA 1
ATOM 1934 C C . MET A 1 254 ? 1.922 23.656 4.445 1 94.69 254 MET A C 1
ATOM 1936 O O . MET A 1 254 ? 2.465 22.688 4.977 1 94.69 254 MET A O 1
ATOM 1940 N N . LEU A 1 255 ? 1.231 23.609 3.309 1 93.56 255 LEU A N 1
ATOM 1941 C CA . LEU A 1 255 ? 1.071 22.344 2.613 1 93.56 255 LEU A CA 1
ATOM 1942 C C . LEU A 1 255 ? 2.428 21.734 2.252 1 93.56 255 LEU A C 1
ATOM 1944 O O . LEU A 1 255 ? 2.684 20.562 2.523 1 93.56 255 LEU A O 1
ATOM 1948 N N . ILE A 1 256 ? 3.289 22.547 1.697 1 94.75 256 ILE A N 1
ATOM 1949 C CA . ILE A 1 256 ? 4.609 22.109 1.263 1 94.75 256 ILE A CA 1
ATOM 1950 C C . ILE A 1 256 ? 5.5 21.859 2.48 1 94.75 256 ILE A C 1
ATOM 1952 O O . ILE A 1 256 ? 6.258 20.891 2.521 1 94.75 256 ILE A O 1
ATOM 1956 N N . GLY A 1 257 ? 5.43 22.719 3.412 1 95.69 257 GLY A N 1
ATOM 1957 C CA . GLY A 1 257 ? 6.258 22.625 4.602 1 95.69 257 GLY A CA 1
ATOM 1958 C C . GLY A 1 257 ? 6.051 21.328 5.371 1 95.69 257 GLY A C 1
ATOM 1959 O O . GLY A 1 257 ? 7.016 20.672 5.758 1 95.69 257 GLY A O 1
ATOM 1960 N N . GLN A 1 258 ? 4.824 21.031 5.676 1 97.06 258 GLN A N 1
ATOM 1961 C CA . GLN A 1 258 ? 4.559 19.797 6.398 1 97.06 258 GLN A CA 1
ATOM 1962 C C . GLN A 1 258 ? 4.969 18.578 5.574 1 97.06 258 GLN A C 1
ATOM 1964 O O . GLN A 1 258 ? 5.441 17.578 6.125 1 97.06 258 GLN A O 1
ATOM 1969 N N . ALA A 1 259 ? 4.789 18.656 4.238 1 97.88 259 ALA A N 1
ATOM 1970 C CA . ALA A 1 259 ? 5.156 17.547 3.342 1 97.88 259 ALA A CA 1
ATOM 1971 C C . ALA A 1 259 ? 6.664 17.328 3.342 1 97.88 259 ALA A C 1
ATOM 1973 O O . ALA A 1 259 ? 7.129 16.188 3.268 1 97.88 259 ALA A O 1
ATOM 1974 N N . GLU A 1 260 ? 7.395 18.391 3.371 1 97.81 260 GLU A N 1
ATOM 1975 C CA . GLU A 1 260 ? 8.852 18.312 3.412 1 97.81 260 GLU A CA 1
ATOM 1976 C C . GLU A 1 260 ? 9.32 17.547 4.641 1 97.81 260 GLU A C 1
ATOM 1978 O O . GLU A 1 260 ? 10.219 16.703 4.543 1 97.81 260 GLU A O 1
ATOM 1983 N N . GLN A 1 261 ? 8.766 17.812 5.734 1 97.88 261 GLN A N 1
ATOM 1984 C CA . GLN A 1 261 ? 9.133 17.141 6.973 1 97.88 261 GLN A CA 1
ATOM 1985 C C . GLN A 1 261 ? 8.766 15.648 6.914 1 97.88 261 GLN A C 1
ATOM 1987 O O . GLN A 1 261 ? 9.57 14.797 7.273 1 97.88 261 GLN A O 1
ATOM 1992 N N . ALA A 1 262 ? 7.551 15.391 6.496 1 98.62 262 ALA A N 1
ATOM 1993 C CA . ALA A 1 262 ? 7.117 14 6.371 1 98.62 262 ALA A CA 1
ATOM 1994 C C . ALA A 1 262 ? 8.031 13.219 5.426 1 98.62 262 ALA A C 1
ATOM 1996 O O . ALA A 1 262 ? 8.414 12.086 5.719 1 98.62 262 ALA A O 1
ATOM 1997 N N . PHE A 1 263 ? 8.352 13.836 4.289 1 98.69 263 PHE A N 1
ATOM 1998 C CA . PHE A 1 263 ? 9.227 13.234 3.295 1 98.69 263 PHE A CA 1
ATOM 1999 C C . PHE A 1 263 ? 10.555 12.828 3.922 1 98.69 263 PHE A C 1
ATOM 2001 O O . PHE A 1 263 ? 11.039 11.719 3.705 1 98.69 263 PHE A O 1
ATOM 2008 N N . THR A 1 264 ? 11.141 13.719 4.668 1 98.38 264 THR A N 1
ATOM 2009 C CA . THR A 1 264 ? 12.422 13.461 5.324 1 98.38 264 THR A CA 1
ATOM 2010 C C . THR A 1 264 ? 12.289 12.336 6.344 1 98.38 264 THR A C 1
ATOM 2012 O O . THR A 1 264 ? 13.18 11.484 6.453 1 98.38 264 THR A O 1
ATOM 2015 N N . LEU A 1 265 ? 11.273 12.32 7.113 1 98.56 265 LEU A N 1
ATOM 2016 C CA . LEU A 1 265 ? 11.039 11.281 8.109 1 98.56 265 LEU A CA 1
ATOM 2017 C C . LEU A 1 265 ? 10.938 9.914 7.449 1 98.56 265 LEU A C 1
ATOM 2019 O O . LEU A 1 265 ? 11.43 8.914 7.992 1 98.56 265 LEU A O 1
ATOM 2023 N N . TRP A 1 266 ? 10.305 9.797 6.258 1 98.62 266 TRP A N 1
ATOM 2024 C CA . TRP A 1 266 ? 10.062 8.539 5.562 1 98.62 266 TRP A CA 1
ATOM 2025 C C . TRP A 1 266 ? 11.328 8.055 4.855 1 98.62 266 TRP A C 1
ATOM 2027 O O . TRP A 1 266 ? 11.609 6.855 4.82 1 98.62 266 TRP A O 1
ATOM 2037 N N . THR A 1 267 ? 12.141 9.031 4.293 1 97.81 267 THR A N 1
ATOM 2038 C CA . THR A 1 267 ? 13.125 8.617 3.299 1 97.81 267 THR A CA 1
ATOM 2039 C C . THR A 1 267 ? 14.539 8.867 3.809 1 97.81 267 THR A C 1
ATOM 2041 O O . THR A 1 267 ? 15.5 8.312 3.275 1 97.81 267 THR A O 1
ATOM 2044 N N . GLY A 1 268 ? 14.641 9.781 4.762 1 97.75 268 GLY A N 1
ATOM 2045 C CA . GLY A 1 268 ? 15.961 10.219 5.207 1 97.75 268 GLY A CA 1
ATOM 2046 C C . GLY A 1 268 ? 16.594 11.227 4.27 1 97.75 268 GLY A C 1
ATOM 2047 O O . GLY A 1 268 ? 17.719 11.68 4.516 1 97.75 268 GLY A O 1
ATOM 2048 N N . GLU A 1 269 ? 15.906 11.641 3.213 1 97.69 269 GLU A N 1
ATOM 2049 C CA . GLU A 1 269 ? 16.391 12.586 2.217 1 97.69 269 GLU A CA 1
ATOM 2050 C C . GLU A 1 269 ? 15.672 13.922 2.324 1 97.69 269 GLU A C 1
ATOM 2052 O O . GLU A 1 269 ? 14.562 14 2.848 1 97.69 269 GLU A O 1
ATOM 2057 N N . LYS A 1 270 ? 16.328 14.953 1.819 1 97.56 270 LYS A N 1
ATOM 2058 C CA . LYS A 1 270 ? 15.672 16.25 1.703 1 97.56 270 LYS A CA 1
ATOM 2059 C C . LYS A 1 270 ? 14.758 16.297 0.479 1 97.56 270 LYS A C 1
ATOM 2061 O O . LYS A 1 270 ? 15.156 15.883 -0.612 1 97.56 270 LYS A O 1
ATOM 2066 N N . MET A 1 271 ? 13.586 16.766 0.662 1 98.06 271 MET A N 1
ATOM 2067 C CA . MET A 1 271 ? 12.672 16.891 -0.471 1 98.06 271 MET A CA 1
ATOM 2068 C C . MET A 1 271 ? 13.156 17.984 -1.427 1 9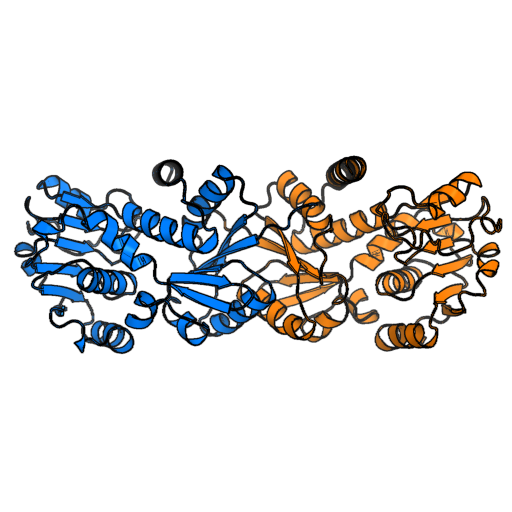8.06 271 MET A C 1
ATOM 2070 O O . MET A 1 271 ? 13.617 19.047 -0.992 1 98.06 271 MET A O 1
ATOM 2074 N N . PRO A 1 272 ? 13.164 17.75 -2.701 1 98.31 272 PRO A N 1
ATOM 2075 C CA . PRO A 1 272 ? 13.422 18.828 -3.646 1 98.31 272 PRO A CA 1
ATOM 2076 C C . PRO A 1 272 ? 12.289 19.859 -3.688 1 98.31 272 PRO A C 1
ATOM 2078 O O . PRO A 1 272 ? 11.555 19.938 -4.68 1 98.31 272 PRO A O 1
ATOM 2081 N N . THR A 1 273 ? 12.258 20.734 -2.766 1 96.5 273 THR A N 1
ATOM 2082 C CA . THR A 1 273 ? 11.125 21.578 -2.424 1 96.5 273 THR A CA 1
ATOM 2083 C C . THR A 1 273 ? 10.797 22.531 -3.568 1 96.5 273 THR A C 1
ATOM 2085 O O . THR A 1 273 ? 9.625 22.766 -3.881 1 96.5 273 THR A O 1
ATOM 2088 N N . GLU A 1 274 ? 11.766 23.141 -4.172 1 95.44 274 GLU A N 1
ATOM 2089 C CA . GLU A 1 274 ? 11.523 24.109 -5.238 1 95.44 274 GLU A CA 1
ATOM 2090 C C . GLU A 1 274 ? 10.82 23.453 -6.43 1 95.44 274 GLU A C 1
ATOM 2092 O O . GLU A 1 274 ? 9.875 24 -6.984 1 95.44 274 GLU A O 1
ATOM 2097 N N . LEU A 1 275 ? 11.352 22.312 -6.793 1 97.12 275 LEU A N 1
ATOM 2098 C CA . LEU A 1 275 ? 10.727 21.562 -7.887 1 97.12 275 LEU A CA 1
ATOM 2099 C C . LEU A 1 275 ? 9.289 21.203 -7.547 1 97.12 275 LEU A C 1
ATOM 2101 O O . LEU A 1 275 ? 8.391 21.375 -8.383 1 97.12 275 LEU A O 1
ATOM 2105 N N . VAL A 1 276 ? 9.102 20.719 -6.352 1 96.69 276 VAL A N 1
ATOM 2106 C CA . VAL A 1 276 ? 7.773 20.312 -5.898 1 96.69 276 VAL A CA 1
ATOM 2107 C C . VAL A 1 276 ? 6.832 21.516 -5.895 1 96.69 276 VAL A C 1
ATOM 2109 O O . VAL A 1 276 ? 5.699 21.422 -6.379 1 96.69 276 VAL A O 1
ATOM 2112 N N . ARG A 1 277 ? 7.262 22.578 -5.355 1 93.81 277 ARG A N 1
ATOM 2113 C CA . ARG A 1 277 ? 6.465 23.797 -5.312 1 93.81 277 ARG A CA 1
ATOM 2114 C C . ARG A 1 277 ? 6.031 24.219 -6.711 1 93.81 277 ARG A C 1
ATOM 2116 O O . ARG A 1 277 ? 4.859 24.531 -6.938 1 93.81 277 ARG A O 1
ATOM 2123 N N . GLN A 1 278 ? 6.934 24.266 -7.641 1 94.31 278 GLN A N 1
ATOM 2124 C CA . GLN A 1 278 ? 6.641 24.641 -9.016 1 94.31 278 GLN A CA 1
ATOM 2125 C C . GLN A 1 278 ? 5.602 23.719 -9.633 1 94.31 278 GLN A C 1
ATOM 2127 O O . GLN A 1 278 ? 4.691 24.172 -10.336 1 94.31 278 GLN A O 1
ATOM 2132 N N . THR A 1 279 ? 5.832 22.469 -9.375 1 94.94 279 THR A N 1
ATOM 2133 C CA . THR A 1 279 ? 4.926 21.469 -9.938 1 94.94 279 THR A CA 1
ATOM 2134 C C . THR A 1 279 ? 3.51 21.672 -9.398 1 94.94 279 THR A C 1
ATOM 2136 O O . THR A 1 279 ? 2.541 21.641 -10.156 1 94.94 279 THR A O 1
ATOM 2139 N N . VAL A 1 280 ? 3.344 21.859 -8.07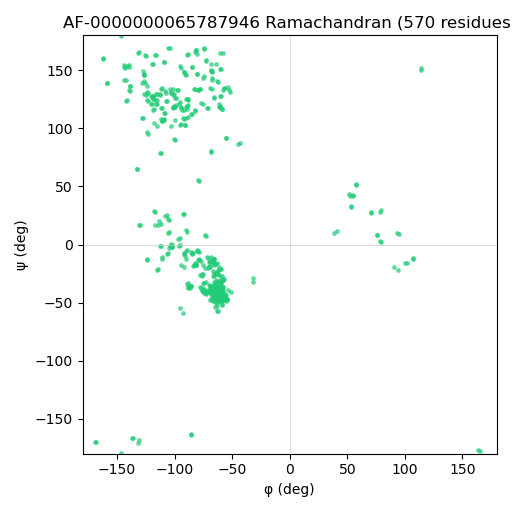8 1 92.81 280 VAL A N 1
ATOM 2140 C CA . VAL A 1 280 ? 2.047 22.031 -7.43 1 92.81 280 VAL A CA 1
ATOM 2141 C C . VAL A 1 280 ? 1.395 23.328 -7.902 1 92.81 280 VAL A C 1
ATOM 2143 O O . VAL A 1 280 ? 0.195 23.359 -8.188 1 92.81 280 VAL A O 1
ATOM 2146 N N . MET A 1 281 ? 2.129 24.391 -7.988 1 90.25 281 MET A N 1
ATOM 2147 C CA . MET A 1 281 ? 1.606 25.688 -8.43 1 90.25 281 MET A CA 1
ATOM 2148 C C . MET A 1 281 ? 1.085 25.594 -9.859 1 90.25 281 MET A C 1
ATOM 2150 O O . MET A 1 281 ? 0.044 26.172 -10.18 1 90.25 281 MET A O 1
ATOM 2154 N N . ALA A 1 282 ? 1.839 24.938 -10.703 1 91.5 282 ALA A N 1
ATOM 2155 C CA . ALA A 1 282 ? 1.401 24.75 -12.086 1 91.5 282 ALA A CA 1
ATOM 2156 C C . ALA A 1 282 ? 0.064 24.016 -12.148 1 91.5 282 ALA A C 1
ATOM 2158 O O . ALA A 1 282 ? -0.806 24.375 -12.953 1 91.5 282 ALA A O 1
ATOM 2159 N N . LYS A 1 283 ? -0.06 23.078 -11.312 1 90.31 283 LYS A N 1
ATOM 2160 C CA . LYS A 1 283 ? -1.302 22.312 -11.273 1 90.31 283 LYS A CA 1
ATOM 2161 C C . LYS A 1 283 ? -2.463 23.156 -10.781 1 90.31 283 LYS A C 1
ATOM 2163 O O . LYS A 1 283 ? -3.582 23.062 -11.289 1 90.31 283 LYS A O 1
ATOM 2168 N N . LEU A 1 284 ? -2.283 23.969 -9.758 1 86.12 284 LEU A N 1
ATOM 2169 C CA . LEU A 1 284 ? -3.305 24.828 -9.164 1 86.12 284 LEU A CA 1
ATOM 2170 C C . LEU A 1 284 ? -3.781 25.859 -10.172 1 86.12 284 LEU A C 1
ATOM 2172 O O . LEU A 1 284 ? -4.945 26.266 -10.148 1 86.12 284 LEU A O 1
ATOM 2176 N N . GLN A 1 285 ? -2.953 26.281 -11.016 1 83.38 285 GLN A N 1
ATOM 2177 C CA . GLN A 1 285 ? -3.297 27.297 -12.016 1 83.38 285 GLN A CA 1
ATOM 2178 C C . GLN A 1 285 ? -4.121 26.703 -13.148 1 83.38 285 GLN A C 1
ATOM 2180 O O . GLN A 1 285 ? -4.863 27.406 -13.828 1 83.38 285 GLN A O 1
ATOM 2185 N N . GLU A 1 286 ? -3.957 25.391 -13.414 1 77.5 286 GLU A N 1
ATOM 2186 C CA . GLU A 1 286 ? -4.723 24.703 -14.453 1 77.5 286 GLU A CA 1
ATOM 2187 C C . GLU A 1 286 ? -6.188 24.547 -14.055 1 77.5 286 GLU A C 1
ATOM 2189 O O . GLU A 1 286 ? -7.059 24.406 -14.906 1 77.5 286 GLU A O 1
ATOM 2194 N N . LEU A 1 287 ? -6.523 24.656 -12.844 1 65.38 287 LEU A N 1
ATOM 2195 C CA . LEU A 1 287 ? -7.891 24.484 -12.367 1 65.38 287 LEU A CA 1
ATOM 2196 C C . LEU A 1 287 ? -8.664 25.797 -12.445 1 65.38 287 LEU A C 1
ATOM 2198 O O . LEU A 1 287 ? -8.07 26.859 -12.57 1 65.38 287 LEU A O 1
ATOM 2202 N N . MET B 1 1 ? -8.438 16.469 -11.227 1 40.19 1 MET B N 1
ATOM 2203 C CA . MET B 1 1 ? -8.492 15.719 -9.977 1 40.19 1 MET B CA 1
ATOM 2204 C C . MET B 1 1 ? -7.398 14.656 -9.938 1 40.19 1 MET B C 1
ATOM 2206 O O . MET B 1 1 ? -7.203 13.922 -10.906 1 40.19 1 MET B O 1
ATOM 2210 N N . ASN B 1 2 ? -6.359 14.922 -9.219 1 52.59 2 ASN B N 1
ATOM 2211 C CA . ASN B 1 2 ? -5.266 13.953 -9.188 1 52.59 2 ASN B CA 1
ATOM 2212 C C . ASN B 1 2 ? -5.75 12.57 -8.766 1 52.59 2 ASN B C 1
ATOM 2214 O O . ASN B 1 2 ? -6.355 12.422 -7.703 1 52.59 2 ASN B O 1
ATOM 2218 N N . SER B 1 3 ? -6.137 11.688 -9.852 1 61.62 3 SER B N 1
ATOM 2219 C CA . SER B 1 3 ? -6.754 10.391 -9.594 1 61.62 3 SER B CA 1
ATOM 2220 C C . SER B 1 3 ? -5.844 9.508 -8.75 1 61.62 3 SER B C 1
ATOM 2222 O O . SER B 1 3 ? -4.633 9.477 -8.953 1 61.62 3 SER B O 1
ATOM 2224 N N . SER B 1 4 ? -6.293 9.148 -7.535 1 81.69 4 SER B N 1
ATOM 2225 C CA . SER B 1 4 ? -5.605 8.211 -6.652 1 81.69 4 SER B CA 1
ATOM 2226 C C . SER B 1 4 ? -5.289 6.91 -7.375 1 81.69 4 SER B C 1
ATOM 2228 O O . SER B 1 4 ? -6.004 6.512 -8.297 1 81.69 4 SER B O 1
ATOM 2230 N N . THR B 1 5 ? -4.109 6.445 -7.258 1 93.62 5 THR B N 1
ATOM 2231 C CA . THR B 1 5 ? -3.637 5.18 -7.805 1 93.62 5 THR B CA 1
ATOM 2232 C C . THR B 1 5 ? -4.129 4.004 -6.961 1 93.62 5 THR B C 1
ATOM 2234 O O . THR B 1 5 ? -4 4.02 -5.734 1 93.62 5 THR B O 1
ATOM 2237 N N . ARG B 1 6 ? -4.848 3.117 -7.605 1 96.38 6 ARG B N 1
ATOM 2238 C CA . ARG B 1 6 ? -5.258 1.903 -6.91 1 96.38 6 ARG B CA 1
ATOM 2239 C C . ARG B 1 6 ? -4.105 0.904 -6.832 1 96.38 6 ARG B C 1
ATOM 2241 O O . ARG B 1 6 ? -3.404 0.678 -7.82 1 96.38 6 ARG B O 1
ATOM 2248 N N . ILE B 1 7 ? -3.82 0.266 -5.664 1 98 7 ILE B N 1
ATOM 2249 C CA . ILE B 1 7 ? -2.631 -0.547 -5.438 1 98 7 ILE B CA 1
ATOM 2250 C C . ILE B 1 7 ? -2.998 -2.027 -5.5 1 98 7 ILE B C 1
ATOM 2252 O O . ILE B 1 7 ? -3.979 -2.457 -4.887 1 98 7 ILE B O 1
ATOM 2256 N N . PHE B 1 8 ? -2.279 -2.773 -6.242 1 98.38 8 PHE B N 1
ATOM 2257 C CA . PHE B 1 8 ? -2.264 -4.23 -6.258 1 98.38 8 PHE B CA 1
ATOM 2258 C C . PHE B 1 8 ? -0.904 -4.762 -5.82 1 98.38 8 PHE B C 1
ATOM 2260 O O . PHE B 1 8 ? 0.084 -4.027 -5.812 1 98.38 8 PHE B O 1
ATOM 2267 N N . ALA B 1 9 ? -0.88 -6.07 -5.457 1 98.31 9 ALA B N 1
ATOM 2268 C CA . ALA B 1 9 ? 0.423 -6.539 -4.992 1 98.31 9 ALA B CA 1
ATOM 2269 C C . ALA B 1 9 ? 0.498 -8.062 -5.02 1 98.31 9 ALA B C 1
ATOM 2271 O O . ALA B 1 9 ? -0.529 -8.742 -5.117 1 98.31 9 ALA B O 1
ATOM 2272 N N . LEU B 1 10 ? 1.711 -8.523 -5.027 1 97.56 10 LEU B N 1
ATOM 2273 C CA . LEU B 1 10 ? 2.018 -9.922 -4.73 1 97.56 10 LEU B CA 1
ATOM 2274 C C . LEU B 1 10 ? 2.225 -10.125 -3.234 1 97.56 10 LEU B C 1
ATOM 2276 O O . LEU B 1 10 ? 3.068 -9.461 -2.625 1 97.56 10 LEU B O 1
ATOM 2280 N N . LEU B 1 11 ? 1.398 -10.977 -2.68 1 97.19 11 LEU B N 1
ATOM 2281 C CA . LEU B 1 11 ? 1.549 -11.367 -1.283 1 97.19 11 LEU B CA 1
ATOM 2282 C C . LEU B 1 11 ? 2.324 -12.672 -1.166 1 97.19 11 LEU B C 1
ATOM 2284 O O . LEU B 1 11 ? 1.946 -13.68 -1.771 1 97.19 11 LEU B O 1
ATOM 2288 N N . GLY B 1 12 ? 3.357 -12.719 -0.534 1 95.44 12 GLY B N 1
ATOM 2289 C CA . GLY B 1 12 ? 4.18 -13.891 -0.289 1 95.44 12 GLY B CA 1
ATOM 2290 C C . GLY B 1 12 ? 5.242 -13.664 0.772 1 95.44 12 GLY B C 1
ATOM 2291 O O . GLY B 1 12 ? 5.129 -12.734 1.58 1 95.44 12 GLY B O 1
ATOM 2292 N N . ARG B 1 13 ? 6.137 -14.562 0.932 1 93.56 13 ARG B N 1
ATOM 2293 C CA . ARG B 1 13 ? 7.27 -14.445 1.845 1 93.56 13 ARG B CA 1
ATOM 2294 C C . ARG B 1 13 ? 8.594 -14.523 1.089 1 93.56 13 ARG B C 1
ATOM 2296 O O . ARG B 1 13 ? 8.867 -15.508 0.406 1 93.56 13 ARG B O 1
ATOM 2303 N N . ALA B 1 14 ? 9.43 -13.461 1.189 1 89.81 14 ALA B N 1
ATOM 2304 C CA . ALA B 1 14 ? 10.742 -13.391 0.542 1 89.81 14 ALA B CA 1
ATOM 2305 C C . ALA B 1 14 ? 10.617 -13.57 -0.967 1 89.81 14 ALA B C 1
ATOM 2307 O O . ALA B 1 14 ? 11.297 -14.414 -1.557 1 89.81 14 ALA B O 1
ATOM 2308 N N . VAL B 1 15 ? 9.75 -12.82 -1.618 1 90.62 15 VAL B N 1
ATOM 2309 C CA . VAL B 1 15 ? 9.422 -13.039 -3.023 1 90.62 15 VAL B CA 1
ATOM 2310 C C . VAL B 1 15 ? 9.836 -11.82 -3.846 1 90.62 15 VAL B C 1
ATOM 2312 O O . VAL B 1 15 ? 9.234 -11.531 -4.883 1 90.62 15 VAL B O 1
ATOM 2315 N N . ASP B 1 16 ? 10.844 -11.117 -3.385 1 88.38 16 ASP B N 1
ATOM 2316 C CA . ASP B 1 16 ? 11.312 -9.898 -4.039 1 88.38 16 ASP B CA 1
ATOM 2317 C C . ASP B 1 16 ? 11.836 -10.195 -5.441 1 88.38 16 ASP B C 1
ATOM 2319 O O . ASP B 1 16 ? 11.961 -9.281 -6.266 1 88.38 16 ASP B O 1
ATOM 2323 N N . TYR B 1 17 ? 12.094 -11.406 -5.734 1 83.81 17 TYR B N 1
ATOM 2324 C CA . TYR B 1 17 ? 12.648 -11.805 -7.023 1 83.81 17 TYR B CA 1
ATOM 2325 C C . TYR B 1 17 ? 11.562 -11.883 -8.086 1 83.81 17 TYR B C 1
ATOM 2327 O O . TYR B 1 17 ? 11.859 -11.992 -9.281 1 83.81 17 TYR B O 1
ATOM 2335 N N . SER B 1 18 ? 10.367 -11.711 -7.73 1 90.38 18 SER B N 1
ATOM 2336 C CA . SER B 1 18 ? 9.234 -11.961 -8.617 1 90.38 18 SER B CA 1
ATOM 2337 C C . SER B 1 18 ? 9.195 -10.969 -9.766 1 90.38 18 SER B C 1
ATOM 2339 O O . SER B 1 18 ? 9.484 -9.781 -9.578 1 90.38 18 SER B O 1
ATOM 2341 N N . TYR B 1 19 ? 8.703 -11.398 -10.922 1 92.06 19 TYR B N 1
ATOM 2342 C CA . TYR B 1 19 ? 8.523 -10.555 -12.102 1 92.06 19 TYR B CA 1
ATOM 2343 C C . TYR B 1 19 ? 7.102 -10.016 -12.18 1 92.06 19 TYR B C 1
ATOM 2345 O O . TYR B 1 19 ? 6.758 -9.281 -13.109 1 92.06 19 TYR B O 1
ATOM 2353 N N . SER B 1 20 ? 6.328 -10.273 -11.195 1 95.25 20 SER B N 1
ATOM 2354 C CA . SER B 1 20 ? 4.922 -9.883 -11.219 1 95.25 20 SER B CA 1
ATOM 2355 C C . SER B 1 20 ? 4.766 -8.375 -11.336 1 95.25 20 SER B C 1
ATOM 2357 O O . SER B 1 20 ? 3.93 -7.887 -12.102 1 95.25 20 SER B O 1
ATOM 2359 N N . PRO B 1 21 ? 5.613 -7.605 -10.578 1 96.62 21 PRO B N 1
ATOM 2360 C CA . PRO B 1 21 ? 5.496 -6.156 -10.75 1 96.62 21 PRO B CA 1
ATOM 2361 C C . PRO B 1 21 ? 5.773 -5.707 -12.188 1 96.62 21 PRO B C 1
ATOM 2363 O O . PRO B 1 21 ? 5.074 -4.84 -12.711 1 96.62 21 PRO B O 1
ATOM 2366 N N . LEU B 1 22 ? 6.785 -6.293 -12.797 1 95.44 22 LEU B N 1
ATOM 2367 C CA . LEU B 1 22 ? 7.105 -5.949 -14.18 1 95.44 22 LEU B CA 1
ATOM 2368 C C . LEU B 1 22 ? 5.941 -6.289 -15.102 1 95.44 22 LEU B C 1
ATOM 2370 O O . LEU B 1 22 ? 5.582 -5.492 -15.977 1 95.44 22 LEU B O 1
ATOM 2374 N N . ILE B 1 23 ? 5.371 -7.383 -14.906 1 96.81 23 ILE B N 1
ATOM 2375 C CA . ILE B 1 23 ? 4.277 -7.883 -15.734 1 96.81 23 ILE B CA 1
ATOM 2376 C C . ILE B 1 23 ? 3.082 -6.938 -15.641 1 96.81 23 ILE B C 1
ATOM 2378 O O . ILE B 1 23 ? 2.637 -6.383 -16.641 1 96.81 23 ILE B O 1
ATOM 2382 N N . HIS B 1 24 ? 2.594 -6.691 -14.492 1 97.94 24 HIS B N 1
ATOM 2383 C CA . HIS B 1 24 ? 1.336 -5.973 -14.312 1 97.94 24 HIS B CA 1
ATOM 2384 C C . HIS B 1 24 ? 1.516 -4.477 -14.547 1 97.94 24 HIS B C 1
ATOM 2386 O O . HIS B 1 24 ? 0.64 -3.824 -15.117 1 97.94 24 HIS B O 1
ATOM 2392 N N . ASN B 1 25 ? 2.602 -3.912 -14.094 1 97.06 25 ASN B N 1
ATOM 2393 C CA . ASN B 1 25 ? 2.816 -2.486 -14.32 1 97.06 25 ASN B CA 1
ATOM 2394 C C . ASN B 1 25 ? 3.006 -2.172 -15.797 1 97.06 25 ASN B C 1
ATOM 2396 O O . ASN B 1 25 ? 2.604 -1.107 -16.266 1 97.06 25 ASN B O 1
ATOM 2400 N N . THR B 1 26 ? 3.738 -3.096 -16.562 1 97.62 26 THR B N 1
ATOM 2401 C CA . THR B 1 26 ? 3.818 -2.938 -18 1 97.62 26 THR B CA 1
ATOM 2402 C C . THR B 1 26 ? 2.422 -2.889 -18.625 1 97.62 26 THR B C 1
ATOM 2404 O O . THR B 1 26 ? 2.137 -2.033 -19.453 1 97.62 26 THR B O 1
ATOM 2407 N N . ALA B 1 27 ? 1.561 -3.76 -18.203 1 98.38 27 ALA B N 1
ATOM 2408 C CA . ALA B 1 27 ? 0.199 -3.828 -18.734 1 98.38 27 ALA B CA 1
ATOM 2409 C C . ALA B 1 27 ? -0.607 -2.598 -18.328 1 98.38 27 ALA B C 1
ATOM 2411 O O . ALA B 1 27 ? -1.313 -2.014 -19.156 1 98.38 27 ALA B O 1
ATOM 2412 N N . PHE B 1 28 ? -0.569 -2.18 -17.016 1 97.75 28 PHE B N 1
ATOM 2413 C CA . PHE B 1 28 ? -1.276 -0.996 -16.531 1 97.75 28 PHE B CA 1
ATOM 2414 C C . PHE B 1 28 ? -0.882 0.233 -17.344 1 97.75 28 PHE B C 1
ATOM 2416 O O . PHE B 1 28 ? -1.743 1.01 -17.766 1 97.75 28 PHE B O 1
ATOM 2423 N N . GLN B 1 29 ? 0.393 0.367 -17.516 1 97.31 29 GLN B N 1
ATOM 2424 C CA . GLN B 1 29 ? 0.917 1.514 -18.25 1 97.31 29 GLN B CA 1
ATOM 2425 C C . GLN B 1 29 ? 0.432 1.508 -19.703 1 97.31 29 GLN B C 1
ATOM 2427 O O . GLN B 1 29 ? 0.014 2.543 -20.219 1 97.31 29 GLN B O 1
ATOM 2432 N N . ALA B 1 30 ? 0.541 0.392 -20.344 1 98.06 30 ALA B N 1
ATOM 2433 C CA . ALA B 1 30 ? 0.155 0.257 -21.75 1 98.06 30 ALA B CA 1
ATOM 2434 C C . ALA B 1 30 ? -1.311 0.628 -21.953 1 98.06 30 ALA B C 1
ATOM 2436 O O . ALA B 1 30 ? -1.68 1.174 -22.984 1 98.06 30 ALA B O 1
ATOM 2437 N N . LEU B 1 31 ? -2.141 0.418 -20.969 1 98.12 31 LEU B N 1
ATOM 2438 C CA . LEU B 1 31 ? -3.574 0.649 -21.109 1 98.12 31 LEU B CA 1
ATOM 2439 C C . LEU B 1 31 ? -3.979 1.966 -20.453 1 98.12 31 LEU B C 1
ATOM 2441 O O . LEU B 1 31 ? -5.16 2.322 -20.438 1 98.12 31 LEU B O 1
ATOM 2445 N N . GLY B 1 32 ? -3.113 2.682 -19.844 1 96.69 32 GLY B N 1
ATOM 2446 C CA . GLY B 1 32 ? -3.385 3.961 -19.203 1 96.69 32 GLY B CA 1
ATOM 2447 C C . GLY B 1 32 ? -4.211 3.834 -17.938 1 96.69 32 GLY B C 1
ATOM 2448 O O . GLY B 1 32 ? -5.02 4.711 -17.625 1 96.69 32 GLY B O 1
ATOM 2449 N N . LEU B 1 33 ? -4.137 2.715 -17.234 1 96.44 33 LEU B N 1
ATOM 2450 C CA . LEU B 1 33 ? -4.879 2.506 -16 1 96.44 33 LEU B CA 1
ATOM 2451 C C . LEU B 1 33 ? -4.141 3.113 -14.812 1 96.44 33 LEU B C 1
ATOM 2453 O O . LEU B 1 33 ? -2.924 2.953 -14.688 1 96.44 33 LEU B O 1
ATOM 2457 N N . PRO B 1 34 ? -4.848 3.861 -13.93 1 95.75 34 PRO B N 1
ATOM 2458 C CA . PRO B 1 34 ? -4.199 4.465 -12.766 1 95.75 34 PRO B CA 1
ATOM 2459 C C . PRO B 1 34 ? -3.984 3.463 -11.625 1 95.75 34 PRO B C 1
ATOM 2461 O O . PRO B 1 34 ? -4.434 3.695 -10.5 1 95.75 34 PRO B O 1
ATOM 2464 N N . TYR B 1 35 ? -3.33 2.381 -11.914 1 96.88 35 TYR B N 1
ATOM 2465 C CA . TYR B 1 35 ? -3.041 1.294 -10.984 1 96.88 35 TYR B CA 1
ATOM 2466 C C . TYR B 1 35 ? -1.537 1.103 -10.82 1 96.88 35 TYR B C 1
ATOM 2468 O O . TYR B 1 35 ? -0.751 1.57 -11.648 1 96.88 35 TYR B O 1
ATOM 2476 N N . HIS B 1 36 ? -1.114 0.559 -9.734 1 96.81 36 HIS B N 1
ATOM 2477 C CA . HIS B 1 36 ? 0.27 0.186 -9.469 1 96.81 36 HIS B CA 1
ATOM 2478 C C . HIS B 1 36 ? 0.352 -1.169 -8.773 1 96.81 36 HIS B C 1
ATOM 2480 O O . HIS B 1 36 ? -0.459 -1.472 -7.898 1 96.81 36 HIS B O 1
ATOM 2486 N N . TYR B 1 37 ? 1.298 -1.979 -9.25 1 97.69 37 TYR B N 1
ATOM 2487 C CA . TYR B 1 37 ? 1.518 -3.312 -8.695 1 97.69 37 TYR B CA 1
ATOM 2488 C C . TYR B 1 37 ? 2.865 -3.396 -7.992 1 97.69 37 TYR B C 1
ATOM 2490 O O . TYR B 1 37 ? 3.891 -3 -8.555 1 97.69 37 TYR B O 1
ATOM 2498 N N . THR B 1 38 ? 2.844 -3.887 -6.785 1 97.62 38 THR B N 1
ATOM 2499 C CA . THR B 1 38 ? 4.082 -4.023 -6.027 1 97.62 38 THR B CA 1
ATOM 2500 C C . THR B 1 38 ? 4.129 -5.367 -5.309 1 97.62 38 THR B C 1
ATOM 2502 O O . THR B 1 38 ? 3.484 -6.328 -5.734 1 97.62 38 THR B O 1
ATOM 2505 N N . ILE B 1 39 ? 5.074 -5.527 -4.336 1 96.56 39 ILE B N 1
ATOM 2506 C CA . ILE B 1 39 ? 5.23 -6.738 -3.537 1 96.56 39 ILE B CA 1
ATOM 2507 C C . ILE B 1 39 ? 5.051 -6.41 -2.057 1 96.56 39 ILE B C 1
ATOM 2509 O O . ILE B 1 39 ? 5.605 -5.43 -1.562 1 96.56 39 ILE B O 1
ATOM 2513 N N . PHE B 1 40 ? 4.188 -7.137 -1.397 1 96.75 40 PHE B N 1
ATOM 2514 C CA . PHE B 1 40 ? 4.094 -7.113 0.058 1 96.75 40 PHE B CA 1
ATOM 2515 C C . PHE B 1 40 ? 4.602 -8.422 0.654 1 96.75 40 PHE B C 1
ATOM 2517 O O . PHE B 1 40 ? 3.924 -9.453 0.575 1 96.75 40 PHE B O 1
ATOM 2524 N N . ASN B 1 41 ? 5.762 -8.406 1.279 1 94.69 41 ASN B N 1
ATOM 2525 C CA . ASN B 1 41 ? 6.305 -9.562 1.978 1 94.69 41 ASN B CA 1
ATOM 2526 C C . ASN B 1 41 ? 5.723 -9.695 3.383 1 94.69 41 ASN B C 1
ATOM 2528 O O . ASN B 1 41 ? 5.906 -8.805 4.219 1 94.69 41 ASN B O 1
ATOM 2532 N N . ILE B 1 42 ? 5.023 -10.719 3.576 1 96.25 42 ILE B N 1
ATOM 2533 C CA . ILE B 1 42 ? 4.488 -11.008 4.902 1 96.25 42 ILE B CA 1
ATOM 2534 C C . ILE B 1 42 ? 5.434 -11.961 5.641 1 96.25 42 ILE B C 1
ATOM 2536 O O . ILE B 1 42 ? 5.641 -13.094 5.211 1 96.25 42 ILE B O 1
ATOM 2540 N N . ALA B 1 43 ? 5.957 -11.523 6.719 1 92.94 43 ALA B N 1
ATOM 2541 C CA . ALA B 1 43 ? 7.039 -12.227 7.406 1 92.94 43 ALA B CA 1
ATOM 2542 C C . ALA B 1 43 ? 6.559 -13.555 7.977 1 92.94 43 ALA B C 1
ATOM 2544 O O . ALA B 1 43 ? 7.305 -14.539 7.992 1 92.94 43 ALA B O 1
ATOM 2545 N N . GLU B 1 44 ? 5.344 -13.594 8.492 1 95.56 44 GLU B N 1
ATOM 2546 C CA . GLU B 1 44 ? 4.828 -14.797 9.125 1 95.56 44 GLU B CA 1
ATOM 2547 C C . GLU B 1 44 ? 3.352 -15.008 8.797 1 95.56 44 GLU B C 1
ATOM 2549 O O . GLU B 1 44 ? 2.621 -14.047 8.555 1 95.56 44 GLU B O 1
ATOM 2554 N N . ALA B 1 45 ? 2.945 -16.281 8.844 1 95.81 45 ALA B N 1
ATOM 2555 C CA . ALA B 1 45 ? 1.584 -16.672 8.492 1 95.81 45 ALA B CA 1
ATOM 2556 C C . ALA B 1 45 ? 0.561 -15.977 9.391 1 95.81 45 ALA B C 1
ATOM 2558 O O . ALA B 1 45 ? -0.54 -15.648 8.945 1 95.81 45 ALA B O 1
ATOM 2559 N N . ALA B 1 46 ? 0.93 -15.727 10.625 1 96.88 46 ALA B N 1
ATOM 2560 C CA . ALA B 1 46 ? 0.015 -15.156 11.609 1 96.88 46 ALA B CA 1
ATOM 2561 C C . ALA B 1 46 ? -0.373 -13.727 11.234 1 96.88 46 ALA B C 1
ATOM 2563 O O . ALA B 1 46 ? -1.378 -13.203 11.719 1 96.88 46 ALA B O 1
ATOM 2564 N N . LEU B 1 47 ? 0.37 -13.102 10.344 1 97.5 47 LEU B N 1
ATOM 2565 C CA . LEU B 1 47 ? 0.129 -11.711 9.961 1 97.5 47 LEU B CA 1
ATOM 2566 C C . LEU B 1 47 ? -0.793 -11.633 8.75 1 97.5 47 LEU B C 1
ATOM 2568 O O . LEU B 1 47 ? -1.267 -10.555 8.398 1 97.5 47 LEU B O 1
ATOM 2572 N N . VAL B 1 48 ? -1.107 -12.766 8.133 1 98.12 48 VAL B N 1
ATOM 2573 C CA . VAL B 1 48 ? -1.877 -12.797 6.898 1 98.12 48 VAL B CA 1
ATOM 2574 C C . VAL B 1 48 ? -3.287 -12.266 7.152 1 98.12 48 VAL B C 1
ATOM 2576 O O . VAL B 1 48 ? -3.82 -11.492 6.355 1 98.12 48 VAL B O 1
ATOM 2579 N N . GLY B 1 49 ? -3.855 -12.656 8.25 1 98.19 49 GLY B N 1
ATOM 2580 C CA . GLY B 1 49 ? -5.18 -12.164 8.594 1 98.19 49 GLY B CA 1
ATOM 2581 C C . GLY B 1 49 ? -5.238 -10.656 8.719 1 98.19 49 GLY B C 1
ATOM 2582 O O . GLY B 1 49 ? -6.141 -10.016 8.172 1 98.19 49 GLY B O 1
ATOM 2583 N N . ASP B 1 50 ? -4.309 -10.102 9.445 1 98 50 ASP B N 1
ATOM 2584 C CA . ASP B 1 50 ? -4.227 -8.648 9.609 1 98 50 ASP B CA 1
ATOM 2585 C C . ASP B 1 50 ? -3.998 -7.957 8.273 1 98 50 ASP B C 1
ATOM 2587 O O . ASP B 1 50 ? -4.586 -6.906 8 1 98 50 ASP B O 1
ATOM 2591 N N . ALA B 1 51 ? -3.119 -8.547 7.445 1 98.44 51 ALA B N 1
ATOM 2592 C CA . ALA B 1 51 ? -2.828 -7.98 6.129 1 98.44 51 ALA B CA 1
ATOM 2593 C C . ALA B 1 51 ? -4.098 -7.867 5.289 1 98.44 51 ALA B C 1
ATOM 2595 O O . ALA B 1 51 ? -4.355 -6.824 4.684 1 98.44 51 ALA B O 1
ATOM 2596 N N . LEU B 1 52 ? -4.879 -8.922 5.297 1 98.62 52 LEU B N 1
ATOM 2597 C CA . LEU B 1 52 ? -6.074 -8.945 4.465 1 98.62 52 LEU B CA 1
ATOM 2598 C C . LEU B 1 52 ? -7.16 -8.047 5.047 1 98.62 52 LEU B C 1
ATOM 2600 O O . LEU B 1 52 ? -7.883 -7.379 4.301 1 98.62 52 LEU B O 1
ATOM 2604 N N . ARG B 1 53 ? -7.293 -8.055 6.363 1 97.75 53 ARG B N 1
ATOM 2605 C CA . ARG B 1 53 ? -8.227 -7.129 7 1 97.75 53 ARG B CA 1
ATOM 2606 C C . ARG B 1 53 ? -7.855 -5.68 6.691 1 97.75 53 ARG B C 1
ATOM 2608 O O . ARG B 1 53 ? -8.727 -4.855 6.414 1 97.75 53 ARG B O 1
ATOM 2615 N N . GLY B 1 54 ? -6.586 -5.391 6.82 1 97.94 54 GLY B N 1
ATOM 2616 C CA . GLY B 1 54 ? -6.098 -4.062 6.484 1 97.94 54 GLY B CA 1
ATOM 2617 C C . GLY B 1 54 ? -6.32 -3.695 5.031 1 97.94 54 GLY B C 1
ATOM 2618 O O . GLY B 1 54 ? -6.629 -2.545 4.715 1 97.94 54 GLY B O 1
ATOM 2619 N N . ALA B 1 55 ? -6.109 -4.703 4.145 1 97.5 55 ALA B N 1
ATOM 2620 C CA . ALA B 1 55 ? -6.316 -4.469 2.719 1 97.5 55 ALA B CA 1
ATOM 2621 C C . ALA B 1 55 ? -7.742 -4.012 2.438 1 97.5 55 ALA B C 1
ATOM 2623 O O . ALA B 1 55 ? -7.969 -3.141 1.593 1 97.5 55 ALA B O 1
ATOM 2624 N N . ARG B 1 56 ? -8.711 -4.582 3.186 1 96.75 56 ARG B N 1
ATOM 2625 C CA . ARG B 1 56 ? -10.102 -4.156 3.092 1 96.75 56 ARG B CA 1
ATOM 2626 C C . ARG B 1 56 ? -10.266 -2.705 3.525 1 96.75 56 ARG B C 1
ATOM 2628 O O . ARG B 1 56 ? -10.891 -1.906 2.824 1 96.75 56 ARG B O 1
ATOM 2635 N N . ALA B 1 57 ? -9.75 -2.461 4.594 1 97 57 ALA B N 1
ATOM 2636 C CA . ALA B 1 57 ? -9.906 -1.142 5.203 1 97 57 ALA B CA 1
ATOM 2637 C C . ALA B 1 57 ? -9.234 -0.064 4.363 1 97 57 ALA B C 1
ATOM 2639 O O . ALA B 1 57 ? -9.75 1.047 4.23 1 97 57 ALA B O 1
ATOM 2640 N N . LEU B 1 58 ? -8.078 -0.374 3.787 1 97.25 58 LEU B N 1
ATOM 2641 C CA . LEU B 1 58 ? -7.277 0.572 3.021 1 97.25 58 LEU B CA 1
ATOM 2642 C C . LEU B 1 58 ? -7.809 0.714 1.601 1 97.25 58 LEU B C 1
ATOM 2644 O O . LEU B 1 58 ? -7.445 1.652 0.888 1 97.25 58 LEU B O 1
ATOM 2648 N N . GLY B 1 59 ? -8.602 -0.212 1.161 1 96.38 59 GLY B N 1
ATOM 2649 C CA . GLY B 1 59 ? -9.164 -0.165 -0.18 1 96.38 59 GLY B CA 1
ATOM 2650 C C . GLY B 1 59 ? -8.188 -0.617 -1.25 1 96.38 59 GLY B C 1
ATOM 2651 O O . GLY B 1 59 ? -8.195 -0.093 -2.365 1 96.38 59 GLY B O 1
ATOM 2652 N N . LEU B 1 60 ? -7.242 -1.519 -0.943 1 97.81 60 LEU B N 1
ATOM 2653 C CA . LEU B 1 60 ? -6.375 -2.105 -1.96 1 97.81 60 LEU B CA 1
ATOM 2654 C C . LEU B 1 60 ? -7.195 -2.865 -2.998 1 97.81 60 LEU B C 1
ATOM 2656 O O . LEU B 1 60 ? -8.266 -3.396 -2.686 1 97.81 60 LEU B O 1
ATOM 2660 N N . GLY B 1 61 ? -6.699 -2.922 -4.188 1 97.81 61 GLY B N 1
ATOM 2661 C CA . GLY B 1 61 ? -7.457 -3.504 -5.285 1 97.81 61 GLY B CA 1
ATOM 2662 C C . GLY B 1 61 ? -7.508 -5.02 -5.238 1 97.81 61 GLY B C 1
ATOM 2663 O O . GLY B 1 61 ? -8.523 -5.621 -5.598 1 97.81 61 GLY B O 1
ATOM 2664 N N . GLY B 1 62 ? -6.402 -5.562 -4.867 1 98.25 62 GLY B N 1
ATOM 2665 C CA . GLY B 1 62 ? -6.301 -7.012 -4.848 1 98.25 62 GLY B CA 1
ATOM 2666 C C . GLY B 1 62 ? -4.871 -7.512 -4.75 1 98.25 62 GLY B C 1
ATOM 2667 O O . GLY B 1 62 ? -3.936 -6.715 -4.652 1 98.25 62 GLY B O 1
ATOM 2668 N N . PHE B 1 63 ? -4.766 -8.883 -4.777 1 98.56 63 PHE B N 1
ATOM 2669 C CA . PHE B 1 63 ? -3.457 -9.492 -4.582 1 98.56 63 PHE B CA 1
ATOM 2670 C C . PHE B 1 63 ? -3.291 -10.711 -5.477 1 98.56 63 PHE B C 1
ATOM 2672 O O . PHE B 1 63 ? -4.25 -11.453 -5.707 1 98.56 63 PHE B O 1
ATOM 2679 N N . SER B 1 64 ? -2.135 -10.867 -5.98 1 98 64 SER B N 1
ATOM 2680 C CA . SER B 1 64 ? -1.647 -12.227 -6.188 1 98 64 SER B CA 1
ATOM 2681 C C . SER B 1 64 ? -1.11 -12.82 -4.891 1 98 64 SER B C 1
ATOM 2683 O O . SER B 1 64 ? -0.641 -12.094 -4.012 1 98 64 SER B O 1
ATOM 2685 N N . VAL B 1 65 ? -1.281 -14.109 -4.746 1 97 65 VAL B N 1
ATOM 2686 C CA . VAL B 1 65 ? -0.787 -14.789 -3.555 1 97 65 VAL B CA 1
ATOM 2687 C C . VAL B 1 65 ? 0.154 -15.922 -3.965 1 97 65 VAL B C 1
ATOM 2689 O O . VAL B 1 65 ? -0.154 -16.703 -4.875 1 97 65 VAL B O 1
ATOM 2692 N N . THR B 1 66 ? 1.283 -15.977 -3.354 1 93.44 66 THR B N 1
ATOM 2693 C CA . THR B 1 66 ? 2.258 -17.016 -3.656 1 93.44 66 THR B CA 1
ATOM 2694 C C . THR B 1 66 ? 2.781 -17.656 -2.373 1 93.44 66 THR B C 1
ATOM 2696 O O . THR B 1 66 ? 2.133 -17.578 -1.328 1 93.44 66 THR B O 1
ATOM 2699 N N . ILE B 1 67 ? 3.809 -18.469 -2.527 1 87.44 67 ILE B N 1
ATOM 2700 C CA . ILE B 1 67 ? 4.352 -19.234 -1.409 1 87.44 67 ILE B CA 1
ATOM 2701 C C . ILE B 1 67 ? 4.691 -18.281 -0.256 1 87.44 67 ILE B C 1
ATOM 2703 O O . ILE B 1 67 ? 5.211 -17.188 -0.475 1 87.44 67 ILE B O 1
ATOM 2707 N N . PRO B 1 68 ? 4.258 -18.797 0.904 1 89.5 68 PRO B N 1
ATOM 2708 C CA . PRO B 1 68 ? 3.576 -20.047 1.25 1 89.5 68 PRO B CA 1
ATOM 2709 C C . PRO B 1 68 ? 2.102 -19.844 1.594 1 89.5 68 PRO B C 1
ATOM 2711 O O . PRO B 1 68 ? 1.512 -20.656 2.311 1 89.5 68 PRO B O 1
ATOM 2714 N N . TYR B 1 69 ? 1.479 -18.781 1.077 1 94.19 69 TYR B N 1
ATOM 2715 C CA . TYR B 1 69 ? 0.256 -18.328 1.732 1 94.19 69 TYR B CA 1
ATOM 2716 C C . TYR B 1 69 ? -0.972 -18.703 0.912 1 94.19 69 TYR B C 1
ATOM 2718 O O . TYR B 1 69 ? -2.092 -18.312 1.236 1 94.19 69 TYR B O 1
ATOM 2726 N N . LYS B 1 70 ? -0.934 -19.5 -0.117 1 92.19 70 LYS B N 1
ATOM 2727 C CA . LYS B 1 70 ? -2.066 -19.766 -1.002 1 92.19 70 LYS B CA 1
ATOM 2728 C C . LYS B 1 70 ? -3.203 -20.453 -0.251 1 92.19 70 LYS B C 1
ATOM 2730 O O . LYS B 1 70 ? -4.379 -20.234 -0.564 1 92.19 70 LYS B O 1
ATOM 2735 N N . GLN B 1 71 ? -2.906 -21.266 0.691 1 89.25 71 GLN B N 1
ATOM 2736 C CA . GLN B 1 71 ? -3.936 -21.875 1.526 1 89.25 71 GLN B CA 1
ATOM 2737 C C . GLN B 1 71 ? -4.246 -21 2.738 1 89.25 71 GLN B C 1
ATOM 2739 O O . GLN B 1 71 ? -5.391 -20.953 3.193 1 89.25 71 GLN B O 1
ATOM 2744 N N . THR B 1 72 ? -3.24 -20.312 3.256 1 93.88 72 THR B N 1
ATOM 2745 C CA . THR B 1 72 ? -3.324 -19.516 4.473 1 93.88 72 THR B CA 1
ATOM 2746 C C . THR B 1 72 ? -4.375 -18.422 4.328 1 93.88 72 THR B C 1
ATOM 2748 O O . THR B 1 72 ? -5.043 -18.062 5.301 1 93.88 72 THR B O 1
ATOM 2751 N N . VAL B 1 73 ? -4.621 -17.891 3.133 1 97.06 73 VAL B N 1
ATOM 2752 C CA . VAL B 1 73 ? -5.48 -16.734 2.926 1 97.06 73 VAL B CA 1
ATOM 2753 C C . VAL B 1 73 ? -6.945 -17.172 2.904 1 97.06 73 VAL B C 1
ATOM 2755 O O . VAL B 1 73 ? -7.848 -16.359 3.074 1 97.06 73 VAL B O 1
ATOM 2758 N N . VAL B 1 74 ? -7.203 -18.422 2.725 1 94.69 74 VAL B N 1
ATOM 2759 C CA . VAL B 1 74 ? -8.523 -18.953 2.381 1 94.69 74 VAL B CA 1
ATOM 2760 C C . VAL B 1 74 ? -9.523 -18.594 3.48 1 94.69 74 VAL B C 1
ATOM 2762 O O . VAL B 1 74 ? -10.594 -18.047 3.205 1 94.69 74 VAL B O 1
ATOM 2765 N N . PRO B 1 75 ? -9.18 -18.781 4.797 1 96.56 75 PRO B N 1
ATOM 2766 C CA . PRO B 1 75 ? -10.156 -18.531 5.855 1 96.56 75 PRO B CA 1
ATOM 2767 C C . PRO B 1 75 ? -10.539 -17.047 5.969 1 96.56 75 PRO B C 1
ATOM 2769 O O . PRO B 1 75 ? -11.516 -16.719 6.641 1 96.56 75 PRO B O 1
ATOM 2772 N N . PHE B 1 76 ? -9.844 -16.219 5.367 1 98.06 76 PHE B N 1
ATOM 2773 C CA . PHE B 1 76 ? -10.055 -14.789 5.551 1 98.06 76 PHE B CA 1
ATOM 2774 C C . PHE B 1 76 ? -10.82 -14.195 4.375 1 98.06 76 PHE B C 1
ATOM 2776 O O . PHE B 1 76 ? -11.086 -12.992 4.344 1 98.06 76 PHE B O 1
ATOM 2783 N N . LEU B 1 77 ? -11.164 -15 3.402 1 98.31 77 LEU B N 1
ATOM 2784 C CA . LEU B 1 77 ? -11.859 -14.539 2.205 1 98.31 77 LEU B CA 1
ATOM 2785 C C . LEU B 1 77 ? -13.367 -14.703 2.354 1 98.31 77 LEU B C 1
ATOM 2787 O O . LEU B 1 77 ? -13.828 -15.578 3.09 1 98.31 77 LEU B O 1
ATOM 2791 N N . ASP B 1 78 ? -14.141 -13.828 1.647 1 98.44 78 ASP B N 1
ATOM 2792 C CA . ASP B 1 78 ? -15.594 -13.82 1.75 1 98.44 78 ASP B CA 1
ATOM 2793 C C . ASP B 1 78 ? -16.219 -14.828 0.788 1 98.44 78 ASP B C 1
ATOM 2795 O O . ASP B 1 78 ? -17.297 -15.367 1.055 1 98.44 78 ASP B O 1
ATOM 2799 N N . GLU B 1 79 ? -15.641 -15 -0.361 1 98.19 79 GLU B N 1
ATOM 2800 C CA . GLU B 1 79 ? -16.094 -15.898 -1.414 1 98.19 79 GLU B CA 1
ATOM 2801 C C . GLU B 1 79 ? -14.922 -16.531 -2.15 1 98.19 79 GLU B C 1
ATOM 2803 O O . GLU B 1 79 ? -13.836 -15.961 -2.193 1 98.19 79 GLU B O 1
ATOM 2808 N N . LEU B 1 80 ? -15.188 -17.656 -2.662 1 96.81 80 LEU B N 1
ATOM 2809 C CA . LEU B 1 80 ? -14.227 -18.359 -3.504 1 96.81 80 LEU B CA 1
ATOM 2810 C C . LEU B 1 80 ? -14.852 -18.719 -4.848 1 96.81 80 LEU B C 1
ATOM 2812 O O . LEU B 1 80 ? -16.031 -19.094 -4.91 1 96.81 80 LEU B O 1
ATOM 2816 N N . SER B 1 81 ? -14.07 -18.562 -5.91 1 96.44 81 SER B N 1
ATOM 2817 C CA . SER B 1 81 ? -14.477 -19.156 -7.172 1 96.44 81 SER B CA 1
ATOM 2818 C C . SER B 1 81 ? -14.594 -20.672 -7.051 1 96.44 81 SER B C 1
ATOM 2820 O O . SER B 1 81 ? -14.141 -21.266 -6.07 1 96.44 81 SER B O 1
ATOM 2822 N N . GLU B 1 82 ? -15.242 -21.234 -8.039 1 92.25 82 GLU B N 1
ATOM 2823 C CA . GLU B 1 82 ? -15.461 -22.688 -8 1 92.25 82 GLU B CA 1
ATOM 2824 C C . GLU B 1 82 ? -14.141 -23.438 -7.918 1 92.25 82 GLU B C 1
ATOM 2826 O O . GLU B 1 82 ? -13.992 -24.344 -7.102 1 92.25 82 GLU B O 1
ATOM 2831 N N . GLU B 1 83 ? -13.219 -23.031 -8.766 1 89.75 83 GLU B N 1
ATOM 2832 C CA . GLU B 1 83 ? -11.945 -23.75 -8.805 1 89.75 83 GLU B CA 1
ATOM 2833 C C . GLU B 1 83 ? -11.172 -23.578 -7.496 1 89.75 83 GLU B C 1
ATOM 2835 O O . GLU B 1 83 ? -10.539 -24.516 -7.016 1 89.75 83 GLU B O 1
ATOM 2840 N N . ALA B 1 84 ? -11.203 -22.391 -6.898 1 91.31 84 ALA B N 1
ATOM 2841 C CA . ALA B 1 84 ? -10.516 -22.141 -5.633 1 91.31 84 ALA B CA 1
ATOM 2842 C C . ALA B 1 84 ? -11.172 -22.922 -4.496 1 91.31 84 ALA B C 1
ATOM 2844 O O . ALA B 1 84 ? -10.492 -23.359 -3.57 1 91.31 84 ALA B O 1
ATOM 2845 N N . THR B 1 85 ? -12.484 -23.016 -4.602 1 90.44 85 THR B N 1
ATOM 2846 C CA . THR B 1 85 ? -13.219 -23.781 -3.594 1 90.44 85 THR B CA 1
ATOM 2847 C C . THR B 1 85 ? -12.789 -25.234 -3.602 1 90.44 85 THR B C 1
ATOM 2849 O O . THR B 1 85 ? -12.578 -25.828 -2.543 1 90.44 85 THR B O 1
ATOM 2852 N N . THR B 1 86 ? -12.641 -25.75 -4.738 1 84.44 86 THR B N 1
ATOM 2853 C CA . THR B 1 86 ? -12.344 -27.172 -4.898 1 84.44 86 THR B CA 1
ATOM 2854 C C . THR B 1 86 ? -10.984 -27.516 -4.289 1 84.44 86 THR B C 1
ATOM 2856 O O . THR B 1 86 ? -10.836 -28.547 -3.621 1 84.44 86 THR B O 1
ATOM 2859 N N . ILE B 1 87 ? -10.008 -26.641 -4.469 1 85.5 87 ILE B N 1
ATOM 2860 C CA . ILE B 1 87 ? -8.656 -27.016 -4.055 1 85.5 87 ILE B CA 1
ATOM 2861 C C . ILE B 1 87 ? -8.289 -26.266 -2.773 1 85.5 87 ILE B C 1
ATOM 2863 O O . ILE B 1 87 ? -7.23 -26.516 -2.188 1 85.5 87 ILE B O 1
ATOM 2867 N N . GLN B 1 88 ? -9.086 -25.406 -2.385 1 88.56 88 GLN B N 1
ATOM 2868 C CA . GLN B 1 88 ? -8.867 -24.625 -1.174 1 88.56 88 GLN B CA 1
ATOM 2869 C C . GLN B 1 88 ? -7.508 -23.922 -1.211 1 88.56 88 GLN B C 1
ATOM 2871 O O . GLN B 1 88 ? -6.738 -24 -0.251 1 88.56 88 GLN B O 1
ATOM 2876 N N . ALA B 1 89 ? -7.18 -23.391 -2.305 1 90.5 89 ALA B N 1
ATOM 2877 C CA . ALA B 1 89 ? -5.98 -22.594 -2.539 1 90.5 89 ALA B CA 1
ATOM 2878 C C . ALA B 1 89 ? -6.289 -21.406 -3.434 1 90.5 89 ALA B C 1
ATOM 2880 O O . ALA B 1 89 ? -6.988 -21.531 -4.441 1 90.5 89 ALA B O 1
ATOM 2881 N N . VAL B 1 90 ? -5.805 -20.266 -3.012 1 94.69 90 VAL B N 1
ATOM 2882 C CA . VAL B 1 90 ? -6.098 -19.016 -3.707 1 94.69 90 VAL B CA 1
ATOM 2883 C C . VAL B 1 90 ? -4.793 -18.328 -4.102 1 94.69 90 VAL B C 1
ATOM 2885 O O . VAL B 1 90 ? -3.912 -18.125 -3.266 1 94.69 90 VAL B O 1
ATOM 2888 N N . ASN B 1 91 ? -4.633 -18.031 -5.398 1 96.5 91 ASN B N 1
ATOM 2889 C CA . ASN B 1 91 ? -3.457 -17.266 -5.816 1 96.5 91 ASN B CA 1
ATOM 2890 C C . ASN B 1 91 ? -3.834 -15.883 -6.328 1 96.5 91 ASN B C 1
ATOM 2892 O O . ASN B 1 91 ? -2.967 -15.109 -6.738 1 96.5 91 ASN B O 1
ATOM 2896 N N . CYS B 1 92 ? -5.078 -15.57 -6.363 1 98.56 92 CYS B N 1
ATOM 2897 C CA . CYS B 1 92 ? -5.562 -14.266 -6.797 1 98.56 92 CYS B CA 1
ATOM 2898 C C . CYS B 1 92 ? -6.734 -13.805 -5.941 1 98.56 92 CYS B C 1
ATOM 2900 O O . CYS B 1 92 ? -7.711 -14.539 -5.77 1 98.56 92 CYS B O 1
ATOM 2902 N N . ILE B 1 93 ? -6.617 -12.719 -5.391 1 98.88 93 ILE B N 1
ATOM 2903 C CA . ILE B 1 93 ? -7.676 -12.125 -4.574 1 98.88 93 ILE B CA 1
ATOM 2904 C C . ILE B 1 93 ? -8.164 -10.836 -5.223 1 98.88 93 ILE B C 1
ATOM 2906 O O . ILE B 1 93 ? -7.363 -9.984 -5.617 1 98.88 93 ILE B O 1
ATOM 2910 N N . VAL B 1 94 ? -9.469 -10.68 -5.395 1 98.81 94 VAL B N 1
ATOM 2911 C CA . VAL B 1 94 ? -10.109 -9.453 -5.867 1 98.81 94 VAL B CA 1
ATOM 2912 C C . VAL B 1 94 ? -10.836 -8.773 -4.715 1 98.81 94 VAL B C 1
ATOM 2914 O O . VAL B 1 94 ? -11.641 -9.406 -4.016 1 98.81 94 VAL B O 1
ATOM 2917 N N . ASN B 1 95 ? -10.531 -7.574 -4.438 1 98.5 95 ASN B N 1
ATOM 2918 C CA . ASN B 1 95 ? -11.281 -6.773 -3.475 1 98.5 95 ASN B CA 1
ATOM 2919 C C . ASN B 1 95 ? -12.406 -5.992 -4.148 1 98.5 95 ASN B C 1
ATOM 2921 O O . ASN B 1 95 ? -12.156 -4.996 -4.828 1 98.5 95 ASN B O 1
ATOM 2925 N N . LYS B 1 96 ? -13.562 -6.477 -3.994 1 96.88 96 LYS B N 1
ATOM 2926 C CA . LYS B 1 96 ? -14.742 -5.789 -4.512 1 96.88 96 LYS B CA 1
ATOM 2927 C C . LYS B 1 96 ? -15.461 -5.02 -3.404 1 96.88 96 LYS B C 1
ATOM 2929 O O . LYS B 1 96 ? -16.422 -5.523 -2.809 1 96.88 96 LYS B O 1
ATOM 2934 N N . ASN B 1 97 ? -15.094 -3.75 -3.18 1 92.69 97 ASN B N 1
ATOM 2935 C CA . ASN B 1 97 ? -15.688 -2.859 -2.189 1 92.69 97 ASN B CA 1
ATOM 2936 C C . ASN B 1 97 ? -15.711 -3.494 -0.802 1 92.69 97 ASN B C 1
ATOM 2938 O O . ASN B 1 97 ? -16.75 -3.539 -0.149 1 92.69 97 ASN B O 1
ATOM 2942 N N . GLY B 1 98 ? -14.656 -4.109 -0.506 1 94.19 98 GLY B N 1
ATOM 2943 C CA . GLY B 1 98 ? -14.516 -4.66 0.833 1 94.19 98 GLY B CA 1
ATOM 2944 C C . GLY B 1 98 ? -14.773 -6.156 0.893 1 94.19 98 GLY B C 1
ATOM 2945 O O . GLY B 1 98 ? -14.445 -6.805 1.889 1 94.19 98 GLY B O 1
ATOM 2946 N N . LYS B 1 99 ? -15.383 -6.676 -0.126 1 97.62 99 LYS B N 1
ATOM 2947 C CA . LYS B 1 99 ? -15.562 -8.117 -0.225 1 97.62 99 LYS B CA 1
ATOM 2948 C C . LYS B 1 99 ? -14.383 -8.773 -0.944 1 97.62 99 LYS B C 1
ATOM 2950 O O . LYS B 1 99 ? -14.133 -8.492 -2.117 1 97.62 99 LYS B O 1
ATOM 2955 N N . LEU B 1 100 ? -13.648 -9.641 -0.225 1 98.56 100 LEU B N 1
ATOM 2956 C CA . LEU B 1 100 ? -12.492 -10.305 -0.807 1 98.56 100 LEU B CA 1
ATOM 2957 C C . LEU B 1 100 ? -12.891 -11.648 -1.422 1 98.56 100 LEU B C 1
ATOM 2959 O O . LEU B 1 100 ? -13.359 -12.539 -0.718 1 98.56 100 LEU B O 1
ATOM 2963 N N . ILE B 1 101 ? -12.727 -11.742 -2.773 1 98.75 101 ILE B N 1
ATOM 2964 C CA . ILE B 1 101 ? -13.047 -12.961 -3.514 1 98.75 101 ILE B CA 1
ATOM 2965 C C . ILE B 1 101 ? -11.766 -13.648 -3.965 1 98.75 101 ILE B C 1
ATOM 2967 O O . ILE B 1 101 ? -10.883 -13.016 -4.555 1 98.75 101 ILE B O 1
ATOM 2971 N N . GLY B 1 102 ? -11.672 -14.906 -3.713 1 98.44 102 GLY B N 1
ATOM 2972 C CA . GLY B 1 102 ? -10.484 -15.68 -4.031 1 98.44 102 GLY B CA 1
ATOM 2973 C C . GLY B 1 102 ? -10.633 -16.516 -5.289 1 98.44 102 GLY B C 1
ATOM 2974 O O . GLY B 1 102 ? -11.68 -17.125 -5.508 1 98.44 102 GLY B O 1
ATOM 2975 N N . TYR B 1 103 ? -9.633 -16.453 -6.117 1 97.94 103 TYR B N 1
ATOM 2976 C CA . TYR B 1 103 ? -9.531 -17.25 -7.336 1 97.94 103 TYR B CA 1
ATOM 2977 C C . TYR B 1 103 ? -8.227 -18.031 -7.371 1 97.94 103 TYR B C 1
ATOM 2979 O O . TYR B 1 103 ? -7.32 -17.781 -6.57 1 97.94 103 TYR B O 1
ATOM 2987 N N . ASN B 1 104 ? -8.18 -19.031 -8.234 1 96.19 104 ASN B N 1
ATOM 2988 C CA . ASN B 1 104 ? -6.914 -19.688 -8.539 1 96.19 104 ASN B CA 1
ATOM 2989 C C . ASN B 1 104 ? -6.609 -19.656 -10.031 1 96.19 104 ASN B C 1
ATOM 2991 O O . ASN B 1 104 ? -7.02 -20.562 -10.773 1 96.19 104 ASN B O 1
ATOM 2995 N N . THR B 1 105 ? -5.828 -18.703 -10.383 1 97.75 105 THR B N 1
ATOM 2996 C CA . THR B 1 105 ? -5.527 -18.484 -11.789 1 97.75 105 THR B CA 1
ATOM 2997 C C . THR B 1 105 ? -4.367 -19.375 -12.242 1 97.75 105 THR B C 1
ATOM 2999 O O . THR B 1 105 ? -4.094 -19.484 -13.438 1 97.75 105 THR B O 1
ATOM 3002 N N . ASP B 1 106 ? -3.715 -20.078 -11.359 1 95.94 106 ASP B N 1
ATOM 3003 C CA . ASP B 1 106 ? -2.652 -21.016 -11.703 1 95.94 106 ASP B CA 1
ATOM 3004 C C . ASP B 1 106 ? -3.195 -22.172 -12.523 1 95.94 106 ASP B C 1
ATOM 3006 O O . ASP B 1 106 ? -2.516 -22.688 -13.414 1 95.94 106 ASP B O 1
ATOM 3010 N N . ILE B 1 107 ? -4.418 -22.547 -12.219 1 95.62 107 ILE B N 1
ATOM 3011 C CA . ILE B 1 107 ? -5.016 -23.719 -12.852 1 95.62 107 ILE B CA 1
ATOM 3012 C C . ILE B 1 107 ? -5.141 -23.5 -14.352 1 95.62 107 ILE B C 1
ATOM 3014 O O . ILE B 1 107 ? -4.586 -24.25 -15.156 1 95.62 107 ILE B O 1
ATOM 3018 N N . LEU B 1 108 ? -5.75 -22.422 -14.703 1 96.56 108 LEU B N 1
ATOM 3019 C CA . LEU B 1 108 ? -5.883 -22.125 -16.125 1 96.56 108 LEU B CA 1
ATOM 3020 C C . LEU B 1 108 ? -4.539 -21.703 -16.719 1 96.56 108 LEU B C 1
ATOM 3022 O O . LEU B 1 108 ? -4.254 -22 -17.875 1 96.56 108 LEU B O 1
ATOM 3026 N N . GLY B 1 109 ? -3.721 -21.062 -15.938 1 96.5 109 GLY B N 1
ATOM 3027 C CA . GLY B 1 109 ? -2.387 -20.719 -16.391 1 96.5 109 GLY B CA 1
ATOM 3028 C C . GLY B 1 109 ? -1.543 -21.922 -16.766 1 96.5 109 GLY B C 1
ATOM 3029 O O . GLY B 1 109 ? -0.827 -21.891 -17.766 1 96.5 109 GLY B O 1
ATOM 3030 N N . PHE B 1 110 ? -1.641 -22.906 -16.031 1 96.12 110 PHE B N 1
ATOM 3031 C CA . PHE B 1 110 ? -0.941 -24.156 -16.297 1 96.12 110 PHE B CA 1
ATOM 3032 C C . PHE B 1 110 ? -1.554 -24.875 -17.484 1 96.12 110 PHE B C 1
ATOM 3034 O O . PHE B 1 110 ? -0.833 -25.406 -18.344 1 96.12 110 PHE B O 1
ATOM 3041 N N . ALA B 1 111 ? -2.811 -24.875 -17.578 1 97.31 111 ALA B N 1
ATOM 3042 C CA . ALA B 1 111 ? -3.545 -25.672 -18.562 1 97.31 111 ALA B CA 1
ATOM 3043 C C . ALA B 1 111 ? -3.412 -25.062 -19.969 1 97.31 111 ALA B C 1
ATOM 3045 O O . ALA B 1 111 ? -3.352 -25.797 -20.953 1 97.31 111 ALA B O 1
ATOM 3046 N N . SER B 1 112 ? -3.326 -23.828 -20 1 96.38 112 SER B N 1
ATOM 3047 C CA . SER B 1 112 ? -3.492 -23.094 -21.25 1 96.38 112 SER B CA 1
ATOM 3048 C C . SER B 1 112 ? -2.488 -23.562 -22.312 1 96.38 112 SER B C 1
ATOM 3050 O O . SER B 1 112 ? -2.863 -23.891 -23.438 1 96.38 112 SER B O 1
ATOM 3052 N N . PRO B 1 113 ? -1.216 -23.688 -21.953 1 95.94 113 PRO B N 1
ATOM 3053 C CA . PRO B 1 113 ? -0.262 -24.125 -22.969 1 95.94 113 PRO B CA 1
ATOM 3054 C C . PRO B 1 113 ? -0.439 -25.578 -23.359 1 95.94 113 PRO B C 1
ATOM 3056 O O . PRO B 1 113 ? 0.096 -26.031 -24.391 1 95.94 113 PRO B O 1
ATOM 3059 N N . LEU B 1 114 ? -1.13 -26.328 -22.641 1 97.5 114 LEU B N 1
ATOM 3060 C CA . LEU B 1 114 ? -1.295 -27.766 -22.875 1 97.5 114 LEU B CA 1
ATOM 3061 C C . LEU B 1 114 ? -2.506 -28.031 -23.75 1 97.5 114 LEU B C 1
ATOM 3063 O O . LEU B 1 114 ? -2.68 -29.141 -24.25 1 97.5 114 LEU B O 1
ATOM 3067 N N . PHE B 1 115 ? -3.293 -27.016 -23.984 1 97.12 115 PHE B N 1
ATOM 3068 C CA . PHE B 1 115 ? -4.516 -27.219 -24.75 1 97.12 115 PHE B CA 1
ATOM 3069 C C . PHE B 1 115 ? -4.199 -27.703 -26.156 1 97.12 115 PHE B C 1
ATOM 3071 O O . PHE B 1 115 ? -4.953 -28.5 -26.719 1 97.12 115 PHE B O 1
ATOM 3078 N N . ALA B 1 116 ? -3.088 -27.297 -26.688 1 95.62 116 ALA B N 1
ATOM 3079 C CA . ALA B 1 116 ? -2.678 -27.75 -28.016 1 95.62 116 ALA B CA 1
ATOM 3080 C C . ALA B 1 116 ? -2.365 -29.234 -28.031 1 95.62 116 ALA B C 1
ATOM 3082 O O . ALA B 1 116 ? -2.324 -29.859 -29.094 1 95.62 116 ALA B O 1
ATOM 3083 N N . TYR B 1 117 ? -2.225 -29.859 -26.875 1 97.06 117 TYR B N 1
ATOM 3084 C CA . TYR B 1 117 ? -1.845 -31.266 -26.75 1 97.06 117 TYR B CA 1
ATOM 3085 C C . TYR B 1 117 ? -2.973 -32.094 -26.141 1 97.06 117 TYR B C 1
ATOM 3087 O O . TYR B 1 117 ? -2.738 -33.188 -25.609 1 97.06 117 TYR B O 1
ATOM 3095 N N . ARG B 1 118 ? -4.086 -31.562 -26.156 1 96.12 118 ARG B N 1
ATOM 3096 C CA . ARG B 1 118 ? -5.219 -32.188 -25.469 1 96.12 118 ARG B CA 1
ATOM 3097 C C . ARG B 1 118 ? -5.445 -33.594 -25.969 1 96.12 118 ARG B C 1
ATOM 3099 O O . ARG B 1 118 ? -5.688 -34.531 -25.172 1 96.12 118 ARG B O 1
ATOM 3106 N N . GLU B 1 119 ? -5.387 -33.875 -27.234 1 95.5 119 GLU B N 1
ATOM 3107 C CA . GLU B 1 119 ? -5.598 -35.188 -27.812 1 95.5 119 GLU B CA 1
ATOM 3108 C C . GLU B 1 119 ? -4.504 -36.156 -27.359 1 95.5 119 GLU B C 1
ATOM 3110 O O . GLU B 1 119 ? -4.789 -37.312 -27.047 1 95.5 119 GLU B O 1
ATOM 3115 N N . ALA B 1 120 ? -3.283 -35.656 -27.344 1 96.06 120 ALA B N 1
ATOM 3116 C CA . ALA B 1 120 ? -2.15 -36.5 -26.953 1 96.06 120 ALA B CA 1
ATOM 3117 C C . ALA B 1 120 ? -2.236 -36.906 -25.484 1 96.06 120 ALA B C 1
ATOM 3119 O O . ALA B 1 120 ? -1.726 -37.938 -25.078 1 96.06 120 ALA B O 1
ATOM 3120 N N . LEU B 1 121 ? -2.934 -36.094 -24.75 1 97 121 LEU B N 1
ATOM 3121 C CA . LEU B 1 121 ? -2.971 -36.312 -23.312 1 97 121 LEU B CA 1
ATOM 3122 C C . LEU B 1 121 ? -4.156 -37.188 -22.922 1 97 121 LEU B C 1
ATOM 3124 O O . LEU B 1 121 ? -4.203 -37.688 -21.797 1 97 121 LEU B O 1
ATOM 3128 N N . HIS B 1 122 ? -5.121 -37.25 -23.828 1 95.62 122 HIS B N 1
ATOM 3129 C CA . HIS B 1 122 ? -6.277 -38.094 -23.562 1 95.62 122 HIS B CA 1
ATOM 3130 C C . HIS B 1 122 ? -5.855 -39.531 -23.391 1 95.62 122 HIS B C 1
ATOM 3132 O O . HIS B 1 122 ? -5.234 -40.125 -24.281 1 95.62 122 HIS B O 1
ATOM 3138 N N . GLY B 1 123 ? -6.125 -40.094 -22.203 1 95.88 123 GLY B N 1
ATOM 3139 C CA . GLY B 1 123 ? -5.812 -41.469 -21.922 1 95.88 123 GLY B CA 1
ATOM 3140 C C . GLY B 1 123 ? -4.336 -41.719 -21.672 1 95.88 123 GLY B C 1
ATOM 3141 O O . GLY B 1 123 ? -3.891 -42.875 -21.609 1 95.88 123 GLY B O 1
ATOM 3142 N N . ALA B 1 124 ? -3.57 -40.688 -21.578 1 97 124 ALA B N 1
ATOM 3143 C CA . ALA B 1 124 ? -2.129 -40.812 -21.391 1 97 124 ALA B CA 1
ATOM 3144 C C . ALA B 1 124 ? -1.774 -40.875 -19.906 1 97 124 ALA B C 1
ATOM 3146 O O . ALA B 1 124 ? -2.607 -40.594 -19.047 1 97 124 ALA B O 1
ATOM 3147 N N . THR B 1 125 ? -0.55 -41.344 -19.672 1 97.56 125 THR B N 1
ATOM 3148 C CA . THR B 1 125 ? 0.024 -41.281 -18.328 1 97.56 125 THR B CA 1
ATOM 3149 C C . THR B 1 125 ? 0.918 -40.062 -18.188 1 97.56 125 THR B C 1
ATOM 3151 O O . THR B 1 125 ? 1.688 -39.719 -19.094 1 97.56 125 THR B O 1
ATOM 3154 N N . ILE B 1 126 ? 0.694 -39.344 -17.062 1 97.75 126 ILE B N 1
ATOM 3155 C CA . ILE B 1 126 ? 1.397 -38.094 -16.812 1 97.75 126 ILE B CA 1
ATOM 3156 C C . ILE B 1 126 ? 2.361 -38.281 -15.648 1 97.75 126 ILE B C 1
ATOM 3158 O O . ILE B 1 126 ? 2.023 -38.906 -14.648 1 97.75 126 ILE B O 1
ATOM 3162 N N . ALA B 1 127 ? 3.584 -37.781 -15.812 1 97.5 127 ALA B N 1
ATOM 3163 C CA . ALA B 1 127 ? 4.539 -37.719 -14.711 1 97.5 127 ALA B CA 1
ATOM 3164 C C . ALA B 1 127 ? 4.602 -36.281 -14.148 1 97.5 127 ALA B C 1
ATOM 3166 O O . ALA B 1 127 ? 4.93 -35.344 -14.875 1 97.5 127 ALA B O 1
ATOM 3167 N N . LEU B 1 128 ? 4.246 -36.125 -12.914 1 96.44 128 LEU B N 1
ATOM 3168 C CA . LEU B 1 128 ? 4.262 -34.844 -12.211 1 96.44 128 LEU B CA 1
ATOM 3169 C C . LEU B 1 128 ? 5.223 -34.906 -11.031 1 96.44 128 LEU B C 1
ATOM 3171 O O . LEU B 1 128 ? 5.035 -35.688 -10.102 1 96.44 128 LEU B O 1
ATOM 3175 N N . PHE B 1 129 ? 6.281 -34.062 -11.117 1 93.69 129 PHE B N 1
ATOM 3176 C CA . PHE B 1 129 ? 7.25 -34 -10.023 1 93.69 129 PHE B CA 1
ATOM 3177 C C . PHE B 1 129 ? 6.969 -32.781 -9.125 1 93.69 129 PHE B C 1
ATOM 3179 O O . PHE B 1 129 ? 6.883 -31.656 -9.602 1 93.69 129 PHE B O 1
ATOM 3186 N N . GLY B 1 130 ? 6.832 -33.062 -7.875 1 89.31 130 GLY B N 1
ATOM 3187 C CA . GLY B 1 130 ? 6.527 -32.031 -6.914 1 89.31 130 GLY B CA 1
ATOM 3188 C C . GLY B 1 130 ? 5.152 -32.188 -6.289 1 89.31 130 GLY B C 1
ATOM 3189 O O . GLY B 1 130 ? 4.215 -32.656 -6.938 1 89.31 130 GLY B O 1
ATOM 3190 N N . SER B 1 131 ? 4.961 -31.703 -5.023 1 83.44 131 SER B N 1
ATOM 3191 C CA . SER B 1 131 ? 3.691 -31.859 -4.324 1 83.44 131 SER B CA 1
ATOM 3192 C C . SER B 1 131 ? 3.229 -30.531 -3.73 1 83.44 131 SER B C 1
ATOM 3194 O O . SER B 1 131 ? 2.371 -30.5 -2.844 1 83.44 131 SER B O 1
ATOM 3196 N N . GLY B 1 132 ? 3.799 -29.469 -4.203 1 79.31 132 GLY B N 1
ATOM 3197 C CA . GLY B 1 132 ? 3.438 -28.172 -3.678 1 79.31 132 GLY B CA 1
ATOM 3198 C C . GLY B 1 132 ? 2.221 -27.562 -4.355 1 79.31 132 GLY B C 1
ATOM 3199 O O . GLY B 1 132 ? 1.447 -28.281 -5 1 79.31 132 GLY B O 1
ATOM 3200 N N . GLY B 1 133 ? 2.023 -26.281 -4.176 1 78.19 133 GLY B N 1
ATOM 3201 C CA . GLY B 1 133 ? 0.869 -25.578 -4.707 1 78.19 133 GLY B CA 1
ATOM 3202 C C . GLY B 1 133 ? 0.774 -25.641 -6.219 1 78.19 133 GLY B C 1
ATOM 3203 O O . GLY B 1 133 ? -0.319 -25.766 -6.773 1 78.19 133 GLY B O 1
ATOM 3204 N N . ALA B 1 134 ? 1.907 -25.5 -6.867 1 84.12 134 ALA B N 1
ATOM 3205 C CA . ALA B 1 134 ? 1.926 -25.594 -8.328 1 84.12 134 ALA B CA 1
ATOM 3206 C C . ALA B 1 134 ? 1.469 -26.969 -8.797 1 84.12 134 ALA B C 1
ATOM 3208 O O . ALA B 1 134 ? 0.763 -27.078 -9.805 1 84.12 134 ALA B O 1
ATOM 3209 N N . ALA B 1 135 ? 1.876 -27.969 -8.086 1 87.94 135 ALA B N 1
ATOM 3210 C CA . ALA B 1 135 ? 1.45 -29.328 -8.414 1 87.94 135 ALA B CA 1
ATOM 3211 C C . ALA B 1 135 ? -0.056 -29.484 -8.227 1 87.94 135 ALA B C 1
ATOM 3213 O O . ALA B 1 135 ? -0.721 -30.141 -9.039 1 87.94 135 ALA B O 1
ATOM 3214 N N . LEU B 1 136 ? -0.545 -28.875 -7.207 1 84.94 136 LEU B N 1
ATOM 3215 C CA . LEU B 1 136 ? -1.98 -28.938 -6.953 1 84.94 136 LEU B CA 1
ATOM 3216 C C . LEU B 1 136 ? -2.758 -28.281 -8.086 1 84.94 136 LEU B C 1
ATOM 3218 O O . LEU B 1 136 ? -3.795 -28.797 -8.516 1 84.94 136 LEU B O 1
ATOM 3222 N N . ALA B 1 137 ? -2.27 -27.203 -8.523 1 88.56 137 ALA B N 1
ATOM 3223 C CA . ALA B 1 137 ? -2.891 -26.516 -9.656 1 88.56 137 ALA B CA 1
ATOM 3224 C C . ALA B 1 137 ? -2.867 -27.406 -10.906 1 88.56 137 ALA B C 1
ATOM 3226 O O . ALA B 1 137 ? -3.846 -27.453 -11.656 1 88.56 137 ALA B O 1
ATOM 3227 N N . ALA B 1 138 ? -1.806 -28.047 -11.07 1 92.5 138 ALA B N 1
ATOM 3228 C CA . ALA B 1 138 ? -1.671 -28.938 -12.219 1 92.5 138 ALA B CA 1
ATOM 3229 C C . ALA B 1 138 ? -2.66 -30.109 -12.133 1 92.5 138 ALA B C 1
ATOM 3231 O O . ALA B 1 138 ? -3.344 -30.422 -13.109 1 92.5 138 ALA B O 1
ATOM 3232 N N . ILE B 1 139 ? -2.734 -30.672 -11 1 91 139 ILE B N 1
ATOM 3233 C CA . ILE B 1 139 ? -3.635 -31.797 -10.781 1 91 139 ILE B CA 1
ATOM 3234 C C . ILE B 1 139 ? -5.074 -31.375 -11.062 1 91 139 ILE B C 1
ATOM 3236 O O . ILE B 1 139 ? -5.809 -32.062 -11.766 1 91 139 ILE B O 1
ATOM 3240 N N . GLU B 1 140 ? -5.406 -30.266 -10.547 1 91.06 140 GLU B N 1
ATOM 3241 C CA . GLU B 1 140 ? -6.754 -29.75 -10.789 1 91.06 140 GLU B CA 1
ATOM 3242 C C . GLU B 1 140 ? -6.98 -29.453 -12.266 1 91.06 140 GLU B C 1
ATOM 3244 O O . GLU B 1 140 ? -8.07 -29.688 -12.789 1 91.06 140 GLU B O 1
ATOM 3249 N N . ALA B 1 141 ? -6.016 -28.938 -12.922 1 94 141 ALA B N 1
ATOM 3250 C CA . ALA B 1 141 ? -6.117 -28.641 -14.352 1 94 141 ALA B CA 1
ATOM 3251 C C . ALA B 1 141 ? -6.402 -29.922 -15.148 1 94 141 ALA B C 1
ATOM 3253 O O . ALA B 1 141 ? -7.211 -29.906 -16.078 1 94 141 ALA B O 1
ATOM 3254 N N . PHE B 1 142 ? -5.766 -31.031 -14.805 1 93.81 142 PHE B N 1
ATOM 3255 C CA . PHE B 1 142 ? -5.973 -32.281 -15.508 1 93.81 142 PHE B CA 1
ATOM 3256 C C . PHE B 1 142 ? -7.398 -32.781 -15.312 1 93.81 142 PHE B C 1
ATOM 3258 O O . PHE B 1 142 ? -8.023 -33.281 -16.266 1 93.81 142 PHE B O 1
ATOM 3265 N N . GLN B 1 143 ? -7.852 -32.562 -14.164 1 89.81 143 GLN B N 1
ATOM 3266 C CA . GLN B 1 143 ? -9.211 -33 -13.859 1 89.81 143 GLN B CA 1
ATOM 3267 C C . GLN B 1 143 ? -10.242 -32.188 -14.617 1 89.81 143 GLN B C 1
ATOM 3269 O O . GLN B 1 143 ? -11.25 -32.688 -15.086 1 89.81 143 GLN B O 1
ATOM 3274 N N . ARG B 1 144 ? -9.938 -31 -14.75 1 92 144 ARG B N 1
ATOM 3275 C CA . ARG B 1 144 ? -10.922 -30.078 -15.297 1 92 144 ARG B CA 1
ATOM 3276 C C . ARG B 1 144 ? -10.891 -30.062 -16.812 1 92 144 ARG B C 1
ATOM 3278 O O . ARG B 1 144 ? -11.922 -29.906 -17.469 1 92 144 ARG B O 1
ATOM 3285 N N . TYR B 1 145 ? -9.711 -30.203 -17.359 1 94.44 145 TYR B N 1
ATOM 3286 C CA . TYR B 1 145 ? -9.617 -29.812 -18.75 1 94.44 145 TYR B CA 1
ATOM 3287 C C . TYR B 1 145 ? -9.086 -30.953 -19.609 1 94.44 145 TYR B C 1
ATOM 3289 O O . TYR B 1 145 ? -9.164 -30.906 -20.844 1 94.44 145 TYR B O 1
ATOM 3297 N N . PHE B 1 146 ? -8.562 -31.938 -18.891 1 94.62 146 PHE B N 1
ATOM 3298 C CA . PHE B 1 146 ? -7.934 -33.062 -19.609 1 94.62 146 PHE B CA 1
ATOM 3299 C C . PHE B 1 146 ? -8.43 -34.375 -19.078 1 94.62 146 PHE B C 1
ATOM 3301 O O . PHE B 1 146 ? -9.195 -34.438 -18.125 1 94.62 146 PHE B O 1
ATOM 3308 N N . THR B 1 147 ? -8.211 -35.5 -19.766 1 91.56 147 THR B N 1
ATOM 3309 C CA . THR B 1 147 ? -8.672 -36.844 -19.375 1 91.56 147 THR B CA 1
ATOM 3310 C C . THR B 1 147 ? -7.551 -37.844 -19.5 1 91.56 147 THR B C 1
ATOM 3312 O O . THR B 1 147 ? -7.656 -38.812 -20.281 1 91.56 147 THR B O 1
ATOM 3315 N N . PRO B 1 148 ? -6.555 -37.562 -18.625 1 94.94 148 PRO B N 1
ATOM 3316 C CA . PRO B 1 148 ? -5.504 -38.594 -18.641 1 94.94 148 PRO B CA 1
ATOM 3317 C C . PRO B 1 148 ? -5.93 -39.875 -17.984 1 94.94 148 PRO B C 1
ATOM 3319 O O . PRO B 1 148 ? -6.887 -39.906 -17.203 1 94.94 148 PRO B O 1
ATOM 3322 N N . LYS B 1 149 ? -5.215 -40.938 -18.391 1 95.56 149 LYS B N 1
ATOM 3323 C CA . LYS B 1 149 ? -5.441 -42.219 -17.734 1 95.56 149 LYS B CA 1
ATOM 3324 C C . LYS B 1 149 ? -4.984 -42.188 -16.281 1 95.56 149 LYS B C 1
ATOM 3326 O O . LYS B 1 149 ? -5.668 -42.719 -15.406 1 95.56 149 LYS B O 1
ATOM 3331 N N . GLN B 1 150 ? -3.842 -41.562 -16.109 1 95.88 150 GLN B N 1
ATOM 3332 C CA . GLN B 1 150 ? -3.234 -41.562 -14.789 1 95.88 150 GLN B CA 1
ATOM 3333 C C . GLN B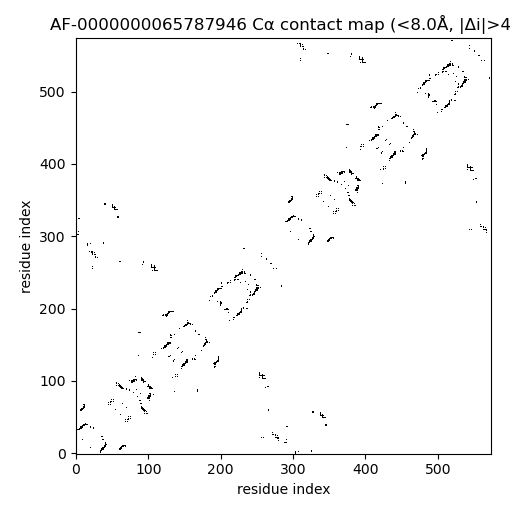 1 150 ? -2.242 -40.406 -14.633 1 95.88 150 GLN B C 1
ATOM 3335 O O . GLN B 1 150 ? -1.541 -40.062 -15.586 1 95.88 150 GLN B O 1
ATOM 3340 N N . VAL B 1 151 ? -2.314 -39.812 -13.445 1 95.62 151 VAL B N 1
ATOM 3341 C CA . VAL B 1 151 ? -1.289 -38.875 -13.047 1 95.62 151 VAL B CA 1
ATOM 3342 C C . VAL B 1 151 ? -0.409 -39.469 -11.953 1 95.62 151 VAL B C 1
ATOM 3344 O O . VAL B 1 151 ? -0.886 -39.781 -10.859 1 95.62 151 VAL B O 1
ATOM 3347 N N . LEU B 1 152 ? 0.901 -39.719 -12.289 1 95.25 152 LEU B N 1
ATOM 3348 C CA . LEU B 1 152 ? 1.889 -40.156 -11.32 1 95.25 152 LEU B CA 1
ATOM 3349 C C . LEU B 1 152 ? 2.57 -38.969 -10.633 1 95.25 152 LEU B C 1
ATOM 3351 O O . LEU B 1 152 ? 3.355 -38.281 -11.266 1 95.25 152 LEU B O 1
ATOM 3355 N N . LEU B 1 153 ? 2.246 -38.812 -9.375 1 94.25 153 LEU B N 1
ATOM 3356 C CA . LEU B 1 153 ? 2.865 -37.75 -8.602 1 94.25 153 LEU B CA 1
ATOM 3357 C C . LEU B 1 153 ? 4.113 -38.25 -7.883 1 94.25 153 LEU B C 1
ATOM 3359 O O . LEU B 1 153 ? 4.012 -39 -6.926 1 94.25 153 LEU B O 1
ATOM 3363 N N . PHE B 1 154 ? 5.23 -37.781 -8.383 1 93.06 154 PHE B N 1
ATOM 3364 C CA . PHE B 1 154 ? 6.5 -38.125 -7.77 1 93.06 154 PHE B CA 1
ATOM 3365 C C . PHE B 1 154 ? 6.832 -37.188 -6.617 1 93.06 154 PHE B C 1
ATOM 3367 O O . PHE B 1 154 ? 6.973 -35.969 -6.816 1 93.06 154 PHE B O 1
ATOM 3374 N N . ALA B 1 155 ? 6.816 -37.719 -5.484 1 88.75 155 ALA B N 1
ATOM 3375 C CA . ALA B 1 155 ? 7.09 -36.906 -4.305 1 88.75 155 ALA B CA 1
ATOM 3376 C C . ALA B 1 155 ? 8.203 -37.531 -3.457 1 88.75 155 ALA B C 1
ATOM 3378 O O . ALA B 1 155 ? 8.359 -38.75 -3.416 1 88.75 155 ALA B O 1
ATOM 3379 N N . ARG B 1 156 ? 9.07 -36.75 -2.781 1 81 156 ARG B N 1
ATOM 3380 C CA . ARG B 1 156 ? 10.109 -37.188 -1.86 1 81 156 ARG B CA 1
ATOM 3381 C C . ARG B 1 156 ? 9.508 -37.781 -0.594 1 81 156 ARG B C 1
ATOM 3383 O O . ARG B 1 156 ? 9.961 -38.812 -0.111 1 81 156 ARG B O 1
ATOM 3390 N N . ASP B 1 157 ? 8.562 -37.062 -0.187 1 83.69 157 ASP B N 1
ATOM 3391 C CA . ASP B 1 157 ? 7.836 -37.5 1.001 1 83.69 157 ASP B CA 1
ATOM 3392 C C . ASP B 1 157 ? 6.367 -37.781 0.678 1 83.69 157 ASP B C 1
ATOM 3394 O O . ASP B 1 157 ? 5.562 -36.844 0.585 1 83.69 157 ASP B O 1
ATOM 3398 N N . SER B 1 158 ? 6.066 -39.062 0.609 1 79.56 158 SER B N 1
ATOM 3399 C CA . SER B 1 158 ? 4.719 -39.469 0.21 1 79.56 158 SER B CA 1
ATOM 3400 C C . SER B 1 158 ? 3.688 -39.062 1.251 1 79.56 158 SER B C 1
ATOM 3402 O O . SER B 1 158 ? 2.568 -38.656 0.904 1 79.56 158 SER B O 1
ATOM 3404 N N . GLN B 1 159 ? 4.09 -39.188 2.438 1 80.19 159 GLN B N 1
ATOM 3405 C CA . GLN B 1 159 ? 3.158 -38.812 3.5 1 80.19 159 GLN B CA 1
ATOM 3406 C C . GLN B 1 159 ? 2.859 -37.312 3.492 1 80.19 159 GLN B C 1
ATOM 3408 O O . GLN B 1 159 ? 1.71 -36.906 3.664 1 80.19 159 GLN B O 1
ATOM 3413 N N . LYS B 1 160 ? 3.84 -36.562 3.293 1 72.62 160 LYS B N 1
ATOM 3414 C CA . LYS B 1 160 ? 3.66 -35.094 3.223 1 72.62 160 LYS B CA 1
ATOM 3415 C C . LYS B 1 160 ? 2.801 -34.719 2.023 1 72.62 160 LYS B C 1
ATOM 3417 O O . LYS B 1 160 ? 1.955 -33.812 2.121 1 72.62 160 LYS B O 1
ATOM 3422 N N . ALA B 1 161 ? 3.129 -35.375 0.959 1 78.44 161 ALA B N 1
ATOM 3423 C CA . ALA B 1 161 ? 2.359 -35.125 -0.255 1 78.44 161 ALA B CA 1
ATOM 3424 C C . ALA B 1 161 ? 0.884 -35.469 -0.05 1 78.44 161 ALA B C 1
ATOM 3426 O O . ALA B 1 161 ? 0.004 -34.688 -0.444 1 78.44 161 ALA B O 1
ATOM 3427 N N . LYS B 1 162 ? 0.651 -36.562 0.571 1 78.06 162 LYS B N 1
ATOM 3428 C CA . LYS B 1 162 ? -0.719 -36.969 0.857 1 78.06 162 LYS B CA 1
ATOM 3429 C C . LYS B 1 162 ? -1.422 -35.969 1.759 1 78.06 162 LYS B C 1
ATOM 3431 O O . LYS B 1 162 ? -2.59 -35.656 1.54 1 78.06 162 LYS B O 1
ATOM 3436 N N . SER B 1 163 ? -0.65 -35.594 2.727 1 73.5 163 SER B N 1
ATOM 3437 C CA . SER B 1 163 ? -1.219 -34.625 3.664 1 73.5 163 SER B CA 1
ATOM 3438 C C . SER B 1 163 ? -1.558 -33.312 2.969 1 73.5 163 SER B C 1
ATOM 3440 O O . SER B 1 163 ? -2.594 -32.719 3.246 1 73.5 163 SER B O 1
ATOM 3442 N N . GLN B 1 164 ? -0.771 -32.875 2.104 1 70.12 164 GLN B N 1
ATOM 3443 C CA . GLN B 1 164 ? -0.982 -31.641 1.379 1 70.12 164 GLN B CA 1
ATOM 3444 C C . GLN B 1 164 ? -2.156 -31.75 0.411 1 70.12 164 GLN B C 1
ATOM 3446 O O . GLN B 1 164 ? -2.918 -30.797 0.234 1 70.12 164 GLN B O 1
ATOM 3451 N N . LEU B 1 165 ? -2.164 -32.875 -0.163 1 72.06 165 LEU B N 1
ATOM 3452 C CA . LEU B 1 165 ? -3.225 -33.125 -1.132 1 72.06 165 LEU B CA 1
ATOM 3453 C C . LEU B 1 165 ? -4.559 -33.375 -0.429 1 72.06 165 LEU B C 1
ATOM 3455 O O . LEU B 1 165 ? -5.617 -33.062 -0.98 1 72.06 165 LEU B O 1
ATOM 3459 N N . ARG B 1 166 ? -4.621 -34.094 0.653 1 60.66 166 ARG B N 1
ATOM 3460 C CA . ARG B 1 166 ? -5.832 -34.438 1.392 1 60.66 166 ARG B CA 1
ATOM 3461 C C . ARG B 1 166 ? -6.535 -33.188 1.909 1 60.66 166 ARG B C 1
ATOM 3463 O O . ARG B 1 166 ? -7.766 -33.125 1.919 1 60.66 166 ARG B O 1
ATOM 3470 N N . SER B 1 167 ? -5.824 -32.406 2.465 1 57.19 167 SER B N 1
ATOM 3471 C CA . SER B 1 167 ? -6.43 -31.203 3.049 1 57.19 167 SER B CA 1
ATOM 3472 C C . SER B 1 167 ? -7.113 -30.344 1.985 1 57.19 167 SER B C 1
ATOM 3474 O O . SER B 1 167 ? -8.086 -29.656 2.271 1 57.19 167 SER B O 1
ATOM 3476 N N . SER B 1 168 ? -6.566 -30.281 0.861 1 56.72 168 SER B N 1
ATOM 3477 C CA . SER B 1 168 ? -7.008 -29.359 -0.169 1 56.72 168 SER B CA 1
ATOM 3478 C C . SER B 1 168 ? -7.984 -30.016 -1.134 1 56.72 168 SER B C 1
ATOM 3480 O O . SER B 1 168 ? -9.016 -29.438 -1.481 1 56.72 168 SER B O 1
ATOM 3482 N N . LEU B 1 169 ? -7.477 -31.281 -1.77 1 59.44 169 LEU B N 1
ATOM 3483 C CA . LEU B 1 169 ? -8.141 -32 -2.854 1 59.44 169 LEU B CA 1
ATOM 3484 C C . LEU B 1 169 ? -8.852 -33.25 -2.328 1 59.44 169 LEU B C 1
ATOM 3486 O O . LEU B 1 169 ? -8.328 -33.938 -1.46 1 59.44 169 LEU B O 1
ATOM 3490 N N . ALA B 1 170 ? -10.211 -33.156 -2.17 1 55.66 170 ALA B N 1
ATOM 3491 C CA . ALA B 1 170 ? -10.742 -34.5 -1.885 1 55.66 170 ALA B CA 1
ATOM 3492 C C . ALA B 1 170 ? -10.102 -35.531 -2.787 1 55.66 170 ALA B C 1
ATOM 3494 O O . ALA B 1 170 ? -10.359 -35.562 -3.994 1 55.66 170 ALA B O 1
ATOM 3495 N N . LEU B 1 171 ? -8.93 -36.062 -2.324 1 58.66 171 LEU B N 1
ATOM 3496 C CA . LEU B 1 171 ? -8.258 -37.125 -3.037 1 58.66 171 LEU B CA 1
ATOM 3497 C C . LEU B 1 171 ? -9.266 -38.031 -3.748 1 58.66 171 LEU B C 1
ATOM 3499 O O . LEU B 1 171 ? -8.992 -38.531 -4.832 1 58.66 171 LEU B O 1
ATOM 3503 N N . GLU B 1 172 ? -10.391 -38.031 -3.09 1 63.66 172 GLU B N 1
ATOM 3504 C CA . GLU B 1 172 ? -11.406 -38.906 -3.666 1 63.66 172 GLU B CA 1
ATOM 3505 C C . GLU B 1 172 ? -11.906 -38.375 -5.004 1 63.66 172 GLU B C 1
ATOM 3507 O O . GLU B 1 172 ? -12.406 -39.125 -5.84 1 63.66 172 GLU B O 1
ATOM 3512 N N . ARG B 1 173 ? -11.57 -37.156 -5.215 1 73.62 173 ARG B N 1
ATOM 3513 C CA . ARG B 1 173 ? -12.023 -36.531 -6.461 1 73.62 173 ARG B CA 1
ATOM 3514 C C . ARG B 1 173 ? -11.086 -36.875 -7.613 1 73.62 173 ARG B C 1
ATOM 3516 O O . ARG B 1 173 ? -11.477 -36.844 -8.781 1 73.62 173 ARG B O 1
ATOM 3523 N N . TYR B 1 174 ? -9.875 -37.344 -7.121 1 78.81 174 TYR B N 1
ATOM 3524 C CA . TYR B 1 174 ? -8.875 -37.594 -8.148 1 78.81 174 TYR B CA 1
ATOM 3525 C C . TYR B 1 174 ? -8.586 -39.094 -8.25 1 78.81 174 TYR B C 1
ATOM 3527 O O . TYR B 1 174 ? -7.535 -39.562 -7.809 1 78.81 174 TYR B O 1
ATOM 3535 N N . THR B 1 175 ? -9.453 -39.781 -8.906 1 75.31 175 THR B N 1
ATOM 3536 C CA . THR B 1 175 ? -9.422 -41.219 -8.953 1 75.31 175 THR B CA 1
ATOM 3537 C C . THR B 1 175 ? -8.258 -41.719 -9.805 1 75.31 175 THR B C 1
ATOM 3539 O O . THR B 1 175 ? -7.84 -42.875 -9.695 1 75.31 175 THR B O 1
ATOM 3542 N N . ASN B 1 176 ? -7.668 -40.812 -10.492 1 89.19 176 ASN B N 1
ATOM 3543 C CA . ASN B 1 176 ? -6.594 -41.25 -11.383 1 89.19 176 ASN B CA 1
ATOM 3544 C C . ASN B 1 176 ? -5.238 -40.719 -10.922 1 89.19 176 ASN B C 1
ATOM 3546 O O . ASN B 1 176 ? -4.273 -40.719 -11.688 1 89.19 176 ASN B O 1
ATOM 3550 N N . LEU B 1 177 ? -5.191 -40.344 -9.656 1 90.12 177 LEU B N 1
ATOM 3551 C CA . LEU B 1 177 ? -3.941 -39.844 -9.094 1 90.12 177 LEU B CA 1
ATOM 3552 C C . LEU B 1 177 ? -3.246 -40.906 -8.266 1 90.12 177 LEU B C 1
ATOM 3554 O O . LEU B 1 177 ? -3.869 -41.531 -7.402 1 90.12 177 LEU B O 1
ATOM 3558 N N . ALA B 1 178 ? -1.962 -41.188 -8.508 1 90.19 178 ALA B N 1
ATOM 3559 C CA . ALA B 1 178 ? -1.135 -42.094 -7.727 1 90.19 178 ALA B CA 1
ATOM 3560 C C . ALA B 1 178 ? 0.136 -41.406 -7.238 1 90.19 178 ALA B C 1
ATOM 3562 O O . ALA B 1 178 ? 0.839 -40.781 -8.016 1 90.19 178 ALA B O 1
ATOM 3563 N N . ILE B 1 179 ? 0.367 -41.531 -5.949 1 90.06 179 ILE B N 1
ATOM 3564 C CA . ILE B 1 179 ? 1.606 -41 -5.391 1 90.06 179 ILE B CA 1
ATOM 3565 C C . ILE B 1 179 ? 2.697 -42.094 -5.449 1 90.06 179 ILE B C 1
ATOM 3567 O O . ILE B 1 179 ? 2.5 -43.219 -4.984 1 90.06 179 ILE B O 1
ATOM 3571 N N . VAL B 1 180 ? 3.805 -41.719 -6.066 1 92.25 180 VAL B N 1
ATOM 3572 C CA . VAL B 1 180 ? 4.879 -42.688 -6.25 1 92.25 180 VAL B CA 1
ATOM 3573 C C . VAL B 1 180 ? 6.188 -42.094 -5.711 1 92.25 180 VAL B C 1
ATOM 3575 O O . VAL B 1 180 ? 6.375 -40.875 -5.684 1 92.25 180 VAL B O 1
ATOM 3578 N N . PRO B 1 181 ? 7.094 -42.938 -5.199 1 90.81 181 PRO B N 1
ATOM 3579 C CA . PRO B 1 181 ? 8.391 -42.438 -4.723 1 90.81 181 PRO B CA 1
ATOM 3580 C C . PRO B 1 181 ? 9.273 -41.938 -5.852 1 90.81 181 PRO B C 1
ATOM 3582 O O . PRO B 1 181 ? 9.18 -42.406 -6.984 1 90.81 181 PRO B O 1
ATOM 3585 N N . LEU B 1 182 ? 10.102 -41.125 -5.531 1 90.12 182 LEU B N 1
ATOM 3586 C CA . LEU B 1 182 ? 11.023 -40.562 -6.496 1 90.12 182 LEU B CA 1
ATOM 3587 C C . LEU B 1 182 ? 11.922 -41.625 -7.105 1 90.12 182 LEU B C 1
ATOM 3589 O O . LEU B 1 182 ? 12.367 -41.5 -8.25 1 90.12 182 LEU B O 1
ATOM 3593 N N . SER B 1 183 ? 12.109 -42.656 -6.375 1 88.75 183 SER B N 1
ATOM 3594 C CA . SER B 1 183 ? 12.992 -43.75 -6.824 1 88.75 183 SER B CA 1
ATOM 3595 C C . SER B 1 183 ? 12.406 -44.469 -8.031 1 88.75 183 SER B C 1
ATOM 3597 O O . SER B 1 183 ? 13.125 -45.156 -8.742 1 88.75 183 SER B O 1
ATOM 3599 N N . ASP B 1 184 ? 11.172 -44.219 -8.266 1 91.69 184 ASP B N 1
ATOM 3600 C CA . ASP B 1 184 ? 10.508 -44.875 -9.398 1 91.69 184 ASP B CA 1
ATOM 3601 C C . ASP B 1 184 ? 10.578 -44 -10.648 1 91.69 184 ASP B C 1
ATOM 3603 O O . ASP B 1 184 ? 9.75 -44.125 -11.547 1 91.69 184 ASP B O 1
ATOM 3607 N N . TYR B 1 185 ? 11.539 -43.156 -10.758 1 90.75 185 TYR B N 1
ATOM 3608 C CA . TYR B 1 185 ? 11.641 -42.156 -11.82 1 90.75 185 TYR B CA 1
ATOM 3609 C C . TYR B 1 185 ? 11.719 -42.844 -13.188 1 90.75 185 TYR B C 1
ATOM 3611 O O . TYR B 1 185 ? 11.43 -42.219 -14.211 1 90.75 185 TYR B O 1
ATOM 3619 N N . GLU B 1 186 ? 12.07 -44.094 -13.281 1 92.69 186 GLU B N 1
ATOM 3620 C CA . GLU B 1 186 ? 12.156 -44.812 -14.555 1 92.69 186 GLU B CA 1
ATOM 3621 C C . GLU B 1 186 ? 10.789 -44.875 -15.227 1 92.69 186 GLU B C 1
ATOM 3623 O O . GLU B 1 186 ? 10.695 -45.031 -16.453 1 92.69 186 GLU B O 1
ATOM 3628 N N . ARG B 1 187 ? 9.781 -44.719 -14.453 1 94.44 187 ARG B N 1
ATOM 3629 C CA . ARG B 1 187 ? 8.422 -44.781 -14.969 1 94.44 187 ARG B CA 1
ATOM 3630 C C . ARG B 1 187 ? 8.133 -43.625 -15.898 1 94.44 187 ARG B C 1
ATOM 3632 O O . ARG B 1 187 ? 7.152 -43.625 -16.656 1 94.44 187 ARG B O 1
ATOM 3639 N N . VAL B 1 188 ? 8.953 -42.688 -15.891 1 95.56 188 VAL B N 1
ATOM 3640 C CA . VAL B 1 188 ? 8.828 -41.5 -16.75 1 95.56 188 VAL B CA 1
ATOM 3641 C C . VAL B 1 188 ? 8.836 -41.938 -18.219 1 95.56 188 VAL B C 1
ATOM 3643 O O . VAL B 1 188 ? 8.164 -41.312 -19.047 1 95.56 188 VAL B O 1
ATOM 3646 N N . ARG B 1 189 ? 9.57 -43.031 -18.484 1 94.88 189 ARG B N 1
ATOM 3647 C CA . ARG B 1 189 ? 9.719 -43.5 -19.859 1 94.88 189 ARG B CA 1
ATOM 3648 C C . ARG B 1 189 ? 8.359 -43.812 -20.484 1 94.88 189 ARG B C 1
ATOM 3650 O O . ARG B 1 189 ? 8.172 -43.625 -21.688 1 94.88 189 ARG B O 1
ATOM 3657 N N . GLU B 1 190 ? 7.43 -44.156 -19.672 1 94.94 190 GLU B N 1
ATOM 3658 C CA . GLU B 1 190 ? 6.129 -44.594 -20.172 1 94.94 190 GLU B CA 1
ATOM 3659 C C . GLU B 1 190 ? 5.125 -43.438 -20.172 1 94.94 190 GLU B C 1
ATOM 3661 O O . GLU B 1 190 ? 3.986 -43.625 -20.609 1 94.94 190 GLU B O 1
ATOM 3666 N N . CYS B 1 191 ? 5.461 -42.312 -19.75 1 97.38 191 CYS B N 1
ATOM 3667 C CA . CYS B 1 191 ? 4.562 -41.156 -19.641 1 97.38 191 CYS B CA 1
ATOM 3668 C C . CYS B 1 191 ? 4.598 -40.312 -20.906 1 97.38 191 CYS B C 1
ATOM 3670 O O . CYS B 1 191 ? 5.605 -40.281 -21.609 1 97.38 191 CYS B O 1
ATOM 3672 N N . ARG B 1 192 ? 3.48 -39.688 -21.219 1 98 192 ARG B N 1
ATOM 3673 C CA . ARG B 1 192 ? 3.406 -38.781 -22.375 1 98 192 ARG B CA 1
ATOM 3674 C C . ARG B 1 192 ? 3.822 -37.375 -22 1 98 192 ARG B C 1
ATOM 3676 O O . ARG B 1 192 ? 4.398 -36.656 -22.828 1 98 192 ARG B O 1
ATOM 3683 N N . LEU B 1 193 ? 3.451 -36.969 -20.828 1 98.44 193 LEU B N 1
ATOM 3684 C CA . LEU B 1 193 ? 3.748 -35.625 -20.297 1 98.44 193 LEU B CA 1
ATOM 3685 C C . LEU B 1 193 ? 4.59 -35.719 -19.031 1 98.44 193 LEU B C 1
ATOM 3687 O O . LEU B 1 193 ? 4.273 -36.5 -18.125 1 98.44 193 LEU B O 1
ATOM 3691 N N . VAL B 1 194 ? 5.715 -34.969 -19.031 1 97.75 194 VAL B N 1
ATOM 3692 C CA . VAL B 1 194 ? 6.602 -34.875 -17.875 1 97.75 194 VAL B CA 1
ATOM 3693 C C . VAL B 1 194 ? 6.617 -33.438 -17.359 1 97.75 194 VAL B C 1
ATOM 3695 O O . VAL B 1 194 ? 6.969 -32.5 -18.078 1 97.75 194 VAL B O 1
ATOM 3698 N N . ILE B 1 195 ? 6.219 -33.281 -16.078 1 97.81 195 ILE B N 1
ATOM 3699 C CA . ILE B 1 195 ? 6.09 -31.953 -15.508 1 97.81 195 ILE B CA 1
ATOM 3700 C C . ILE B 1 195 ? 7.039 -31.797 -14.328 1 97.81 195 ILE B C 1
ATOM 3702 O O . ILE B 1 195 ? 7.023 -32.594 -13.398 1 97.81 195 ILE B O 1
ATOM 3706 N N . ASN B 1 196 ? 7.832 -30.797 -14.398 1 95.5 196 ASN B N 1
ATOM 3707 C CA . ASN B 1 196 ? 8.602 -30.359 -13.227 1 95.5 196 ASN B CA 1
ATOM 3708 C C . ASN B 1 196 ? 7.898 -29.25 -12.469 1 95.5 196 ASN B C 1
ATOM 3710 O O . ASN B 1 196 ? 7.898 -28.094 -12.906 1 95.5 196 ASN B O 1
ATOM 3714 N N . ALA B 1 197 ? 7.293 -29.531 -11.375 1 92.38 197 ALA B N 1
ATOM 3715 C CA . ALA B 1 197 ? 6.664 -28.547 -10.508 1 92.38 197 ALA B CA 1
ATOM 3716 C C . ALA B 1 197 ? 7.504 -28.312 -9.258 1 92.38 197 ALA B C 1
ATOM 3718 O O . ALA B 1 197 ? 6.973 -27.922 -8.211 1 92.38 197 ALA B O 1
ATOM 3719 N N . THR B 1 198 ? 8.82 -28.625 -9.312 1 87 198 THR B N 1
ATOM 3720 C CA . THR B 1 198 ? 9.781 -28.375 -8.242 1 87 198 THR B CA 1
ATOM 3721 C C . THR B 1 198 ? 10.68 -27.203 -8.586 1 87 198 THR B C 1
ATOM 3723 O O . THR B 1 198 ? 10.711 -26.75 -9.734 1 87 198 THR B O 1
ATOM 3726 N N . PRO B 1 199 ? 11.422 -26.781 -7.578 1 85.5 199 PRO B N 1
ATOM 3727 C CA . PRO B 1 199 ? 12.383 -25.719 -7.879 1 85.5 199 PRO B CA 1
ATOM 3728 C C . PRO B 1 199 ? 13.656 -26.234 -8.539 1 85.5 199 PRO B C 1
ATOM 3730 O O . PRO B 1 199 ? 14.547 -25.453 -8.867 1 85.5 199 PRO B O 1
ATOM 3733 N N . LEU B 1 200 ? 13.789 -27.469 -8.656 1 85.94 200 LEU B N 1
ATOM 3734 C CA . LEU B 1 200 ? 15 -28.047 -9.242 1 85.94 200 LEU B CA 1
ATOM 3735 C C . LEU B 1 200 ? 15.188 -27.547 -10.672 1 85.94 200 LEU B C 1
ATOM 3737 O O . LEU B 1 200 ? 14.258 -27.594 -11.484 1 85.94 200 LEU B O 1
ATOM 3741 N N . GLY B 1 201 ? 16.375 -27.031 -10.938 1 86.5 201 GLY B N 1
ATOM 3742 C CA . GLY B 1 201 ? 16.688 -26.484 -12.242 1 86.5 201 GLY B CA 1
ATOM 3743 C C . GLY B 1 201 ? 16.766 -24.969 -12.25 1 86.5 201 GLY B C 1
ATOM 3744 O O . GLY B 1 201 ? 17.156 -24.359 -13.25 1 86.5 201 GLY B O 1
ATOM 3745 N N . THR B 1 202 ? 16.281 -24.344 -11.148 1 83 202 THR B N 1
ATOM 3746 C CA . THR B 1 202 ? 16.328 -22.891 -11.039 1 83 202 THR B CA 1
ATOM 3747 C C . THR B 1 202 ? 17.766 -22.391 -11.039 1 83 202 THR B C 1
ATOM 3749 O O . THR B 1 202 ? 18.641 -22.984 -10.414 1 83 202 THR B O 1
ATOM 3752 N N . LYS B 1 203 ? 17.953 -21.375 -11.688 1 78.62 203 LYS B N 1
ATOM 3753 C CA . LYS B 1 203 ? 19.297 -20.812 -11.75 1 78.62 203 LYS B CA 1
ATOM 3754 C C . LYS B 1 203 ? 19.828 -20.516 -10.352 1 78.62 203 LYS B C 1
ATOM 3756 O O . LYS B 1 203 ? 19.125 -19.953 -9.516 1 78.62 203 LYS B O 1
ATOM 3761 N N . GLY B 1 204 ? 21.062 -20.875 -10.07 1 66.62 204 GLY B N 1
ATOM 3762 C CA . GLY B 1 204 ? 21.734 -20.578 -8.812 1 66.62 204 GLY B CA 1
ATOM 3763 C C . GLY B 1 204 ? 21.562 -21.656 -7.766 1 66.62 204 GLY B C 1
ATOM 3764 O O . GLY B 1 204 ? 22.219 -21.641 -6.727 1 66.62 204 GLY B O 1
ATOM 3765 N N . ARG B 1 205 ? 20.594 -22.531 -7.855 1 66.56 205 ARG B N 1
ATOM 3766 C CA . ARG B 1 205 ? 20.422 -23.625 -6.902 1 66.56 205 ARG B CA 1
ATOM 3767 C C . ARG B 1 205 ? 21.5 -24.688 -7.094 1 66.56 205 ARG B C 1
ATOM 3769 O O . ARG B 1 205 ? 21.891 -24.969 -8.227 1 66.56 205 ARG B O 1
ATOM 3776 N N . ALA B 1 206 ? 22.312 -24.812 -5.953 1 53.44 206 ALA B N 1
ATOM 3777 C CA . ALA B 1 206 ? 23.547 -25.594 -5.879 1 53.44 206 ALA B CA 1
ATOM 3778 C C . ALA B 1 206 ? 23.344 -27.016 -6.398 1 53.44 206 ALA B C 1
ATOM 3780 O O . ALA B 1 206 ? 24.297 -27.672 -6.793 1 53.44 206 ALA B O 1
ATOM 3781 N N . ASP B 1 207 ? 22.141 -27.484 -5.965 1 50.91 207 ASP B N 1
ATOM 3782 C CA . ASP B 1 207 ? 22.219 -28.938 -6.141 1 50.91 207 ASP B CA 1
ATOM 3783 C C . ASP B 1 207 ? 22.141 -29.312 -7.617 1 50.91 207 ASP B C 1
ATOM 3785 O O . ASP B 1 207 ? 22.312 -30.484 -7.977 1 50.91 207 ASP B O 1
ATOM 3789 N N . GLY B 1 208 ? 22.172 -28.219 -8.469 1 54.66 208 GLY B N 1
ATOM 3790 C CA . GLY B 1 208 ? 22.234 -28.516 -9.891 1 54.66 208 GLY B CA 1
ATOM 3791 C C . GLY B 1 208 ? 21.391 -29.703 -10.289 1 54.66 208 GLY B C 1
ATOM 3792 O O . GLY B 1 208 ? 21.531 -30.234 -11.391 1 54.66 208 GLY B O 1
ATOM 3793 N N . SER B 1 209 ? 20.547 -30.203 -9.375 1 68.31 209 SER B N 1
ATOM 3794 C CA . SER B 1 209 ? 19.906 -31.5 -9.539 1 68.31 209 SER B CA 1
ATOM 3795 C C . SER B 1 209 ? 18.594 -31.375 -10.297 1 68.31 209 SER B C 1
ATOM 3797 O O . SER B 1 209 ? 17.922 -30.328 -10.234 1 68.31 209 SER B O 1
ATOM 3799 N N . ALA B 1 210 ? 18.422 -32.125 -11.391 1 80 210 ALA B N 1
ATOM 3800 C CA . ALA B 1 210 ? 17.188 -32.281 -12.141 1 80 210 ALA B CA 1
ATOM 3801 C C . ALA B 1 210 ? 16.266 -33.281 -11.461 1 80 210 ALA B C 1
ATOM 3803 O O . ALA B 1 210 ? 16.672 -34 -10.555 1 80 210 ALA B O 1
ATOM 3804 N N . ILE B 1 211 ? 15.039 -33.25 -11.859 1 86.06 211 ILE B N 1
ATOM 3805 C CA . ILE B 1 211 ? 14.016 -34.094 -11.258 1 86.06 211 ILE B CA 1
ATOM 3806 C C . ILE B 1 211 ? 14.273 -35.531 -11.625 1 86.06 211 ILE B C 1
ATOM 3808 O O . ILE B 1 211 ? 13.797 -36.469 -10.945 1 86.06 211 ILE B O 1
ATOM 3812 N N . ILE B 1 212 ? 15.062 -35.781 -12.688 1 86.5 212 ILE B N 1
ATOM 3813 C CA . ILE B 1 212 ? 15.484 -37.125 -13.125 1 86.5 212 ILE B CA 1
ATOM 3814 C C . ILE B 1 212 ? 16.938 -37.062 -13.562 1 86.5 212 ILE B C 1
ATOM 3816 O O . ILE B 1 212 ? 17.469 -36 -13.883 1 86.5 212 ILE B O 1
ATOM 3820 N N . PRO B 1 213 ? 17.562 -38.25 -13.445 1 84.44 213 PRO B N 1
ATOM 3821 C CA . PRO B 1 213 ? 18.922 -38.281 -14.023 1 84.44 213 PRO B CA 1
ATOM 3822 C C . PRO B 1 213 ? 18.922 -38 -15.523 1 84.44 213 PRO B C 1
ATOM 3824 O O . PRO B 1 213 ? 18.328 -38.781 -16.297 1 84.44 213 PRO B O 1
ATOM 3827 N N . LEU B 1 214 ? 19.562 -37.062 -15.914 1 84.19 214 LEU B N 1
ATOM 3828 C CA . LEU B 1 214 ? 19.484 -36.625 -17.297 1 84.19 214 LEU B CA 1
ATOM 3829 C C . LEU B 1 214 ? 20.344 -37.5 -18.203 1 84.19 214 LEU B C 1
ATOM 3831 O O . LEU B 1 214 ? 20.156 -37.5 -19.422 1 84.19 214 LEU B O 1
ATOM 3835 N N . GLU B 1 215 ? 21.156 -38.25 -17.453 1 79 215 GLU B N 1
ATOM 3836 C CA . GLU B 1 215 ? 22.031 -39.156 -18.219 1 79 215 GLU B CA 1
ATOM 3837 C C . GLU B 1 215 ? 21.375 -40.5 -18.438 1 79 215 GLU B C 1
ATOM 3839 O O . GLU B 1 215 ? 21.875 -41.344 -19.219 1 79 215 GLU B O 1
ATOM 3844 N N . SER B 1 216 ? 20.266 -40.781 -17.906 1 78.19 216 SER B N 1
ATOM 3845 C CA . SER B 1 216 ? 19.672 -42.125 -17.875 1 78.19 216 SER B CA 1
ATOM 3846 C C . SER B 1 216 ? 18.797 -42.375 -19.109 1 78.19 216 SER B C 1
ATOM 3848 O O . SER B 1 216 ? 18.172 -43.406 -19.234 1 78.19 216 SER B O 1
ATOM 3850 N N . ASN B 1 217 ? 18.797 -41.594 -20.109 1 84.44 217 ASN B N 1
ATOM 3851 C CA . ASN B 1 217 ? 18.047 -41.75 -21.359 1 84.44 217 ASN B CA 1
ATOM 3852 C C . ASN B 1 217 ? 16.562 -41.969 -21.094 1 84.44 217 ASN B C 1
ATOM 3854 O O . ASN B 1 217 ? 15.945 -42.844 -21.703 1 84.44 217 ASN B O 1
ATOM 3858 N N . LEU B 1 218 ? 16.016 -41.469 -20.156 1 92.12 218 LEU B N 1
ATOM 3859 C CA . LEU B 1 218 ? 14.609 -41.625 -19.797 1 92.12 218 LEU B CA 1
ATOM 3860 C C . LEU B 1 218 ? 13.719 -40.812 -20.719 1 92.12 218 LEU B C 1
ATOM 3862 O O . LEU B 1 218 ? 12.57 -41.188 -20.984 1 92.12 218 LEU B O 1
ATOM 3866 N N . LEU B 1 219 ? 14.25 -39.781 -21.281 1 94.62 219 LEU B N 1
ATOM 3867 C CA . LEU B 1 219 ? 13.477 -38.906 -22.156 1 94.62 219 LEU B CA 1
ATOM 3868 C C . LEU B 1 219 ? 13.578 -39.375 -23.609 1 94.62 219 LEU B C 1
ATOM 3870 O O . LEU B 1 219 ? 14.586 -39.938 -24.016 1 94.62 219 LEU B O 1
ATOM 3874 N N . HIS B 1 220 ? 12.516 -39.188 -24.344 1 94.62 220 HIS B N 1
ATOM 3875 C CA . HIS B 1 220 ? 12.492 -39.531 -25.766 1 94.62 220 HIS B CA 1
ATOM 3876 C C . HIS B 1 220 ? 11.617 -38.562 -26.547 1 94.62 220 HIS B C 1
ATOM 3878 O O . HIS B 1 220 ? 10.969 -37.688 -25.953 1 94.62 220 HIS B O 1
ATOM 3884 N N . SER B 1 221 ? 11.477 -38.688 -27.812 1 95.31 221 SER B N 1
ATOM 3885 C CA . SER B 1 221 ? 10.914 -37.688 -28.719 1 95.31 221 SER B CA 1
ATOM 3886 C C . SER B 1 221 ? 9.398 -37.625 -28.578 1 95.31 221 SER B C 1
ATOM 3888 O O . SER B 1 221 ? 8.781 -36.625 -28.984 1 95.31 221 SER B O 1
ATOM 3890 N N . GLU B 1 222 ? 8.797 -38.594 -28.016 1 95.88 222 GLU B N 1
ATOM 3891 C CA . GLU B 1 222 ? 7.344 -38.594 -27.891 1 95.88 222 GLU B CA 1
ATOM 3892 C C . GLU B 1 222 ? 6.891 -37.844 -26.641 1 95.88 222 GLU B C 1
ATOM 3894 O O . GLU B 1 222 ? 5.695 -37.594 -26.453 1 95.88 222 GLU B O 1
ATOM 3899 N N . HIS B 1 223 ? 7.828 -37.438 -25.812 1 97.75 223 HIS B N 1
ATOM 3900 C CA . HIS B 1 223 ? 7.512 -36.75 -24.562 1 97.75 223 HIS B CA 1
ATOM 3901 C C . HIS B 1 223 ? 7.09 -35.312 -24.812 1 97.75 223 HIS B C 1
ATOM 3903 O O . HIS B 1 223 ? 7.539 -34.688 -25.781 1 97.75 223 HIS B O 1
ATOM 3909 N N . ILE B 1 224 ? 6.168 -34.812 -24.078 1 98.38 224 ILE B N 1
ATOM 3910 C CA . ILE B 1 224 ? 5.969 -33.406 -23.781 1 98.38 224 ILE B CA 1
ATOM 3911 C C . ILE B 1 224 ? 6.559 -33.094 -22.406 1 98.38 224 ILE B C 1
ATOM 3913 O O . ILE B 1 224 ? 6.195 -33.688 -21.406 1 98.38 224 ILE B O 1
ATOM 3917 N N . VAL B 1 225 ? 7.504 -32.188 -22.422 1 98.06 225 VAL B N 1
ATOM 3918 C CA . VAL B 1 225 ? 8.156 -31.812 -21.156 1 98.06 225 VAL B CA 1
ATOM 3919 C C . VAL B 1 225 ? 7.797 -30.391 -20.781 1 98.06 225 VAL B C 1
ATOM 3921 O O . VAL B 1 225 ? 8.031 -29.453 -21.547 1 98.06 225 VAL B O 1
ATOM 3924 N N . TYR B 1 226 ? 7.121 -30.25 -19.641 1 98.12 226 TYR B N 1
ATOM 3925 C CA . TYR B 1 226 ? 6.695 -28.969 -19.094 1 98.12 226 TYR B CA 1
ATOM 3926 C C . TYR B 1 226 ? 7.477 -28.625 -17.828 1 98.12 226 TYR B C 1
ATOM 3928 O O . TYR B 1 226 ? 7.238 -29.219 -16.766 1 98.12 226 TYR B O 1
ATOM 3936 N N . ASP B 1 227 ? 8.367 -27.688 -17.984 1 96.69 227 ASP B N 1
ATOM 3937 C CA . ASP B 1 227 ? 9.133 -27.234 -16.828 1 96.69 227 ASP B CA 1
ATOM 3938 C C . ASP B 1 227 ? 8.586 -25.922 -16.281 1 96.69 227 ASP B C 1
ATOM 3940 O O . ASP B 1 227 ? 8.648 -24.891 -16.938 1 96.69 227 ASP B O 1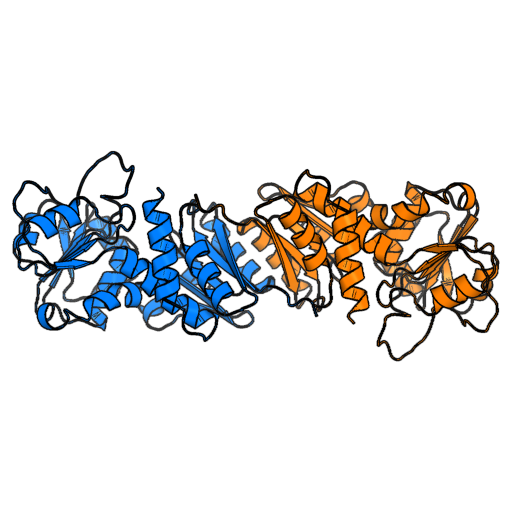
ATOM 3944 N N . MET B 1 228 ? 8.117 -25.891 -15.047 1 94.12 228 MET B N 1
ATOM 3945 C CA . MET B 1 228 ? 7.504 -24.688 -14.484 1 94.12 228 MET B CA 1
ATOM 3946 C C . MET B 1 228 ? 8.562 -23.688 -14.039 1 94.12 228 MET B C 1
ATOM 3948 O O . MET B 1 228 ? 8.25 -22.531 -13.766 1 94.12 228 MET B O 1
ATOM 3952 N N . VAL B 1 229 ? 9.828 -24.156 -13.977 1 90.06 229 VAL B N 1
ATOM 3953 C CA . VAL B 1 229 ? 10.93 -23.234 -13.711 1 90.06 229 VAL B CA 1
ATOM 3954 C C . VAL B 1 229 ? 11.078 -22.266 -14.875 1 90.06 229 VAL B C 1
ATOM 3956 O O . VAL B 1 229 ? 11.164 -22.672 -16.031 1 90.06 229 VAL B O 1
ATOM 3959 N N . TYR B 1 230 ? 11.086 -20.969 -14.586 1 89 230 TYR B N 1
ATOM 3960 C CA . TYR B 1 230 ? 11.109 -20 -15.68 1 89 230 TYR B CA 1
ATOM 3961 C C . TYR B 1 230 ? 12.445 -19.266 -15.727 1 89 230 TYR B C 1
ATOM 3963 O O . TYR B 1 230 ? 12.727 -18.531 -16.672 1 89 230 TYR B O 1
ATOM 3971 N N . ASN B 1 231 ? 13.227 -19.438 -14.711 1 85 231 ASN B N 1
ATOM 3972 C CA . ASN B 1 231 ? 14.57 -18.875 -14.68 1 85 231 ASN B CA 1
ATOM 3973 C C . ASN B 1 231 ? 15.617 -19.938 -14.336 1 85 231 ASN B C 1
ATOM 3975 O O . ASN B 1 231 ? 15.688 -20.391 -13.195 1 85 231 ASN B O 1
ATOM 3979 N N . PRO B 1 232 ? 16.469 -20.375 -15.25 1 87.38 232 PRO B N 1
ATOM 3980 C CA . PRO B 1 232 ? 16.656 -19.828 -16.594 1 87.38 232 PRO B CA 1
ATOM 3981 C C . PRO B 1 232 ? 15.516 -20.188 -17.547 1 87.38 232 PRO B C 1
ATOM 3983 O O . PRO B 1 232 ? 14.703 -21.062 -17.234 1 87.38 232 PRO B O 1
ATOM 3986 N N . THR B 1 233 ? 15.531 -19.531 -18.656 1 88.31 233 THR B N 1
ATOM 3987 C CA . THR B 1 233 ? 14.5 -19.75 -19.672 1 88.31 233 THR B CA 1
ATOM 3988 C C . THR B 1 233 ? 14.539 -21.203 -20.172 1 88.31 233 THR B C 1
ATOM 3990 O O . THR B 1 233 ? 13.5 -21.844 -20.328 1 88.31 233 THR B O 1
ATOM 3993 N N . ILE B 1 234 ? 15.742 -21.672 -20.438 1 90.81 234 ILE B N 1
ATOM 3994 C CA . ILE B 1 234 ? 15.938 -23.062 -20.812 1 90.81 234 ILE B CA 1
ATOM 3995 C C . ILE B 1 234 ? 16.688 -23.797 -19.703 1 90.81 234 ILE B C 1
ATOM 3997 O O . ILE B 1 234 ? 17.891 -23.609 -19.516 1 90.81 234 ILE B O 1
ATOM 4001 N N . THR B 1 235 ? 16.031 -24.703 -18.922 1 91.94 235 THR B N 1
ATOM 4002 C CA . THR B 1 235 ? 16.594 -25.484 -17.828 1 91.94 235 THR B CA 1
ATOM 4003 C C . THR B 1 235 ? 17.328 -26.703 -18.359 1 91.94 235 THR B C 1
ATOM 4005 O O . THR B 1 235 ? 17.172 -27.078 -19.531 1 91.94 235 THR B O 1
ATOM 4008 N N . PRO B 1 236 ? 18.094 -27.344 -17.516 1 90.56 236 PRO B N 1
ATOM 4009 C CA . PRO B 1 236 ? 18.734 -28.578 -17.938 1 90.56 236 PRO B CA 1
ATOM 4010 C C . PRO B 1 236 ? 17.75 -29.641 -18.391 1 90.56 236 PRO B C 1
ATOM 4012 O O . PRO B 1 236 ? 18.016 -30.375 -19.359 1 90.56 236 PRO B O 1
ATOM 4015 N N . LEU B 1 237 ? 16.641 -29.703 -17.734 1 93.56 237 LEU B N 1
ATOM 4016 C CA . LEU B 1 237 ? 15.594 -30.656 -18.125 1 93.56 237 LEU B CA 1
ATOM 4017 C C . LEU B 1 237 ? 15.07 -30.359 -19.531 1 93.56 237 LEU B C 1
ATOM 4019 O O . LEU B 1 237 ? 14.938 -31.266 -20.344 1 93.56 237 LEU B O 1
ATOM 4023 N N . LEU B 1 238 ? 14.836 -29.125 -19.766 1 94.44 238 LEU B N 1
ATOM 4024 C CA . LEU B 1 238 ? 14.328 -28.703 -21.078 1 94.44 238 LEU B CA 1
ATOM 4025 C C . LEU B 1 238 ? 15.391 -28.906 -22.156 1 94.44 238 LEU B C 1
ATOM 4027 O O . LEU B 1 238 ? 15.062 -29.297 -23.281 1 94.44 238 LEU B O 1
ATOM 4031 N N . GLN B 1 239 ? 16.594 -28.609 -21.781 1 93.31 239 GLN B N 1
ATOM 4032 C CA . GLN B 1 239 ? 17.688 -28.828 -22.719 1 93.31 239 GLN B CA 1
ATOM 4033 C C . GLN B 1 239 ? 17.781 -30.297 -23.109 1 93.31 239 GLN B C 1
ATOM 4035 O O . GLN B 1 239 ? 17.953 -30.625 -24.281 1 93.31 239 GLN B O 1
ATOM 4040 N N . ALA B 1 240 ? 17.766 -31.141 -22.156 1 93.56 240 ALA B N 1
ATOM 4041 C CA . ALA B 1 240 ? 17.812 -32.594 -22.406 1 93.56 240 ALA B CA 1
ATOM 4042 C C . ALA B 1 240 ? 16.625 -33.031 -23.234 1 93.56 240 ALA B C 1
ATOM 4044 O O . ALA B 1 240 ? 16.766 -33.906 -24.125 1 93.56 240 ALA B O 1
ATOM 4045 N N . ALA B 1 241 ? 15.453 -32.531 -22.938 1 95.5 241 ALA B N 1
ATOM 4046 C CA . ALA B 1 241 ? 14.25 -32.875 -23.688 1 95.5 241 ALA B CA 1
ATOM 4047 C C . ALA B 1 241 ? 14.367 -32.469 -25.156 1 95.5 241 ALA B C 1
ATOM 4049 O O . ALA B 1 241 ? 14.055 -33.25 -26.047 1 95.5 241 ALA B O 1
ATOM 4050 N N . GLN B 1 242 ? 14.867 -31.281 -25.312 1 95.06 242 GLN B N 1
ATOM 4051 C CA . GLN B 1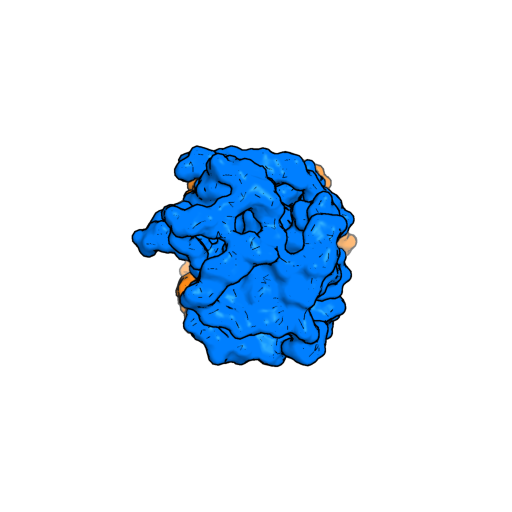 242 ? 15.047 -30.781 -26.672 1 95.06 242 GLN B CA 1
ATOM 4052 C C . GLN B 1 242 ? 16.062 -31.609 -27.438 1 95.06 242 GLN B C 1
ATOM 4054 O O . GLN B 1 242 ? 15.875 -31.859 -28.641 1 95.06 242 GLN B O 1
ATOM 4059 N N . ALA B 1 243 ? 17.062 -32.031 -26.781 1 93.81 243 ALA B N 1
ATOM 4060 C CA . ALA B 1 243 ? 18.141 -32.781 -27.406 1 93.81 243 ALA B CA 1
ATOM 4061 C C . ALA B 1 243 ? 17.625 -34.094 -27.984 1 93.81 243 ALA B C 1
ATOM 4063 O O . ALA B 1 243 ? 18.156 -34.625 -28.969 1 93.81 243 ALA B O 1
ATOM 4064 N N . VAL B 1 244 ? 16.578 -34.625 -27.484 1 95.19 244 VAL B N 1
ATOM 4065 C CA . VAL B 1 244 ? 16.062 -35.938 -27.938 1 95.19 244 VAL B CA 1
ATOM 4066 C C . VAL B 1 244 ? 14.836 -35.719 -28.812 1 95.19 244 VAL B C 1
ATOM 4068 O O . VAL B 1 244 ? 14.188 -36.688 -29.203 1 95.19 244 VAL B O 1
ATOM 4071 N N . GLY B 1 245 ? 14.43 -34.438 -28.953 1 95.31 245 GLY B N 1
ATOM 4072 C CA . GLY B 1 245 ? 13.352 -34.125 -29.891 1 95.31 245 GLY B CA 1
ATOM 4073 C C . GLY B 1 245 ? 11.992 -34.062 -29.219 1 95.31 245 GLY B C 1
ATOM 4074 O O . GLY B 1 245 ? 10.961 -34.062 -29.906 1 95.31 245 GLY B O 1
ATOM 4075 N N . ALA B 1 246 ? 11.914 -34.094 -27.922 1 97.19 246 ALA B N 1
ATOM 4076 C CA . ALA B 1 246 ? 10.648 -33.969 -27.203 1 97.19 246 ALA B CA 1
ATOM 4077 C C . ALA B 1 246 ? 10.07 -32.562 -27.359 1 97.19 246 ALA B C 1
ATOM 4079 O O . ALA B 1 246 ? 10.797 -31.609 -27.672 1 97.19 246 ALA B O 1
ATOM 4080 N N . SER B 1 247 ? 8.75 -32.406 -27.344 1 97.62 247 SER B N 1
ATOM 4081 C CA . SER B 1 247 ? 8.133 -31.094 -27.219 1 97.62 247 SER B CA 1
ATOM 4082 C C . SER B 1 247 ? 8.391 -30.484 -25.844 1 97.62 247 SER B C 1
ATOM 4084 O O . SER B 1 247 ? 8.445 -31.203 -24.844 1 97.62 247 SER B O 1
ATOM 4086 N N . THR B 1 248 ? 8.594 -29.141 -25.859 1 97.88 248 THR B N 1
ATOM 4087 C CA . THR B 1 248 ? 8.922 -28.516 -24.594 1 97.88 248 THR B CA 1
ATOM 4088 C C . THR B 1 248 ? 7.996 -27.328 -24.328 1 97.88 248 THR B C 1
ATOM 4090 O O . THR B 1 248 ? 7.602 -26.625 -25.25 1 97.88 248 THR B O 1
ATOM 4093 N N . ILE B 1 249 ? 7.555 -27.156 -23.156 1 97.25 249 ILE B N 1
ATOM 4094 C CA . ILE B 1 249 ? 6.812 -26 -22.656 1 97.25 249 ILE B CA 1
ATOM 4095 C C . ILE B 1 249 ? 7.629 -25.281 -21.594 1 97.25 249 ILE B C 1
ATOM 4097 O O . ILE B 1 249 ? 7.988 -25.891 -20.578 1 97.25 249 ILE B O 1
ATOM 4101 N N . PHE B 1 250 ? 7.812 -23.984 -21.875 1 94.75 250 PHE B N 1
ATOM 4102 C CA . PHE B 1 250 ? 8.656 -23.188 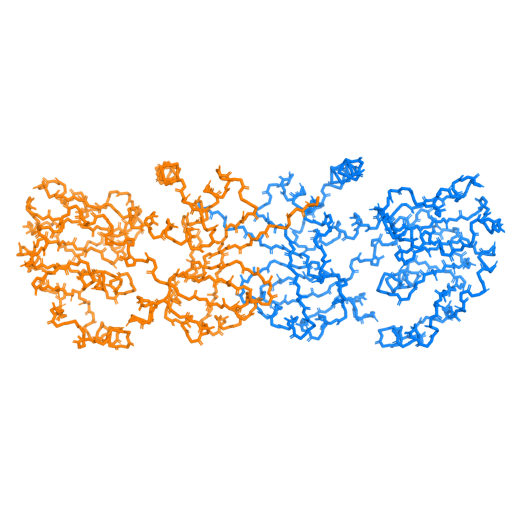-20.984 1 94.75 250 PHE B CA 1
ATOM 4103 C C . PHE B 1 250 ? 7.863 -22.656 -19.797 1 94.75 250 PHE B C 1
ATOM 4105 O O . PHE B 1 250 ? 6.652 -22.438 -19.906 1 94.75 250 PHE B O 1
ATOM 4112 N N . GLY B 1 251 ? 8.578 -22.453 -18.734 1 93.94 251 GLY B N 1
ATOM 4113 C CA . GLY B 1 251 ? 7.953 -22 -17.5 1 93.94 251 GLY B CA 1
ATOM 4114 C C . GLY B 1 251 ? 7.312 -20.625 -17.625 1 93.94 251 GLY B C 1
ATOM 4115 O O . GLY B 1 251 ? 6.348 -20.328 -16.922 1 93.94 251 GLY B O 1
ATOM 4116 N N . ILE B 1 252 ? 7.719 -19.844 -18.516 1 92.25 252 ILE B N 1
ATOM 4117 C CA . ILE B 1 252 ? 7.227 -18.484 -18.688 1 92.25 252 ILE B CA 1
ATOM 4118 C C . ILE B 1 252 ? 5.77 -18.516 -19.125 1 92.25 252 ILE B C 1
ATOM 4120 O O . ILE B 1 252 ? 5.016 -17.562 -18.875 1 92.25 252 ILE B O 1
ATOM 4124 N N . GLU B 1 253 ? 5.363 -19.516 -19.75 1 93.38 253 GLU B N 1
ATOM 4125 C CA . GLU B 1 253 ? 3.994 -19.625 -20.25 1 93.38 253 GLU B CA 1
ATOM 4126 C C . GLU B 1 253 ? 2.988 -19.656 -19.094 1 93.38 253 GLU B C 1
ATOM 4128 O O . GLU B 1 253 ? 1.966 -18.969 -19.156 1 93.38 253 GLU B O 1
ATOM 4133 N N . MET B 1 254 ? 3.312 -20.391 -18.109 1 94.62 254 MET B N 1
ATOM 4134 C CA . MET B 1 254 ? 2.418 -20.422 -16.953 1 94.62 254 MET B CA 1
ATOM 4135 C C . MET B 1 254 ? 2.449 -19.094 -16.203 1 94.62 254 MET B C 1
ATOM 4137 O O . MET B 1 254 ? 1.412 -18.625 -15.75 1 94.62 254 MET B O 1
ATOM 4141 N N . LEU B 1 255 ? 3.619 -18.531 -16.125 1 93.62 255 LEU B N 1
ATOM 4142 C CA . LEU B 1 255 ? 3.77 -17.266 -15.422 1 93.62 255 LEU B CA 1
ATOM 4143 C C . LEU B 1 255 ? 2.898 -16.188 -16.062 1 93.62 255 LEU B C 1
ATOM 4145 O O . LEU B 1 255 ? 2.156 -15.484 -15.367 1 93.62 255 LEU B O 1
ATOM 4149 N N . ILE B 1 256 ? 2.959 -16.078 -17.359 1 94.81 256 ILE B N 1
ATOM 4150 C CA . ILE B 1 256 ? 2.215 -15.062 -18.109 1 94.81 256 ILE B CA 1
ATOM 4151 C C . ILE B 1 256 ? 0.73 -15.422 -18.125 1 94.81 256 ILE B C 1
ATOM 4153 O O . ILE B 1 256 ? -0.125 -14.547 -17.969 1 94.81 256 ILE B O 1
ATOM 4157 N N . GLY B 1 257 ? 0.425 -16.656 -18.312 1 95.69 257 GLY B N 1
ATOM 4158 C CA . GLY B 1 257 ? -0.954 -17.109 -18.375 1 95.69 257 GLY B CA 1
ATOM 4159 C C . GLY B 1 257 ? -1.748 -16.812 -17.125 1 95.69 257 GLY B C 1
ATOM 4160 O O . GLY B 1 257 ? -2.867 -16.297 -17.203 1 95.69 257 GLY B O 1
ATOM 4161 N N . GLN B 1 258 ? -1.215 -17.188 -16 1 97.12 258 GLN B N 1
ATOM 4162 C CA . GLN B 1 258 ? -1.924 -16.906 -14.758 1 97.12 258 GLN B CA 1
ATOM 4163 C C . GLN B 1 258 ? -2.053 -15.406 -14.523 1 97.12 258 GLN B C 1
ATOM 4165 O O . GLN B 1 258 ? -3.061 -14.938 -13.984 1 97.12 258 GLN B O 1
ATOM 4170 N N . ALA B 1 259 ? -1.05 -14.625 -14.922 1 97.81 259 ALA B N 1
ATOM 4171 C CA . ALA B 1 259 ? -1.062 -13.172 -14.758 1 97.81 259 ALA B CA 1
ATOM 4172 C C . ALA B 1 259 ? -2.152 -12.539 -15.617 1 97.81 259 ALA B C 1
ATOM 4174 O O . ALA B 1 259 ? -2.793 -11.57 -15.203 1 97.81 259 ALA B O 1
ATOM 4175 N N . GLU B 1 260 ? -2.301 -13.055 -16.812 1 97.81 260 GLU B N 1
ATOM 4176 C CA . GLU B 1 260 ? -3.334 -12.555 -17.703 1 97.81 260 GLU B CA 1
ATOM 4177 C C . GLU B 1 260 ? -4.723 -12.688 -17.094 1 97.81 260 GLU B C 1
ATOM 4179 O O . GLU B 1 260 ? -5.539 -11.766 -17.172 1 97.81 260 GLU B O 1
ATOM 4184 N N . GLN B 1 261 ? -4.965 -13.781 -16.5 1 97.94 261 GLN B N 1
ATOM 4185 C CA . GLN B 1 261 ? -6.258 -14.023 -15.867 1 97.94 261 GLN B CA 1
ATOM 4186 C C . GLN B 1 261 ? -6.461 -13.094 -14.672 1 97.94 261 GLN B C 1
ATOM 4188 O O . GLN B 1 261 ? -7.523 -12.484 -14.531 1 97.94 261 GLN B O 1
ATOM 4193 N N . ALA B 1 262 ? -5.5 -13.023 -13.828 1 98.62 262 ALA B N 1
ATOM 4194 C CA . ALA B 1 262 ? -5.582 -12.133 -12.672 1 98.62 262 ALA B CA 1
ATOM 4195 C C . ALA B 1 262 ? -5.828 -10.688 -13.102 1 98.62 262 ALA B C 1
ATOM 4197 O O . ALA B 1 262 ? -6.66 -9.992 -12.516 1 98.62 262 ALA B O 1
ATOM 4198 N N . PHE B 1 263 ? -5.051 -10.242 -14.141 1 98.69 263 PHE B N 1
ATOM 4199 C CA . PHE B 1 263 ? -5.18 -8.891 -14.68 1 98.69 263 PHE B CA 1
ATOM 4200 C C . PHE B 1 263 ? -6.621 -8.609 -15.086 1 98.69 263 PHE B C 1
ATOM 4202 O O . PHE B 1 263 ? -7.164 -7.551 -14.75 1 98.69 263 PHE B O 1
ATOM 4209 N N . THR B 1 264 ? -7.234 -9.508 -15.773 1 98.38 264 THR B N 1
ATOM 4210 C CA . THR B 1 264 ? -8.609 -9.359 -16.234 1 98.38 264 THR B CA 1
ATOM 4211 C C . THR B 1 264 ? -9.57 -9.312 -15.047 1 98.38 264 THR B C 1
ATOM 4213 O O . THR B 1 264 ? -10.516 -8.523 -15.047 1 98.38 264 THR B O 1
ATOM 4216 N N . LEU B 1 265 ? -9.383 -10.141 -14.102 1 98.56 265 LEU B N 1
ATOM 4217 C CA . LEU B 1 265 ? -10.234 -10.172 -12.922 1 98.56 265 LEU B CA 1
ATOM 4218 C C . LEU B 1 265 ? -10.18 -8.836 -12.18 1 98.56 265 LEU B C 1
ATOM 4220 O O . LEU B 1 265 ? -11.195 -8.359 -11.672 1 98.56 265 LEU B O 1
ATOM 4224 N N . TRP B 1 266 ? -9.023 -8.18 -12.07 1 98.62 266 TRP B N 1
ATOM 4225 C CA . TRP B 1 266 ? -8.82 -6.945 -11.328 1 98.62 266 TRP B CA 1
ATOM 4226 C C . TRP B 1 266 ? -9.359 -5.746 -12.102 1 98.62 266 TRP B C 1
ATOM 4228 O O . TRP B 1 266 ? -9.922 -4.82 -11.516 1 98.62 266 TRP B O 1
ATOM 4238 N N . THR B 1 267 ? -9.188 -5.762 -13.508 1 97.94 267 THR B N 1
ATOM 4239 C CA . THR B 1 267 ? -9.328 -4.512 -14.242 1 97.94 267 THR B CA 1
ATOM 4240 C C . THR B 1 267 ? -10.539 -4.562 -15.172 1 97.94 267 THR B C 1
ATOM 4242 O O . THR B 1 267 ? -11.016 -3.525 -15.633 1 97.94 267 THR B O 1
ATOM 4245 N N . GLY B 1 268 ? -10.953 -5.777 -15.492 1 97.75 268 GLY B N 1
ATOM 4246 C CA . GLY B 1 268 ? -11.984 -5.945 -16.5 1 97.75 268 GLY B CA 1
ATOM 4247 C C . GLY B 1 268 ? -11.461 -5.805 -17.922 1 97.75 268 GLY B C 1
ATOM 4248 O O . GLY B 1 268 ? -12.227 -5.914 -18.891 1 97.75 268 GLY B O 1
ATOM 4249 N N . GLU B 1 269 ? -10.148 -5.605 -18.094 1 97.75 269 GLU B N 1
ATOM 4250 C CA . GLU B 1 269 ? -9.508 -5.43 -19.391 1 97.75 269 GLU B CA 1
ATOM 4251 C C . GLU B 1 269 ? -8.656 -6.641 -19.75 1 97.75 269 GLU B C 1
ATOM 4253 O O . GLU B 1 269 ? -8.242 -7.402 -18.859 1 97.75 269 GLU B O 1
ATOM 4258 N N . LYS B 1 270 ? -8.422 -6.809 -21.062 1 97.56 270 LYS B N 1
ATOM 4259 C CA . LYS B 1 270 ? -7.477 -7.824 -21.5 1 97.56 270 LYS B CA 1
ATOM 4260 C C . LYS B 1 270 ? -6.039 -7.34 -21.359 1 97.56 270 LYS B C 1
ATOM 4262 O O . LYS B 1 270 ? -5.719 -6.211 -21.734 1 97.56 270 LYS B O 1
ATOM 4267 N N . MET B 1 271 ? -5.199 -8.133 -20.812 1 98.06 271 MET B N 1
ATOM 4268 C CA . MET B 1 271 ? -3.791 -7.777 -20.688 1 98.06 271 MET B CA 1
ATOM 4269 C C . MET B 1 271 ? -3.123 -7.723 -22.062 1 98.06 271 MET B C 1
ATOM 4271 O O . MET B 1 271 ? -3.361 -8.586 -22.906 1 98.06 271 MET B O 1
ATOM 4275 N N . PRO B 1 272 ? -2.375 -6.742 -22.344 1 98.31 272 PRO B N 1
ATOM 4276 C CA . PRO B 1 272 ? -1.558 -6.77 -23.547 1 98.31 272 PRO B CA 1
ATOM 4277 C C . PRO B 1 272 ? -0.433 -7.801 -23.484 1 98.31 272 PRO B C 1
ATOM 4279 O O . PRO B 1 272 ? 0.739 -7.434 -23.375 1 98.31 272 PRO B O 1
ATOM 4282 N N . THR B 1 273 ? -0.73 -8.992 -23.719 1 96.69 273 THR B N 1
ATOM 4283 C CA . THR B 1 273 ? 0.085 -10.164 -23.406 1 96.69 273 THR B CA 1
ATOM 4284 C C . THR B 1 273 ? 1.379 -10.156 -24.203 1 96.69 273 THR B C 1
ATOM 4286 O O . THR B 1 273 ? 2.449 -10.469 -23.672 1 96.69 273 THR B O 1
ATOM 4289 N N . GLU B 1 274 ? 1.341 -9.883 -25.453 1 95.62 274 GLU B N 1
ATOM 4290 C CA . GLU B 1 274 ? 2.533 -9.906 -26.297 1 95.62 274 GLU B CA 1
ATOM 4291 C C . GLU B 1 274 ? 3.572 -8.898 -25.828 1 95.62 274 GLU B C 1
ATOM 4293 O O . GLU B 1 274 ? 4.762 -9.211 -25.75 1 95.62 274 GLU B O 1
ATOM 4298 N N . LEU B 1 275 ? 3.068 -7.715 -25.562 1 97.12 275 LEU B N 1
ATOM 4299 C CA . LEU B 1 275 ? 3.967 -6.691 -25.031 1 97.12 275 LEU B CA 1
ATOM 4300 C C . LEU B 1 275 ? 4.59 -7.133 -23.719 1 97.12 275 LEU B C 1
ATOM 4302 O O . LEU B 1 275 ? 5.797 -6.98 -23.516 1 97.12 275 LEU B O 1
ATOM 4306 N N . VAL B 1 276 ? 3.787 -7.633 -22.859 1 97 276 VAL B N 1
ATOM 4307 C CA . VAL B 1 276 ? 4.238 -8.078 -21.547 1 97 276 VAL B CA 1
ATOM 4308 C C . VAL B 1 276 ? 5.266 -9.195 -21.703 1 97 276 VAL B C 1
ATOM 4310 O O . VAL B 1 276 ? 6.32 -9.18 -21.062 1 97 276 VAL B O 1
ATOM 4313 N N . ARG B 1 277 ? 4.949 -10.164 -22.5 1 93.94 277 ARG B N 1
ATOM 4314 C CA . ARG B 1 277 ? 5.859 -11.281 -22.75 1 93.94 277 ARG B CA 1
ATOM 4315 C C . ARG B 1 277 ? 7.219 -10.781 -23.234 1 93.94 277 ARG B C 1
ATOM 4317 O O . ARG B 1 277 ? 8.258 -11.203 -22.719 1 93.94 277 ARG B O 1
ATOM 4324 N N . GLN B 1 278 ? 7.238 -9.875 -24.172 1 94.31 278 GLN B N 1
ATOM 4325 C CA . GLN B 1 278 ? 8.477 -9.312 -24.703 1 94.31 278 GLN B CA 1
ATOM 4326 C C . GLN B 1 278 ? 9.273 -8.609 -23.625 1 94.31 278 GLN B C 1
ATOM 4328 O O . GLN B 1 278 ? 10.5 -8.742 -23.547 1 94.31 278 GLN B O 1
ATOM 4333 N N . THR B 1 279 ? 8.547 -7.898 -22.875 1 95 279 THR B N 1
ATOM 4334 C CA . THR B 1 279 ? 9.195 -7.145 -21.812 1 95 279 THR B CA 1
ATOM 4335 C C . THR B 1 279 ? 9.844 -8.086 -20.797 1 95 279 THR B C 1
ATOM 4337 O O . THR B 1 279 ? 10.992 -7.875 -20.391 1 95 279 THR B O 1
ATOM 4340 N N . VAL B 1 280 ? 9.164 -9.117 -20.359 1 93.06 280 VAL B N 1
ATOM 4341 C CA . VAL B 1 280 ? 9.656 -10.07 -19.375 1 93.06 280 VAL B CA 1
ATOM 4342 C C . VAL B 1 280 ? 10.836 -10.844 -19.953 1 93.06 280 VAL B C 1
ATOM 4344 O O . VAL B 1 280 ? 11.844 -11.055 -19.281 1 93.06 280 VAL B O 1
ATOM 4347 N N . MET B 1 281 ? 10.75 -11.297 -21.172 1 90.5 281 MET B N 1
ATOM 4348 C CA . MET B 1 281 ? 11.82 -12.047 -21.828 1 90.5 281 MET B CA 1
ATOM 4349 C C . MET B 1 281 ? 13.094 -11.211 -21.922 1 90.5 281 MET B C 1
ATOM 4351 O O . MET B 1 281 ? 14.195 -11.727 -21.703 1 90.5 281 MET B O 1
ATOM 4355 N N . ALA B 1 282 ? 12.922 -9.945 -22.297 1 91.5 282 ALA B N 1
ATOM 4356 C CA . ALA B 1 282 ? 14.07 -9.047 -22.359 1 91.5 282 ALA B CA 1
ATOM 4357 C C . ALA B 1 282 ? 14.766 -8.945 -21 1 91.5 282 ALA B C 1
ATOM 4359 O O . ALA B 1 282 ? 16 -8.93 -20.938 1 91.5 282 ALA B O 1
ATOM 4360 N N . LYS B 1 283 ? 13.992 -8.906 -20 1 90.38 283 LYS B N 1
ATOM 4361 C CA . LYS B 1 283 ? 14.547 -8.805 -18.656 1 90.38 283 LYS B CA 1
ATOM 4362 C C . LYS B 1 283 ? 15.281 -10.086 -18.266 1 90.38 283 LYS B C 1
ATOM 4364 O O . LYS B 1 283 ? 16.328 -10.039 -17.625 1 90.38 283 LYS B O 1
ATOM 4369 N N . LEU B 1 284 ? 14.742 -11.242 -18.562 1 86.31 284 LEU B N 1
ATOM 4370 C CA . LEU B 1 284 ? 15.32 -12.539 -18.234 1 86.31 284 LEU B CA 1
ATOM 4371 C C . LEU B 1 284 ? 16.641 -12.742 -18.953 1 86.31 284 LEU B C 1
ATOM 4373 O O . LEU B 1 284 ? 17.547 -13.398 -18.422 1 86.31 284 LEU B O 1
ATOM 4377 N N . GLN B 1 285 ? 16.797 -12.188 -20.078 1 83.5 285 GLN B N 1
ATOM 4378 C CA . GLN B 1 285 ? 18.016 -12.328 -20.859 1 83.5 285 GLN B CA 1
ATOM 4379 C C . GLN B 1 285 ? 19.125 -11.43 -20.312 1 83.5 285 GLN B C 1
ATOM 4381 O O . GLN B 1 285 ? 20.312 -11.688 -20.531 1 83.5 285 GLN B O 1
ATOM 4386 N N . GLU B 1 286 ? 18.75 -10.336 -19.656 1 77.69 286 GLU B N 1
ATOM 4387 C CA . GLU B 1 286 ? 19.734 -9.438 -19.062 1 77.69 286 GLU B CA 1
ATOM 4388 C C . GLU B 1 286 ? 20.406 -10.07 -17.859 1 77.69 286 GLU B C 1
ATOM 4390 O O . GLU B 1 286 ? 21.516 -9.672 -17.469 1 77.69 286 GLU B O 1
ATOM 4395 N N . LEU B 1 287 ? 19.891 -11.016 -17.281 1 65.75 287 LEU B N 1
ATOM 4396 C CA . LEU B 1 287 ? 20.438 -11.648 -16.078 1 65.75 287 LEU B CA 1
ATOM 4397 C C . LEU B 1 287 ? 21.438 -12.734 -16.453 1 65.75 287 LEU B C 1
ATOM 4399 O O . LEU B 1 287 ? 22.453 -12.898 -15.789 1 65.75 287 LEU B O 1
#

Organism: Chlorobium chlorochromatii (strain CaD3) (NCBI:txid340177)

pLDDT: mean 91.01, std 10.19, range [40.19, 98.88]

Nearest PDB structures (foldseek):
  2egg-assembly1_A  TM=8.800E-01  e=8.164E-29  Geobacillus kaustophilus
  2hk8-assembly2_B  TM=9.349E-01  e=1.433E-26  Aquifex aeolicus
  5dzs-assembly2_A  TM=8.462E-01  e=3.921E-22  Clostridioides difficile 630
  3sef-assembly2_C  TM=8.825E-01  e=2.824E-20  Vibrio cholerae O1 biovar El Tor str. N16961
  3pwz-assembly1_A  TM=8.412E-01  e=1.469E-20  Pseudomonas putida

Solvent-accessible surface area (backbone atoms only — not comparable to full-atom values): 29348 Å² total; per-residue (Å²): 119,61,75,58,44,44,41,33,28,39,36,24,46,87,55,60,76,49,59,61,36,60,43,49,37,50,36,27,58,75,69,69,45,64,52,43,44,29,56,26,54,36,90,47,77,84,38,49,59,40,26,53,48,6,34,40,32,38,56,40,42,32,31,38,36,36,62,84,39,23,49,70,50,52,85,76,43,76,43,58,39,72,70,12,56,54,42,49,36,28,35,27,36,37,40,60,90,61,42,33,34,28,29,42,36,54,24,57,9,55,39,57,78,44,57,87,42,47,74,71,38,46,62,22,35,32,32,34,34,33,59,46,71,65,27,51,26,47,53,51,27,40,69,73,76,44,53,49,56,30,40,40,34,30,23,91,48,62,66,59,33,47,54,53,39,51,76,28,32,60,55,80,75,42,81,42,59,42,82,40,58,53,88,56,56,72,58,49,55,74,25,39,36,41,34,39,44,41,71,59,48,29,67,85,55,81,76,75,42,56,96,55,69,82,83,68,67,53,71,44,48,79,27,35,37,35,36,57,42,44,49,40,68,74,27,67,67,51,48,56,34,48,73,50,54,17,47,76,41,54,11,54,53,34,59,50,39,18,48,39,50,47,44,26,72,70,68,75,43,82,54,56,56,69,61,33,50,52,52,53,52,55,54,61,66,74,101,119,60,75,57,44,43,40,33,28,39,37,23,47,86,54,60,76,48,59,60,35,61,42,50,37,50,36,26,58,76,70,69,47,64,53,44,45,28,54,27,53,35,92,47,78,84,38,48,60,41,25,53,48,6,34,40,32,39,58,40,42,33,32,38,36,35,62,82,40,25,49,70,51,53,86,73,43,76,42,60,37,72,71,13,56,53,40,49,35,29,34,27,37,36,40,60,92,62,44,35,36,27,28,41,36,54,24,58,9,54,38,57,80,45,57,87,42,47,74,70,40,47,61,22,36,31,31,35,33,33,59,46,70,64,29,50,28,47,55,51,26,40,68,73,76,45,54,50,54,31,40,39,33,30,23,92,46,59,66,59,34,47,53,53,39,50,75,27,32,59,56,80,74,43,80,44,59,42,84,40,55,55,87,54,56,74,57,49,54,75,24,39,36,40,32,39,44,42,72,60,46,30,65,86,52,80,75,71,42,56,97,54,71,82,84,67,67,53,71,44,46,78,28,34,38,36,37,56,43,44,49,40,68,74,27,67,64,53,49,56,33,49,73,50,54,17,47,74,43,56,12,54,53,35,58,51,40,18,47,40,49,46,44,25,72,70,68,76,43,83,54,55,55,68,62,34,51,52,53,52,52,56,54,63,69,73,107

Foldseek 3Di:
DPDDAAEEEAEEAPCQVDCLQVLQVLQCVVVVHSYGYYYDHDHDLVCLLVVLQVCLVVVHFWYFYDPPCQQSNQVNADEEDPLCQQQSGFGIWGQDNSHTYGYDLLLCLVLVVCLVVQVVQAQFEAEEEDQGPSSSSPLSNCLPPHHYQAYEYEYQDQVVSCVSRVVGHVVVSRPRYDYDYLVVVLCLLRGQEYEYPDCAQAPPPPVVDDSDDLVPPSEAQSHEYEYLHPHVQQGPVNVSNVVRNHHYHTNVSSVLRSSQVSSCVRPVDGGPSVSSSVSVVVVSVVD/DPDDAAEEEAEEAPCQVDCLQLLQVLQCVVVVHSYGYYYDHDHDLVCLLVVLQVCLVVVHFWYFYDPPCQQSNQVNADEEDPLCQQQSGFGIWGQDNSHIYGYDLLLCLVLVVCLVVQVVQAQFEAEEEDQGPSSSSPLSNCLPPHHYQAYEYEYQDQVVSCVSRVVGHVVVSRPRYDYDYLVVVLCLLRGQEYEYPDCAQAPPDPVVDDSDDLVPPSEAQSHEYEYLHPHPQQGPVNVSNVVRNHHYHTNVSSVLRSSQVSSCVSPVDGGPSVSSSVSVVVVSVVD

Radius of gyration: 30.47 Å; Cα contacts (8 Å, |Δi|>4): 1191; chains: 2; bounding box: 45×92×61 Å

Sequence (574 aa):
MNSSTRIFALLGRAVDYSYSPLIHNTAFQALGLPYHYTIFNIAEAALVGDALRGARALGLGGFSVTIPYKQTVVPFLDELSEEATTIQAVNCIVNKNGKLIGYNTDILGFASPLFAYREALHGATIALFGSGGAALAAIEAFQRYFTPKQVLLFARDSQKAKSQLRSSLALERYTNLAIVPLSDYERVRECRLVINATPLGTKGRADGSAIIPLESNLLHSEHIVYDMVYNPTITPLLQAAQAVGASTIFGIEMLIGQAEQAFTLWTGEKMPTELVRQTVMAKLQELMNSSTRIFALLGRAVDYSYSPLIHNTAFQALGLPYHYTIFNIAEAALVGDALRGARALGLGGFSVTIPYKQTVVPFLDELSEEATTIQAVNCIVNKNGKLIGYNTDILGFASPLFAYREALHGATIALFGSGGAALAAIEAFQRYFTPKQVLLFARDSQKAKSQLRSSLALERYTNLAIVPLSDYERVRECRLVINATPLGTKGRADGSAIIPLESNLLHSEHIVYDMVYNPTITPLLQAAQAVGASTIFGIEMLIGQAEQAFTLWTGEKMPTELVRQTVMAKLQEL

InterPro domains:
  IPR011342 Shikimate dehydrogenase [TIGR00507] (7-284)
  IPR013708 Shikimate dehydrogenase substrate binding, N-terminal [PF08501] (10-93)
  IPR022893 Shikimate dehydrogenase family [MF_00222] (5-282)
  IPR022893 Shikimate dehydrogenase family [PTHR21089] (1-278)
  IPR036291 NAD(P)-binding domain superfamily [SSF51735] (106-282)
  IPR041121 SDH, C-terminal [PF18317] (251-281)
  IPR046346 Aminoacid dehydrogenase-like, N-terminal domain superfamily [SSF53223] (3-105)